Protein AF-0000000083959113 (afdb_homodimer)

Sequence (756 aa):
MGKPVILMVLYSGDHHAKEEPRLLGTTENELGIRKFAEEHGYDLITTDDKDPESTSTFDKYLPEAEIIITTPFFPAYLTKSRVAKAKNLKLCITAGVGSDHYDLDALNERGIAVLEVTGSNVQSVAEHAVMTMLILVRNYNEGHAQALDGGWDIAAVAKDEFDMEDKVFATVGAGRIGYRILERLVAFNPKKLLYYDYQPLPDAAVKKINDASKLFNDVDDVLEKVDTLDELFSRADVVTLNCPLYEKSKGMVNKELISKMKKGSYLVNTARGALTVPEDVAEAVNSGHIAYGGDVWPVQPAPKDMPWRTMHNPYGKVYGNAMTVHVSGTSLDAQARYANGVKQILTEYFDKTYKYRPQDIICIDGHYATKAYGQHNKMGKPVILMVLYSGDHHAKEEPRLLGTTENELGIRKFAEEHGYDLITTDDKDPESTSTFDKYLPEAEIIITTPFFPAYLTKSRVAKAKNLKLCITAGVGSDHYDLDALNERGIAVLEVTGSNVQSVAEHAVMTMLILVRNYNEGHAQALDGGWDIAAVAKDEFDMEDKVFATVGAGRIGYRILERLVAFNPKKLLYYDYQPLPDAAVKKINDASKLFNDVDDVLEKVDTLDELFSRADVVTLNCPLYEKSKGMVNKELISKMKKGSYLVNTARGALTVPEDVAEAVNSGHIAYGGDVWPVQPAPKDMPWRTMHNPYGKVYGNAMTVHVSGTSLDAQARYANGVKQILTEYFDKTYKYRPQDIICIDGHYATKAYGQHNK

Radius of gyration: 27.91 Å; Cα contacts (8 Å, |Δi|>4): 1732; chains: 2; bounding box: 50×104×68 Å

Nearest PDB structures (foldseek):
  8j3o-assembly1_A  TM=9.949E-01  e=5.352E-70  Candida dubliniensis CD36
  8j3o-assembly3_C  TM=9.964E-01  e=1.123E-67  Candida dubliniensis CD36
  8j3p-assembly1_A  TM=9.925E-01  e=1.779E-67  Candida dubliniensis CD36
  8j3o-assembly4_D  TM=9.964E-01  e=2.364E-66  Candida dubliniensis CD36
  6jx1-assembly1_B  TM=8.885E-01  e=1.369E-38  Pseudomonas sp. 101

InterPro domains:
  IPR006139 D-isomer specific 2-hydroxyacid dehydrogenase, catalytic domain [PF00389] (35-329)
  IPR006140 D-isomer specific 2-hydroxyacid dehydrogenase, NAD-binding domain [PF02826] (130-313)
  IPR029753 D-isomer specific 2-hydroxyacid dehydrogenase, NAD-binding domain conserved site [PS00670] (232-254)
  IPR029753 D-isomer specific 2-hydroxyacid dehydrogenase, NAD-binding domain conserved site [PS00671] (261-277)
  IPR033689 NAD-dependent formate dehydrogenase [MF_03210] (4-374)
  IPR033689 NAD-dependent formate dehydrogenase [NF005750] (22-374)
  IPR036291 NAD(P)-binding domain superfamily [SSF51735] (124-313)

Structure (mmCIF, N/CA/C/O backbone):
data_AF-0000000083959113-model_v1
#
loop_
_entity.id
_entity.type
_entity.pdbx_description
1 polymer 'Formate dehydrogenase'
#
loop_
_atom_site.group_PDB
_atom_site.id
_atom_site.type_symbol
_atom_site.label_atom_id
_atom_site.label_alt_id
_atom_site.label_comp_id
_atom_site.label_asym_id
_atom_site.label_entity_id
_atom_site.label_seq_id
_atom_site.pdbx_PDB_ins_code
_atom_site.Cartn_x
_atom_site.Cartn_y
_atom_site.Cartn_z
_atom_site.occupancy
_atom_site.B_iso_or_equiv
_atom_site.auth_seq_id
_atom_site.auth_comp_id
_atom_site.auth_asym_id
_atom_site.auth_atom_id
_atom_site.pdbx_PDB_model_num
ATOM 1 N N . MET A 1 1 ? 8.523 52.375 12.43 1 53.03 1 MET A N 1
ATOM 2 C CA . MET A 1 1 ? 8.141 51.094 13.055 1 53.03 1 MET A CA 1
ATOM 3 C C . MET A 1 1 ? 8.453 49.938 12.141 1 53.03 1 MET A C 1
ATOM 5 O O . MET A 1 1 ? 8.297 50.031 10.922 1 53.03 1 MET A O 1
ATOM 9 N N . GLY A 1 2 ? 9.281 48.969 12.594 1 77.88 2 GLY A N 1
ATOM 10 C CA . GLY A 1 2 ? 9.727 47.906 11.711 1 77.88 2 GLY A CA 1
ATOM 11 C C . GLY A 1 2 ? 8.586 47.125 11.078 1 77.88 2 GLY A C 1
ATOM 12 O O . GLY A 1 2 ? 7.445 47.219 11.547 1 77.88 2 GLY A O 1
ATOM 13 N N . LYS A 1 3 ? 8.648 46.656 9.891 1 91.62 3 LYS A N 1
ATOM 14 C CA . LYS A 1 3 ? 7.633 45.844 9.219 1 91.62 3 LYS A CA 1
ATOM 15 C C . LYS A 1 3 ? 7.152 44.719 10.117 1 91.62 3 LYS A C 1
ATOM 17 O O . LYS A 1 3 ? 7.941 44.125 10.859 1 91.62 3 LYS A O 1
ATOM 22 N N . PRO A 1 4 ? 5.828 44.594 10.102 1 96 4 PRO A N 1
ATOM 23 C CA . PRO A 1 4 ? 5.379 43.406 10.82 1 96 4 PRO A CA 1
ATOM 24 C C . PRO A 1 4 ? 6.008 42.094 10.281 1 96 4 PRO A C 1
ATOM 26 O O . PRO A 1 4 ? 6.434 42.062 9.125 1 96 4 PRO A O 1
ATOM 29 N N . VAL A 1 5 ? 6.047 41.125 11.172 1 98.19 5 VAL A N 1
ATOM 30 C CA . VAL A 1 5 ? 6.84 39.938 10.852 1 98.19 5 VAL A CA 1
ATOM 31 C C . VAL A 1 5 ? 5.926 38.719 10.727 1 98.19 5 VAL A C 1
ATOM 33 O O . VAL A 1 5 ? 5.043 38.5 11.57 1 98.19 5 VAL A O 1
ATOM 36 N N . ILE A 1 6 ? 6.078 37.969 9.625 1 98.81 6 ILE A N 1
ATOM 37 C CA . ILE A 1 6 ? 5.625 36.594 9.531 1 98.81 6 ILE A CA 1
ATOM 38 C C . ILE A 1 6 ? 6.773 35.656 9.883 1 98.81 6 ILE A C 1
ATOM 40 O O . ILE A 1 6 ? 7.797 35.625 9.195 1 98.81 6 ILE A O 1
ATOM 44 N N . LEU A 1 7 ? 6.641 34.969 10.961 1 98.75 7 LEU A N 1
ATOM 45 C CA . LEU A 1 7 ? 7.617 33.969 11.398 1 98.75 7 LEU A CA 1
ATOM 46 C C . LEU A 1 7 ? 7.191 32.562 11 1 98.75 7 LEU A C 1
ATOM 48 O O . LEU A 1 7 ? 6.148 32.094 11.438 1 98.75 7 LEU A O 1
ATOM 52 N N . MET A 1 8 ? 7.98 31.938 10.148 1 98.69 8 MET A N 1
ATOM 53 C CA . MET A 1 8 ? 7.598 30.656 9.555 1 98.69 8 MET A CA 1
ATOM 54 C C . MET A 1 8 ? 8.641 29.594 9.859 1 98.69 8 MET A C 1
ATOM 56 O O . MET A 1 8 ? 9.836 29.812 9.688 1 98.69 8 MET A O 1
ATOM 60 N N . VAL A 1 9 ? 8.164 28.484 10.375 1 98.06 9 VAL A N 1
ATOM 61 C CA . VAL A 1 9 ? 9.023 27.344 10.648 1 98.06 9 VAL A CA 1
ATOM 62 C C . VAL A 1 9 ? 8.719 26.219 9.664 1 98.06 9 VAL A C 1
ATOM 64 O O . VAL A 1 9 ? 7.594 25.703 9.617 1 98.06 9 VAL A O 1
ATOM 67 N N . LEU A 1 10 ? 9.648 25.844 8.867 1 97.75 10 LEU A N 1
ATOM 68 C CA . LEU A 1 10 ? 9.586 24.75 7.898 1 97.75 10 LEU A CA 1
ATOM 69 C C . LEU A 1 10 ? 10.805 23.844 8.031 1 97.75 10 LEU A C 1
ATOM 71 O O . LEU A 1 10 ? 11.812 24.219 8.633 1 97.75 10 LEU A O 1
ATOM 75 N N . TYR A 1 11 ? 10.68 22.594 7.543 1 96.62 11 TYR A N 1
ATOM 76 C CA . TYR A 1 11 ? 11.859 21.734 7.531 1 96.62 11 TYR A CA 1
ATOM 77 C C . TYR A 1 11 ? 12.828 22.156 6.434 1 96.62 11 TYR A C 1
ATOM 79 O O . TYR A 1 11 ? 12.422 22.734 5.43 1 96.62 11 TYR A O 1
ATOM 87 N N . SER A 1 12 ? 14.117 21.875 6.613 1 96.88 12 SER A N 1
ATOM 88 C CA . SER A 1 12 ? 15.133 22.203 5.617 1 96.88 12 SER A CA 1
ATOM 89 C C . SER A 1 12 ? 15.109 21.203 4.461 1 96.88 12 SER A C 1
ATOM 91 O O . SER A 1 12 ? 15.031 20 4.676 1 96.88 12 SER A O 1
ATOM 93 N N . GLY A 1 13 ? 15.109 21.719 3.281 1 97 13 GLY A N 1
ATOM 94 C CA . GLY A 1 13 ? 15.148 20.859 2.105 1 97 13 GLY A CA 1
ATOM 95 C C . GLY A 1 13 ? 16.562 20.594 1.617 1 97 13 GLY A C 1
ATOM 96 O O . GLY A 1 13 ? 16.812 19.562 0.982 1 97 13 GLY A O 1
ATOM 97 N N . ASP A 1 14 ? 17.453 21.594 1.892 1 95.94 14 ASP A N 1
ATOM 98 C CA . ASP A 1 14 ? 18.844 21.5 1.445 1 95.94 14 ASP A CA 1
ATOM 99 C C . ASP A 1 14 ? 18.922 21.172 -0.044 1 95.94 14 ASP A C 1
ATOM 101 O O . ASP A 1 14 ? 18.266 21.828 -0.865 1 95.94 14 ASP A O 1
ATOM 105 N N . HIS A 1 15 ? 19.734 20.203 -0.435 1 96.38 15 HIS A N 1
ATOM 106 C CA . HIS A 1 15 ? 19.906 19.859 -1.845 1 96.38 15 HIS A CA 1
ATOM 107 C C . HIS A 1 15 ? 18.625 19.297 -2.434 1 96.38 15 HIS A C 1
ATOM 109 O O . HIS A 1 15 ? 18.375 19.422 -3.635 1 96.38 15 HIS A O 1
ATOM 115 N N . HIS A 1 16 ? 17.766 18.719 -1.631 1 97.44 16 HIS A N 1
ATOM 116 C CA . HIS A 1 16 ? 16.5 18.172 -2.119 1 97.44 16 HIS A CA 1
ATOM 117 C C . HIS A 1 16 ? 15.625 19.266 -2.721 1 97.44 16 HIS A C 1
ATOM 119 O O . HIS A 1 16 ? 14.992 19.062 -3.76 1 97.44 16 HIS A O 1
ATOM 125 N N . ALA A 1 17 ? 15.57 20.453 -2.039 1 96.44 17 ALA A N 1
ATOM 126 C CA . ALA A 1 17 ? 14.75 21.562 -2.502 1 96.44 17 ALA A CA 1
ATOM 127 C C . ALA A 1 17 ? 15.258 22.109 -3.834 1 96.44 17 ALA A C 1
ATOM 129 O O . ALA A 1 17 ? 14.477 22.609 -4.645 1 96.44 17 ALA A O 1
ATOM 130 N N . LYS A 1 18 ? 16.531 22 -4.051 1 92.94 18 LYS A N 1
ATOM 131 C CA . LYS A 1 18 ? 17.109 22.406 -5.328 1 92.94 18 LYS A CA 1
ATOM 132 C C . LYS A 1 18 ? 16.734 21.438 -6.441 1 92.94 18 LYS A C 1
ATOM 134 O O . LYS A 1 18 ? 16.453 21.844 -7.566 1 92.94 18 LYS A O 1
ATOM 139 N N . GLU A 1 19 ? 16.703 20.172 -6.121 1 93.12 19 GLU A N 1
ATOM 140 C CA . GLU A 1 19 ? 16.406 19.109 -7.086 1 93.12 19 GLU A CA 1
ATOM 141 C C . GLU A 1 19 ? 14.922 19.094 -7.434 1 93.12 19 GLU A C 1
ATOM 143 O O . GLU A 1 19 ? 14.539 18.672 -8.531 1 93.12 19 GLU A O 1
ATOM 148 N N . GLU A 1 20 ? 14.117 19.484 -6.477 1 96 20 GLU A N 1
ATOM 149 C CA . GLU A 1 20 ? 12.664 19.469 -6.641 1 96 20 GLU A CA 1
ATOM 150 C C . GLU A 1 20 ? 12.047 20.797 -6.188 1 96 20 GLU A C 1
ATOM 152 O O . GLU A 1 20 ? 11.68 20.938 -5.02 1 96 20 GLU A O 1
ATOM 157 N N . PRO A 1 21 ? 11.867 21.719 -7.137 1 95.94 21 PRO A N 1
ATOM 158 C CA . PRO A 1 21 ? 11.352 23.031 -6.773 1 95.94 21 PRO A CA 1
ATOM 159 C C . PRO A 1 21 ? 9.922 22.984 -6.23 1 95.94 21 PRO A C 1
ATOM 161 O O . PRO A 1 21 ? 9.461 23.953 -5.609 1 95.94 21 PRO A O 1
ATOM 164 N N . ARG A 1 22 ? 9.227 21.906 -6.367 1 97.5 22 ARG A N 1
ATOM 165 C CA . ARG A 1 22 ? 7.848 21.781 -5.902 1 97.5 22 ARG A CA 1
ATOM 166 C C . ARG A 1 22 ? 7.797 21.484 -4.41 1 97.5 22 ARG A C 1
ATOM 168 O O . ARG A 1 22 ? 6.715 21.406 -3.82 1 97.5 22 ARG A O 1
ATOM 175 N N . LEU A 1 23 ? 8.93 21.297 -3.797 1 98.12 23 LEU A N 1
ATOM 176 C CA . LEU A 1 23 ? 9.008 21.062 -2.357 1 98.12 23 LEU A CA 1
ATOM 177 C C . LEU A 1 23 ? 8.75 22.359 -1.591 1 98.12 23 LEU A C 1
ATOM 179 O O . LEU A 1 23 ? 9.648 22.891 -0.935 1 98.12 23 LEU A O 1
ATOM 183 N N . LEU A 1 24 ? 7.551 22.734 -1.524 1 98.38 24 LEU A N 1
ATOM 184 C CA . LEU A 1 24 ? 7.16 24.062 -1.041 1 98.38 24 LEU A CA 1
ATOM 185 C C . LEU A 1 24 ? 7.293 24.141 0.475 1 98.38 24 LEU A C 1
ATOM 187 O O . LEU A 1 24 ? 7.477 25.234 1.025 1 98.38 24 LEU A O 1
ATOM 191 N N . GLY A 1 25 ? 7.211 23 1.166 1 97.75 25 GLY A N 1
ATOM 192 C CA . GLY A 1 25 ? 7.234 22.984 2.619 1 97.75 25 GLY A CA 1
ATOM 193 C C . GLY A 1 25 ? 8.633 23.094 3.195 1 97.75 25 GLY A C 1
ATOM 194 O O . GLY A 1 25 ? 8.867 22.703 4.344 1 97.75 25 GLY A O 1
ATOM 195 N N . THR A 1 26 ? 9.586 23.641 2.412 1 98.12 26 THR A N 1
ATOM 196 C CA . THR A 1 26 ? 10.977 23.734 2.854 1 98.12 26 THR A CA 1
ATOM 197 C C . THR A 1 26 ? 11.367 25.172 3.119 1 98.12 26 THR A C 1
ATOM 199 O O . THR A 1 26 ? 10.719 26.109 2.629 1 98.12 26 THR A O 1
ATOM 202 N N . THR A 1 27 ? 12.43 25.344 3.941 1 98 27 THR A N 1
ATOM 203 C CA . THR A 1 27 ? 12.922 26.672 4.238 1 98 27 THR A CA 1
ATOM 204 C C . THR A 1 27 ? 13.383 27.375 2.961 1 98 27 THR A C 1
ATOM 206 O O . THR A 1 27 ? 13.289 28.609 2.852 1 98 27 THR A O 1
ATOM 209 N N . GLU A 1 28 ? 13.758 26.609 1.978 1 98.31 28 GLU A N 1
ATOM 210 C CA . GLU A 1 28 ? 14.281 27.156 0.728 1 98.31 28 GLU A CA 1
ATOM 211 C C . GLU A 1 28 ? 13.148 27.719 -0.137 1 98.31 28 GLU A C 1
ATOM 213 O O . GLU A 1 28 ? 13.305 28.766 -0.771 1 98.31 28 GLU A O 1
ATOM 218 N N . ASN A 1 29 ? 11.969 27.031 -0.115 1 98.06 29 ASN A N 1
ATOM 219 C CA . ASN A 1 29 ? 10.906 27.391 -1.041 1 98.06 29 ASN A CA 1
ATOM 220 C C . ASN A 1 29 ? 9.773 28.141 -0.334 1 98.06 29 ASN A C 1
ATOM 222 O O . ASN A 1 29 ? 8.93 28.75 -0.983 1 98.06 29 ASN A O 1
ATOM 226 N N . GLU A 1 30 ? 9.789 28.109 0.941 1 98.44 30 GLU A N 1
ATOM 227 C CA . GLU A 1 30 ? 9.016 28.984 1.827 1 98.44 30 GLU A CA 1
ATOM 228 C C . GLU A 1 30 ? 7.555 29.047 1.407 1 98.44 30 GLU A C 1
ATOM 230 O O . GLU A 1 30 ? 6.973 30.125 1.313 1 98.44 30 GLU A O 1
ATOM 235 N N . LEU A 1 31 ? 6.977 27.859 1.044 1 98.62 31 LEU A N 1
ATOM 236 C CA . LEU A 1 31 ? 5.582 27.703 0.632 1 98.62 31 LEU A CA 1
ATOM 237 C C . LEU A 1 31 ? 5.289 28.562 -0.601 1 98.62 31 LEU A C 1
ATOM 239 O O . LEU A 1 31 ? 4.137 28.672 -1.023 1 98.62 31 LEU A O 1
ATOM 243 N N . GLY A 1 32 ? 6.258 29.203 -1.106 1 98.25 32 GLY A N 1
ATOM 244 C CA . GLY A 1 32 ? 6.098 30.062 -2.271 1 98.25 32 GLY A CA 1
ATOM 245 C C . GLY A 1 32 ? 5.48 31.406 -1.94 1 98.25 32 GLY A C 1
ATOM 246 O O . GLY A 1 32 ? 4.863 32.031 -2.801 1 98.25 32 GLY A O 1
ATOM 247 N N . ILE A 1 33 ? 5.672 31.906 -0.684 1 98.5 33 ILE A N 1
ATOM 248 C CA . ILE A 1 33 ? 4.844 33.062 -0.326 1 98.5 33 ILE A CA 1
ATOM 249 C C . ILE A 1 33 ? 5.734 34.25 -0.002 1 98.5 33 ILE A C 1
ATOM 251 O O . ILE A 1 33 ? 5.246 35.281 0.445 1 98.5 33 ILE A O 1
ATOM 255 N N . ARG A 1 34 ? 7.035 34.188 -0.156 1 98.44 34 ARG A N 1
ATOM 256 C CA . ARG A 1 34 ? 7.93 35.312 0.194 1 98.44 34 ARG A CA 1
ATOM 257 C C . ARG A 1 34 ? 7.512 36.594 -0.506 1 98.44 34 ARG A C 1
ATOM 259 O O . ARG A 1 34 ? 7.258 37.594 0.148 1 98.44 34 ARG A O 1
ATOM 266 N N . LYS A 1 35 ? 7.461 36.531 -1.832 1 98.31 35 LYS A N 1
ATOM 267 C CA . LYS A 1 35 ? 7.09 37.75 -2.588 1 98.31 35 LYS A CA 1
ATOM 268 C C . LYS A 1 35 ? 5.715 38.25 -2.166 1 98.31 35 LYS A C 1
ATOM 270 O O . LYS A 1 35 ? 5.516 39.469 -2.033 1 98.31 35 LYS A O 1
ATOM 275 N N . PHE A 1 36 ? 4.844 37.344 -2.02 1 98.5 36 PHE A N 1
ATOM 276 C CA . PHE A 1 36 ? 3.48 37.688 -1.623 1 98.5 36 PHE A CA 1
ATOM 277 C C . PHE A 1 36 ? 3.469 38.438 -0.291 1 98.5 36 PHE A C 1
ATOM 279 O O . PHE A 1 36 ? 2.824 39.469 -0.158 1 98.5 36 PHE A O 1
ATOM 286 N N . ALA A 1 37 ? 4.191 37.906 0.724 1 98.31 37 ALA A N 1
ATOM 287 C CA . ALA A 1 37 ? 4.285 38.5 2.047 1 98.31 37 ALA A CA 1
ATOM 288 C C . ALA A 1 37 ? 4.914 39.906 1.97 1 98.31 37 ALA A C 1
ATOM 290 O O . ALA A 1 37 ? 4.402 40.844 2.562 1 98.31 37 ALA A O 1
ATOM 291 N N . GLU A 1 38 ? 5.965 39.969 1.184 1 98 38 GLU A N 1
ATOM 292 C CA . GLU A 1 38 ? 6.703 41.219 1.072 1 98 38 GLU A CA 1
ATOM 293 C C . GLU A 1 38 ? 5.875 42.281 0.354 1 98 38 GLU A C 1
ATOM 295 O O . GLU A 1 38 ? 5.902 43.469 0.727 1 98 38 GLU A O 1
ATOM 300 N N . GLU A 1 39 ? 5.176 41.844 -0.568 1 98 39 GLU A N 1
ATOM 301 C CA . GLU A 1 39 ? 4.332 42.781 -1.315 1 98 39 GLU A CA 1
ATOM 302 C C . GLU A 1 39 ? 3.209 43.344 -0.441 1 98 39 GLU A C 1
ATOM 304 O O . GLU A 1 39 ? 2.664 44.406 -0.723 1 98 39 GLU A O 1
ATOM 309 N N . HIS A 1 40 ? 2.934 42.688 0.575 1 97.69 40 HIS A N 1
ATOM 310 C CA . HIS A 1 40 ? 1.887 43.156 1.476 1 97.69 40 HIS A CA 1
ATOM 311 C C . HIS A 1 40 ? 2.48 43.844 2.709 1 97.69 40 HIS A C 1
ATOM 313 O O . HIS A 1 40 ? 1.783 44.031 3.705 1 97.69 40 HIS A O 1
ATOM 319 N N . GLY A 1 41 ? 3.828 44.031 2.676 1 97.12 41 GLY A N 1
ATOM 320 C CA . GLY A 1 41 ? 4.473 44.844 3.676 1 97.12 41 GLY A CA 1
ATOM 321 C C . GLY A 1 41 ? 5.012 44.062 4.855 1 97.12 41 GLY A C 1
ATOM 322 O O . GLY A 1 41 ? 5.316 44.656 5.902 1 97.12 41 GLY A O 1
ATOM 323 N N . TYR A 1 42 ? 5.121 42.781 4.738 1 98.06 42 TYR A N 1
ATOM 324 C CA . TYR A 1 42 ? 5.613 41.969 5.832 1 98.06 42 TYR A CA 1
ATOM 325 C C . TYR A 1 42 ? 7.062 41.531 5.59 1 98.06 42 TYR A C 1
ATOM 327 O O . TYR A 1 42 ? 7.496 41.438 4.441 1 98.06 42 TYR A O 1
ATOM 335 N N . ASP A 1 43 ? 7.773 41.438 6.656 1 97.94 43 ASP A N 1
ATOM 336 C CA . ASP A 1 43 ? 9.023 40.688 6.621 1 97.94 43 ASP A CA 1
ATOM 337 C C . ASP A 1 43 ? 8.789 39.188 6.898 1 97.94 43 ASP A C 1
ATOM 339 O O . ASP A 1 43 ? 8.125 38.844 7.875 1 97.94 43 ASP A O 1
ATOM 343 N N . LEU A 1 44 ? 9.266 38.406 6.004 1 98.5 44 LEU A N 1
ATOM 344 C CA . LEU A 1 44 ? 9.148 36.969 6.199 1 98.5 44 LEU A CA 1
ATOM 345 C C . LEU A 1 44 ? 10.438 36.375 6.758 1 98.5 44 LEU A C 1
ATOM 347 O O . LEU A 1 44 ? 11.492 36.469 6.113 1 98.5 44 LEU A O 1
ATOM 351 N N . ILE A 1 45 ? 10.391 35.875 7.953 1 98.5 45 ILE A N 1
ATOM 352 C CA . ILE A 1 45 ? 11.508 35.156 8.562 1 98.5 45 ILE A CA 1
ATOM 353 C C . ILE A 1 45 ? 11.219 33.688 8.57 1 98.5 45 ILE A C 1
ATOM 355 O O . ILE A 1 45 ? 10.273 33.219 9.219 1 98.5 45 ILE A O 1
ATOM 359 N N . THR A 1 46 ? 11.977 32.938 7.812 1 98.44 46 THR A N 1
ATOM 360 C CA . THR A 1 46 ? 11.82 31.5 7.715 1 98.44 46 THR A CA 1
ATOM 361 C C . THR A 1 46 ? 13 30.781 8.375 1 98.44 46 THR A C 1
ATOM 363 O O . THR A 1 46 ? 14.156 31.125 8.133 1 98.44 46 THR A O 1
ATOM 366 N N . THR A 1 47 ? 12.695 29.781 9.242 1 98.31 47 THR A N 1
ATOM 367 C CA . THR A 1 47 ? 13.773 29.094 9.945 1 98.31 47 THR A CA 1
ATOM 368 C C . THR A 1 47 ? 13.406 27.641 10.227 1 98.31 47 THR A C 1
ATOM 370 O O . THR A 1 47 ? 12.227 27.281 10.188 1 98.31 47 THR A O 1
ATOM 373 N N . ASP A 1 48 ? 14.391 26.766 10.328 1 97.38 48 ASP A N 1
ATOM 374 C CA . ASP A 1 48 ? 14.219 25.406 10.844 1 97.38 48 ASP A CA 1
ATOM 375 C C . ASP A 1 48 ? 14.781 25.281 12.258 1 97.38 48 ASP A C 1
ATOM 377 O O . ASP A 1 48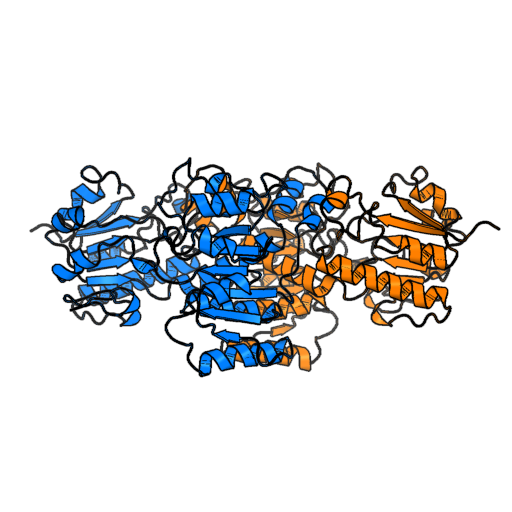 ? 14.773 24.203 12.844 1 97.38 48 ASP A O 1
ATOM 381 N N . ASP A 1 49 ? 15.219 26.406 12.805 1 97.81 49 ASP A N 1
ATOM 382 C CA . ASP A 1 49 ? 15.789 26.453 14.148 1 97.81 49 ASP A CA 1
ATOM 383 C C . ASP A 1 49 ? 14.719 26.781 15.188 1 97.81 49 ASP A C 1
ATOM 385 O O . ASP A 1 49 ? 14.578 27.938 15.594 1 97.81 49 ASP A O 1
ATOM 389 N N . LYS A 1 50 ? 14.062 25.719 15.617 1 95.5 50 LYS A N 1
ATOM 390 C CA . LYS A 1 50 ? 12.906 25.906 16.484 1 95.5 50 LYS A CA 1
ATOM 391 C C . LYS A 1 50 ? 13.188 25.391 17.891 1 95.5 50 LYS A C 1
ATOM 393 O O . LYS A 1 50 ? 12.391 25.625 18.812 1 95.5 50 LYS A O 1
ATOM 398 N N . ASP A 1 51 ? 14.266 24.641 18.078 1 92.44 51 ASP A N 1
ATOM 399 C CA . ASP A 1 51 ? 14.641 24.094 19.391 1 92.44 51 ASP A CA 1
ATOM 400 C C . ASP A 1 51 ? 16.125 24.328 19.672 1 92.44 51 ASP A C 1
ATOM 402 O O . ASP A 1 51 ? 16.938 24.359 18.75 1 92.44 51 ASP A O 1
ATOM 406 N N . PRO A 1 52 ? 16.484 24.484 20.906 1 93 52 PRO A N 1
ATOM 407 C CA . PRO A 1 52 ? 15.656 24.469 22.109 1 93 52 PRO A CA 1
ATOM 408 C C . PRO A 1 52 ? 14.93 25.797 22.344 1 93 52 PRO A C 1
ATOM 410 O O . PRO A 1 52 ? 15.227 26.797 21.672 1 93 52 PRO A O 1
ATOM 413 N N . GLU A 1 53 ? 13.969 25.734 23.156 1 91.12 53 GLU A N 1
ATOM 414 C CA . GLU A 1 53 ? 13.273 26.938 23.562 1 91.12 53 GLU A CA 1
ATOM 415 C C . GLU A 1 53 ? 14.242 27.969 24.141 1 91.12 53 GLU A C 1
ATOM 417 O O . GLU A 1 53 ? 15.211 27.609 24.812 1 91.12 53 GLU A O 1
ATOM 422 N N . SER A 1 54 ? 14.133 29.25 23.906 1 90.12 54 SER A N 1
ATOM 423 C CA . SER A 1 54 ? 14.789 30.438 24.453 1 90.12 54 SER A CA 1
ATOM 424 C C . SER A 1 54 ? 15.977 30.859 23.594 1 90.12 54 SER A C 1
ATOM 426 O O . SER A 1 54 ? 16.328 32.031 23.562 1 90.12 54 SER A O 1
ATOM 428 N N . THR A 1 55 ? 16.609 29.812 22.891 1 95.5 55 THR A N 1
ATOM 429 C CA . THR A 1 55 ? 17.812 30.234 22.188 1 95.5 55 THR A CA 1
ATOM 430 C C . THR A 1 55 ? 17.672 30.031 20.688 1 95.5 55 THR A C 1
ATOM 432 O O . THR A 1 55 ? 18.531 30.438 19.906 1 95.5 55 THR A O 1
ATOM 435 N N . SER A 1 56 ? 16.594 29.469 20.281 1 97.56 56 SER A N 1
ATOM 436 C CA . SER A 1 56 ? 16.391 29.203 18.859 1 97.56 56 SER A CA 1
ATOM 437 C C . SER A 1 56 ? 16.078 30.484 18.094 1 97.56 56 SER A C 1
ATOM 439 O O . SER A 1 56 ? 15.734 31.5 18.703 1 97.56 56 SER A O 1
ATOM 441 N N . THR A 1 57 ? 16.328 30.406 16.75 1 98.19 57 THR A N 1
ATOM 442 C CA . THR A 1 57 ? 15.906 31.516 15.891 1 98.19 57 THR A CA 1
ATOM 443 C C . THR A 1 57 ? 14.414 31.781 16.031 1 98.19 57 THR A C 1
ATOM 445 O O . THR A 1 57 ? 13.977 32.938 16.016 1 98.19 57 THR A O 1
ATOM 448 N N . PHE A 1 58 ? 13.672 30.766 16.172 1 98.06 58 PHE A N 1
ATOM 449 C CA . PHE A 1 58 ? 12.234 30.891 16.406 1 98.06 58 PHE A CA 1
ATOM 450 C C . PHE A 1 58 ? 11.961 31.75 17.641 1 98.06 58 PHE A C 1
ATOM 452 O O . PHE A 1 58 ? 11.188 32.688 17.578 1 98.06 58 PHE A O 1
ATOM 459 N N . ASP A 1 59 ? 12.641 31.484 18.672 1 98 59 ASP A N 1
ATOM 460 C CA . ASP A 1 59 ? 12.445 32.188 19.938 1 98 59 ASP A CA 1
ATOM 461 C C . ASP A 1 59 ? 12.93 33.656 19.812 1 98 59 ASP A C 1
ATOM 463 O O . ASP A 1 59 ? 12.344 34.562 20.422 1 98 59 ASP A O 1
ATOM 467 N N . LYS A 1 60 ? 13.945 33.812 19.078 1 97.38 60 LYS A N 1
ATOM 468 C CA . LYS A 1 60 ? 14.508 35.125 18.891 1 97.38 60 LYS A CA 1
ATOM 469 C C . LYS A 1 60 ? 13.484 36.094 18.266 1 97.38 60 LYS A C 1
ATOM 471 O O . LYS A 1 60 ? 13.422 37.25 18.625 1 97.38 60 LYS A O 1
ATOM 476 N N . TYR A 1 61 ? 12.656 35.562 17.422 1 97.44 61 TYR A N 1
ATOM 477 C CA . TYR A 1 61 ? 11.797 36.438 16.641 1 97.44 61 TYR A CA 1
ATOM 478 C C . TYR A 1 61 ? 10.359 36.375 17.141 1 97.44 61 TYR A C 1
ATOM 480 O O . TYR A 1 61 ? 9.492 37.125 16.656 1 97.44 61 TYR A O 1
ATOM 488 N N . LEU A 1 62 ? 10.07 35.656 18.141 1 97.25 62 LEU A N 1
ATOM 489 C CA . LEU A 1 62 ? 8.727 35.5 18.672 1 97.25 62 LEU A CA 1
ATOM 490 C C . LEU A 1 62 ? 8.141 36.844 19.094 1 97.25 62 LEU A C 1
ATOM 492 O O . LEU A 1 62 ? 6.98 37.125 18.812 1 97.25 62 LEU A O 1
ATOM 496 N N . PRO A 1 63 ? 8.938 37.719 19.719 1 96.69 63 PRO A N 1
ATOM 497 C CA . PRO A 1 63 ? 8.367 38.969 20.172 1 96.69 63 PRO A CA 1
ATOM 498 C C . PRO A 1 63 ? 7.926 39.875 19.016 1 96.69 63 PRO A C 1
ATOM 500 O O . PRO A 1 63 ? 7.059 40.719 19.188 1 96.69 63 PRO A O 1
ATOM 503 N N . GLU A 1 64 ? 8.469 39.625 17.875 1 96.88 64 GLU A N 1
ATOM 504 C CA . GLU A 1 64 ? 8.188 40.5 16.719 1 96.88 64 GLU A CA 1
ATOM 505 C C . GLU A 1 64 ? 7.113 39.875 15.828 1 96.88 64 GLU A C 1
ATOM 507 O O . GLU A 1 64 ? 6.555 40.562 14.969 1 96.88 64 GLU A O 1
ATOM 512 N N . ALA A 1 65 ? 6.789 38.688 16.016 1 98.44 65 ALA A N 1
ATOM 513 C CA . ALA A 1 65 ? 5.926 37.938 15.094 1 98.44 65 ALA A CA 1
ATOM 514 C C . ALA A 1 65 ? 4.477 38.406 15.211 1 98.44 65 ALA A C 1
ATOM 516 O O . ALA A 1 65 ? 3.908 38.406 16.312 1 98.44 65 ALA A O 1
ATOM 517 N N . GLU A 1 66 ? 3.926 38.812 14.141 1 98.62 66 GLU A N 1
ATOM 518 C CA . GLU A 1 66 ? 2.49 39.031 14.047 1 98.62 66 GLU A CA 1
ATOM 519 C C . GLU A 1 66 ? 1.741 37.812 13.594 1 98.62 66 GLU A C 1
ATOM 521 O O . GLU A 1 66 ? 0.599 37.562 13.992 1 98.62 66 GLU A O 1
ATOM 526 N N . ILE A 1 67 ? 2.359 37.062 12.734 1 98.81 67 ILE A N 1
ATOM 527 C CA . ILE A 1 67 ? 1.83 35.812 12.203 1 98.81 67 ILE A CA 1
ATOM 528 C C . ILE A 1 67 ? 2.871 34.719 12.352 1 98.81 67 ILE A C 1
ATOM 530 O O . ILE A 1 67 ? 4.059 34.938 12.094 1 98.81 67 ILE A O 1
ATOM 534 N N . ILE A 1 68 ? 2.414 33.562 12.797 1 98.75 68 ILE A N 1
ATOM 535 C CA . ILE A 1 68 ? 3.266 32.375 12.836 1 98.75 68 ILE A CA 1
ATOM 536 C C . ILE A 1 68 ? 2.707 31.297 11.898 1 98.75 68 ILE A C 1
ATOM 538 O O . ILE A 1 68 ? 1.503 31.047 11.898 1 98.75 68 ILE A O 1
ATOM 542 N N . ILE A 1 69 ? 3.539 30.781 11.047 1 98.62 69 ILE A N 1
ATOM 543 C CA . ILE A 1 69 ? 3.184 29.672 10.164 1 98.62 69 ILE A CA 1
ATOM 544 C C . ILE A 1 69 ? 4.07 28.469 10.477 1 98.62 69 ILE A C 1
ATOM 546 O O . ILE A 1 69 ? 5.297 28.578 10.539 1 98.62 69 ILE A O 1
ATOM 550 N N . THR A 1 70 ? 3.502 27.375 10.766 1 96.75 70 THR A N 1
ATOM 551 C CA . THR A 1 70 ? 4.223 26.125 10.992 1 96.75 70 THR A CA 1
ATOM 552 C C . THR A 1 70 ? 3.547 24.969 10.258 1 96.75 70 THR A C 1
ATOM 554 O O . THR A 1 70 ? 2.541 25.156 9.578 1 96.75 70 THR A O 1
ATOM 557 N N . THR A 1 71 ? 4.145 23.781 10.25 1 95.25 71 THR A N 1
ATOM 558 C CA . THR A 1 71 ? 3.586 22.562 9.68 1 95.25 71 THR A CA 1
ATOM 559 C C . THR A 1 71 ? 3.547 21.453 10.727 1 95.25 71 THR A C 1
ATOM 561 O O . THR A 1 71 ? 4.355 21.438 11.656 1 95.25 71 THR A O 1
ATOM 564 N N . PRO A 1 72 ? 2.619 20.531 10.578 1 92.44 72 PRO A N 1
ATOM 565 C CA . PRO A 1 72 ? 2.59 19.391 11.508 1 92.44 72 PRO A CA 1
ATOM 566 C C . PRO A 1 72 ? 3.723 18.406 11.273 1 92.44 72 PRO A C 1
ATOM 568 O O . PRO A 1 72 ? 3.979 17.531 12.117 1 92.44 72 PRO A O 1
ATOM 571 N N . PHE A 1 73 ? 4.414 18.406 10.242 1 91.75 73 PHE A N 1
ATOM 572 C CA . PHE A 1 73 ? 5.445 17.469 9.82 1 91.75 73 PHE A CA 1
ATOM 573 C C . PHE A 1 73 ? 6.785 17.812 10.461 1 91.75 73 PHE A C 1
ATOM 575 O O . PHE A 1 73 ? 7.668 16.953 10.562 1 91.75 73 PHE A O 1
ATOM 582 N N . PHE A 1 74 ? 6.945 19.094 10.727 1 93 74 PHE A N 1
ATOM 583 C CA . PHE A 1 74 ? 8.062 19.703 11.445 1 93 74 PHE A CA 1
ATOM 584 C C . PHE A 1 74 ? 7.566 20.812 12.359 1 93 74 PHE A C 1
ATOM 586 O O . PHE A 1 74 ? 7.891 21.984 12.141 1 93 74 PHE A O 1
ATOM 593 N N . PRO A 1 75 ? 6.879 20.375 13.367 1 93.88 75 PRO A N 1
ATOM 594 C CA . PRO A 1 75 ? 6.117 21.375 14.125 1 93.88 75 PRO A CA 1
ATOM 595 C C . PRO A 1 75 ? 6.992 22.219 15.047 1 93.88 75 PRO A C 1
ATOM 597 O O . PRO A 1 75 ? 7.883 21.672 15.719 1 93.88 75 PRO A O 1
ATOM 600 N N . ALA A 1 76 ? 6.762 23.562 15.016 1 95.38 76 ALA A N 1
ATOM 601 C CA . ALA A 1 76 ? 7.219 24.422 16.109 1 95.38 76 ALA A CA 1
ATOM 602 C C . ALA A 1 76 ? 6.172 24.484 17.219 1 95.38 76 ALA A C 1
ATOM 604 O O . ALA A 1 76 ? 5.086 25.031 17.016 1 95.38 76 ALA A O 1
ATOM 605 N N . TYR A 1 77 ? 6.547 23.984 18.344 1 94.12 77 TYR A N 1
ATOM 606 C CA . TYR A 1 77 ? 5.602 23.969 19.453 1 94.12 77 TYR A CA 1
ATOM 607 C C . TYR A 1 77 ? 5.465 25.344 20.078 1 94.12 77 TYR A C 1
ATOM 609 O O . TYR A 1 77 ? 6.441 25.906 20.578 1 94.12 77 TYR A O 1
ATOM 617 N N . LEU A 1 78 ? 4.289 25.906 20.016 1 96.44 78 LEU A N 1
ATOM 618 C CA . LEU A 1 78 ? 3.98 27.188 20.672 1 96.44 78 LEU A CA 1
ATOM 619 C C . LEU A 1 78 ? 3.381 26.953 22.047 1 96.44 78 LEU A C 1
ATOM 621 O O . LEU A 1 78 ? 2.164 27.047 22.234 1 96.44 78 LEU A O 1
ATOM 625 N N . THR A 1 79 ? 4.254 26.75 22.984 1 95.56 79 THR A N 1
ATOM 626 C CA . THR A 1 79 ? 3.881 26.5 24.359 1 95.56 79 THR A CA 1
ATOM 627 C C . THR A 1 79 ? 3.348 27.766 25.016 1 95.56 79 THR A C 1
ATOM 629 O O . THR A 1 79 ? 3.459 28.859 24.453 1 95.56 79 THR A O 1
ATOM 632 N N . LYS A 1 80 ? 2.84 27.562 26.203 1 96.38 80 LYS A N 1
ATOM 633 C CA . LYS A 1 80 ? 2.344 28.688 26.969 1 96.38 80 LYS A CA 1
ATOM 634 C C . LYS A 1 80 ? 3.438 29.734 27.172 1 96.38 80 LYS A C 1
ATOM 636 O O . LYS A 1 80 ? 3.188 30.938 27.047 1 96.38 80 LYS A O 1
ATOM 641 N N . SER A 1 81 ? 4.633 29.281 27.484 1 97.25 81 SER A N 1
ATOM 642 C CA . SER A 1 81 ? 5.758 30.188 27.703 1 97.25 81 SER A CA 1
ATOM 643 C C . SER A 1 81 ? 6.117 30.938 26.438 1 97.25 81 SER A C 1
ATOM 645 O O . SER A 1 81 ? 6.422 32.125 26.484 1 97.25 81 SER A O 1
ATOM 647 N N . ARG A 1 82 ? 6.059 30.312 25.281 1 97.81 82 ARG A N 1
ATOM 648 C CA . ARG A 1 82 ? 6.359 30.953 24.016 1 97.81 82 ARG A CA 1
ATOM 649 C C . ARG A 1 82 ? 5.25 31.922 23.625 1 97.81 82 ARG A C 1
ATOM 651 O O . ARG A 1 82 ? 5.516 33 23.078 1 97.81 82 ARG A O 1
ATOM 658 N N . VAL A 1 83 ? 4.031 31.562 23.922 1 97.81 83 VAL A N 1
ATOM 659 C CA . VAL A 1 83 ? 2.902 32.438 23.641 1 97.81 83 VAL A CA 1
ATOM 660 C C . VAL A 1 83 ? 3.059 33.75 24.422 1 97.81 83 VAL A C 1
ATOM 662 O O . VAL A 1 83 ? 2.793 34.844 23.906 1 97.81 83 VAL A O 1
ATOM 665 N N . ALA A 1 84 ? 3.516 33.625 25.625 1 96.88 84 ALA A N 1
ATOM 666 C CA . ALA A 1 84 ? 3.701 34.781 26.5 1 96.88 84 ALA A CA 1
ATOM 667 C C . ALA A 1 84 ? 4.738 35.75 25.922 1 96.88 84 ALA A C 1
ATOM 669 O O . ALA A 1 84 ? 4.672 36.938 26.141 1 96.88 84 ALA A O 1
ATOM 670 N N . LYS A 1 85 ? 5.637 35.219 25.172 1 96.81 85 LYS A N 1
ATOM 671 C CA . LYS A 1 85 ? 6.703 36.031 24.594 1 96.81 85 LYS A CA 1
ATOM 672 C C . LYS A 1 85 ? 6.27 36.625 23.266 1 96.81 85 LYS A C 1
ATOM 674 O O . LYS A 1 85 ? 6.91 37.562 22.766 1 96.81 85 LYS A O 1
ATOM 679 N N . ALA A 1 86 ? 5.195 36.156 22.688 1 97.5 86 ALA A N 1
ATOM 680 C CA . ALA A 1 86 ? 4.73 36.594 21.375 1 97.5 86 ALA A CA 1
ATOM 681 C C . ALA A 1 86 ? 3.764 37.781 21.5 1 97.5 86 ALA A C 1
ATOM 683 O O . ALA A 1 86 ? 2.584 37.656 21.156 1 97.5 86 ALA A O 1
ATOM 684 N N . LYS A 1 87 ? 4.258 38.875 21.828 1 96.12 87 LYS A N 1
ATOM 685 C CA . LYS A 1 87 ? 3.455 40.031 22.25 1 96.12 87 LYS A CA 1
ATOM 686 C C . LYS A 1 87 ? 2.645 40.594 21.094 1 96.12 87 LYS A C 1
ATOM 688 O O . LYS A 1 87 ? 1.551 41.125 21.297 1 96.12 87 LYS A O 1
ATOM 693 N N . ASN A 1 88 ? 3.119 40.469 19.891 1 97.44 88 ASN A N 1
ATOM 694 C CA . ASN A 1 88 ? 2.465 41.062 18.75 1 97.44 88 ASN A CA 1
ATOM 695 C C . ASN A 1 88 ? 1.627 40.062 17.969 1 97.44 88 ASN A C 1
ATOM 697 O O . ASN A 1 88 ? 1.005 40.406 16.969 1 97.44 88 ASN A O 1
ATOM 701 N N . LEU A 1 89 ? 1.619 38.781 18.375 1 98.44 89 LEU A N 1
ATOM 702 C CA . LEU A 1 89 ? 1.033 37.688 17.625 1 98.44 89 LEU A CA 1
ATOM 703 C C . LEU A 1 89 ? -0.473 37.844 17.469 1 98.44 89 LEU A C 1
ATOM 705 O O . LEU A 1 89 ? -1.162 38.188 18.438 1 98.44 89 LEU A O 1
ATOM 709 N N . LYS A 1 90 ? -0.966 37.656 16.25 1 98.06 90 LYS A N 1
ATOM 710 C CA . LYS A 1 90 ? -2.391 37.812 15.969 1 98.06 90 LYS A CA 1
ATOM 711 C C . LYS A 1 90 ? -2.963 36.562 15.297 1 98.06 90 LYS A C 1
ATOM 713 O O . LYS A 1 90 ? -4.156 36.281 15.414 1 98.06 90 LYS A O 1
ATOM 718 N N . LEU A 1 91 ? -2.1 35.844 14.602 1 98.5 91 LEU A N 1
ATOM 719 C CA . LEU A 1 91 ? -2.576 34.719 13.781 1 98.5 91 LEU A CA 1
ATOM 720 C C . LEU A 1 91 ? -1.549 33.594 13.742 1 98.5 91 LEU A C 1
ATOM 722 O O . LEU A 1 91 ? -0.362 33.844 13.508 1 98.5 91 LEU A O 1
ATOM 726 N N . CYS A 1 92 ? -1.992 32.406 14.047 1 98.5 92 CYS A N 1
ATOM 727 C CA . CYS A 1 92 ? -1.222 31.188 13.836 1 98.5 92 CYS A CA 1
ATOM 728 C C . CYS A 1 92 ? -1.835 30.328 12.727 1 98.5 92 CYS A C 1
ATOM 730 O O . CYS A 1 92 ? -3.037 30.062 12.734 1 98.5 92 CYS A O 1
ATOM 732 N N . ILE A 1 93 ? -1.02 29.938 11.773 1 98.56 93 ILE A N 1
ATOM 733 C CA . ILE A 1 93 ? -1.48 29.125 10.664 1 98.56 93 ILE A CA 1
ATOM 734 C C . ILE A 1 93 ? -0.717 27.797 10.641 1 98.56 93 ILE A C 1
ATOM 736 O O . ILE A 1 93 ? 0.515 27.781 10.703 1 98.56 93 ILE A O 1
ATOM 740 N N . THR A 1 94 ? -1.432 26.734 10.648 1 97.81 94 THR A N 1
ATOM 741 C CA . THR A 1 94 ? -0.831 25.438 10.32 1 97.81 94 THR A CA 1
ATOM 742 C C . THR A 1 94 ? -0.914 25.172 8.82 1 97.81 94 THR A C 1
ATOM 744 O O . THR A 1 94 ? -2.008 25.031 8.266 1 97.81 94 THR A O 1
ATOM 747 N N . ALA A 1 95 ? 0.239 25.203 8.141 1 98.25 95 ALA A N 1
ATOM 748 C CA . ALA A 1 95 ? 0.293 24.75 6.754 1 98.25 95 ALA A CA 1
ATOM 749 C C . ALA A 1 95 ? 0.107 23.234 6.676 1 98.25 95 ALA A C 1
ATOM 751 O O . ALA A 1 95 ? 1.083 22.484 6.566 1 98.25 95 ALA A O 1
ATOM 752 N N . GLY A 1 96 ? -1.021 22.734 6.68 1 96.75 96 GLY A N 1
ATOM 753 C CA . GLY A 1 96 ? -1.459 21.359 6.844 1 96.75 96 GLY A CA 1
ATOM 754 C C . GLY A 1 96 ? -2.627 21.203 7.801 1 96.75 96 GLY A C 1
ATOM 755 O O . GLY A 1 96 ? -3.498 22.078 7.863 1 96.75 96 GLY A O 1
ATOM 756 N N . VAL A 1 97 ? -2.686 20.062 8.422 1 94 97 VAL A N 1
ATOM 757 C CA . VAL A 1 97 ? -3.775 19.781 9.352 1 94 97 VAL A CA 1
ATOM 758 C C . VAL A 1 97 ? -3.209 19.281 10.68 1 94 97 VAL A C 1
ATOM 760 O O . VAL A 1 97 ? -2.342 18.406 10.711 1 94 97 VAL A O 1
ATOM 763 N N . GLY A 1 98 ? -3.783 19.797 11.695 1 88.62 98 GLY A N 1
ATOM 764 C CA . GLY A 1 98 ? -3.355 19.5 13.055 1 88.62 98 GLY A CA 1
ATOM 765 C C . GLY A 1 98 ? -2.959 20.734 13.844 1 88.62 98 GLY A C 1
ATOM 766 O O . GLY A 1 98 ? -2.346 21.641 13.297 1 88.62 98 GLY A O 1
ATOM 767 N N . SER A 1 99 ? -3.342 20.828 15.086 1 87.12 99 SER A N 1
ATOM 768 C CA . SER A 1 99 ? -3.088 22.031 15.867 1 87.12 99 SER A CA 1
ATOM 769 C C . SER A 1 99 ? -2.502 21.688 17.234 1 87.12 99 SER A C 1
ATOM 771 O O . SER A 1 99 ? -2.408 22.547 18.109 1 87.12 99 SER A O 1
ATOM 773 N N . ASP A 1 100 ? -2.041 20.422 17.297 1 88.12 100 ASP A N 1
ATOM 774 C CA . ASP A 1 100 ? -1.641 19.953 18.625 1 88.12 100 ASP A CA 1
ATOM 775 C C . ASP A 1 100 ? -0.289 20.547 19.031 1 88.12 100 ASP A C 1
ATOM 777 O O . ASP A 1 100 ? 0.107 20.453 20.188 1 88.12 100 ASP A O 1
ATOM 781 N N . HIS A 1 101 ? 0.374 21.188 18.109 1 91.94 101 HIS A N 1
ATOM 782 C CA . HIS A 1 101 ? 1.636 21.828 18.469 1 91.94 101 HIS A CA 1
ATOM 783 C C . HIS A 1 101 ? 1.408 23.234 19 1 91.94 101 HIS A C 1
ATOM 785 O O . HIS A 1 101 ? 2.355 23.906 19.422 1 91.94 101 HIS A O 1
ATOM 791 N N . TYR A 1 102 ? 0.161 23.656 19.047 1 93.69 102 TYR A N 1
ATOM 792 C CA . TYR A 1 102 ? -0.21 24.953 19.641 1 93.69 102 TYR A CA 1
ATOM 793 C C . TYR A 1 102 ? -0.827 24.766 21.016 1 93.69 102 TYR A C 1
ATOM 795 O O . TYR A 1 102 ? 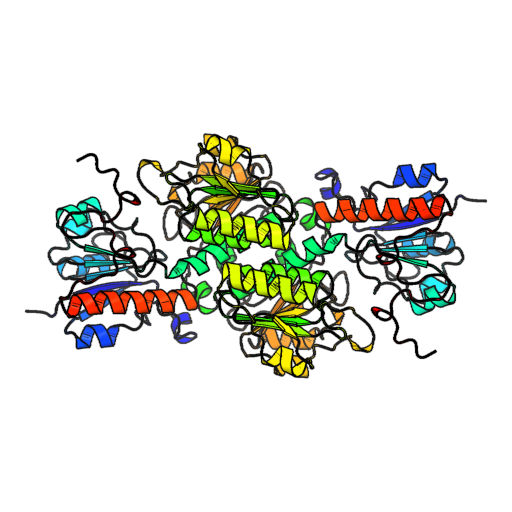-1.639 23.859 21.219 1 93.69 102 TYR A O 1
ATOM 803 N N . ASP A 1 103 ? -0.407 25.578 21.969 1 94.06 103 ASP A N 1
ATOM 804 C CA . ASP A 1 103 ? -1.203 25.734 23.188 1 94.06 103 ASP A CA 1
ATOM 805 C C . ASP A 1 103 ? -2.465 26.547 22.922 1 94.06 103 ASP A C 1
ATOM 807 O O . ASP A 1 103 ? -2.477 27.766 23.109 1 94.06 103 ASP A O 1
ATOM 811 N N . LEU A 1 104 ? -3.516 25.859 22.562 1 93.12 104 LEU A N 1
ATOM 812 C CA . LEU A 1 104 ? -4.73 26.5 22.094 1 93.12 104 LEU A CA 1
ATOM 813 C C . LEU A 1 104 ? -5.367 27.344 23.188 1 93.12 104 LEU A C 1
ATOM 815 O O . LEU A 1 104 ? -5.918 28.406 22.922 1 93.12 104 LEU A O 1
ATOM 819 N N . ASP A 1 105 ? -5.309 26.859 24.391 1 91.62 105 ASP A N 1
ATOM 820 C CA . ASP A 1 105 ? -5.875 27.609 25.5 1 91.62 105 ASP A CA 1
ATOM 821 C C . ASP A 1 105 ? -5.156 28.953 25.688 1 91.62 105 ASP A C 1
ATOM 823 O O . ASP A 1 105 ? -5.797 30 25.828 1 91.62 105 ASP A O 1
ATOM 827 N N . ALA A 1 106 ? -3.865 28.891 25.688 1 95 106 ALA A N 1
ATOM 828 C CA . ALA A 1 106 ? -3.068 30.109 25.859 1 95 106 ALA A CA 1
ATOM 829 C C . ALA A 1 106 ? -3.316 31.094 24.734 1 95 106 ALA A C 1
ATOM 831 O O . ALA A 1 106 ? -3.398 32.312 24.953 1 95 106 ALA A O 1
ATOM 832 N N . LEU A 1 107 ? -3.449 30.578 23.516 1 96.44 107 LEU A N 1
ATOM 833 C CA . LEU A 1 107 ? -3.68 31.422 22.359 1 96.44 107 LEU A CA 1
ATOM 834 C C . LEU A 1 107 ? -5.082 32.031 22.391 1 96.44 107 LEU A C 1
ATOM 836 O O . LEU A 1 107 ? -5.262 33.219 22.125 1 96.44 107 LEU A O 1
ATOM 840 N N . ASN A 1 108 ? -5.945 31.219 22.734 1 93.69 108 ASN A N 1
ATOM 841 C CA . ASN A 1 108 ? -7.34 31.641 22.781 1 93.69 108 ASN A CA 1
ATOM 842 C C . ASN A 1 108 ? -7.57 32.688 23.859 1 93.69 108 ASN A C 1
ATOM 844 O O . ASN A 1 108 ? -8.367 33.625 23.672 1 93.69 108 ASN A O 1
ATOM 848 N N . GLU A 1 109 ? -6.984 32.562 24.953 1 94.25 109 GLU A N 1
ATOM 849 C CA . GLU A 1 109 ? -7.082 33.531 26.047 1 94.25 109 GLU A CA 1
ATOM 850 C C . GLU A 1 109 ? -6.652 34.938 25.594 1 94.25 109 GLU A C 1
ATOM 852 O O . GLU A 1 109 ? -7.164 35.938 26.078 1 94.25 109 GLU A O 1
ATOM 857 N N . ARG A 1 110 ? -5.832 35 24.672 1 95.69 110 ARG A N 1
ATOM 858 C CA . ARG A 1 110 ? -5.316 36.25 24.172 1 95.69 110 ARG A CA 1
ATOM 859 C C . ARG A 1 110 ? -6.066 36.688 22.906 1 95.69 110 ARG A C 1
ATOM 861 O O . ARG A 1 110 ? -5.773 37.75 22.344 1 95.69 110 ARG A O 1
ATOM 868 N N . GLY A 1 111 ? -6.973 35.844 22.5 1 94.56 111 GLY A N 1
ATOM 869 C CA . GLY A 1 111 ? -7.773 36.156 21.328 1 94.56 111 GLY A CA 1
ATOM 870 C C . GLY A 1 111 ? -7.031 35.938 20.016 1 94.56 111 GLY A C 1
ATOM 871 O O . GLY A 1 111 ? -7.414 36.5 18.984 1 94.56 111 GLY A O 1
ATOM 872 N N . ILE A 1 112 ? -5.957 35.25 20.031 1 97 112 ILE A N 1
ATOM 873 C CA . ILE A 1 112 ? -5.156 35 18.844 1 97 112 ILE A CA 1
ATOM 874 C C . ILE A 1 112 ? -5.844 33.906 18 1 97 112 ILE A C 1
ATOM 876 O O . ILE A 1 112 ? -6.262 32.875 18.516 1 97 112 ILE A O 1
ATOM 880 N N . ALA A 1 113 ? -5.953 34.156 16.703 1 97.12 113 ALA A N 1
ATOM 881 C CA . ALA A 1 113 ? -6.602 33.219 15.805 1 97.12 113 ALA A CA 1
ATOM 882 C C . ALA A 1 113 ? -5.664 32.062 15.469 1 97.12 113 ALA A C 1
ATOM 884 O O . ALA A 1 113 ? -4.465 32.25 15.273 1 97.12 113 ALA A O 1
ATOM 885 N N . VAL A 1 114 ? -6.199 30.875 15.469 1 97.44 114 VAL A N 1
ATOM 886 C CA . VAL A 1 114 ? -5.484 29.672 15.031 1 97.44 114 VAL A CA 1
ATOM 887 C C . VAL A 1 114 ? -6.246 29 13.891 1 97.44 114 VAL A C 1
ATOM 889 O O . VAL A 1 114 ? -7.41 28.625 14.055 1 97.44 114 VAL A O 1
ATOM 892 N N . LEU A 1 115 ? -5.605 28.938 12.734 1 97.81 115 LEU A N 1
ATOM 893 C CA . LEU A 1 115 ? -6.211 28.359 11.547 1 97.81 115 LEU A CA 1
ATOM 894 C C . LEU A 1 115 ? -5.34 27.234 10.992 1 97.81 115 LEU A C 1
ATOM 896 O O . LEU A 1 115 ? -4.129 27.203 11.234 1 97.81 115 LEU A O 1
ATOM 900 N N . GLU A 1 116 ? -5.91 26.281 10.398 1 97 116 GLU A N 1
ATOM 901 C CA . GLU A 1 116 ? -5.23 25.266 9.602 1 97 116 GLU A CA 1
ATOM 902 C C . GLU A 1 116 ? -5.777 25.219 8.18 1 97 116 GLU A C 1
ATOM 904 O O . GLU A 1 116 ? -6.824 25.812 7.895 1 97 116 GLU A O 1
ATOM 909 N N . VAL A 1 117 ? -5.031 24.625 7.273 1 97.88 117 VAL A N 1
ATOM 910 C CA . VAL A 1 117 ? -5.527 24.438 5.91 1 97.88 117 VAL A CA 1
ATOM 911 C C . VAL A 1 117 ? -6.285 23.125 5.805 1 97.88 117 VAL A C 1
ATOM 913 O O . VAL A 1 117 ? -5.773 22.141 5.246 1 97.88 117 VAL A O 1
ATOM 916 N N . THR A 1 118 ? -7.543 23.172 6.238 1 95.94 118 THR A N 1
ATOM 917 C CA . THR A 1 118 ? -8.367 21.969 6.336 1 95.94 118 THR A CA 1
ATOM 918 C C . THR A 1 118 ? -8.547 21.328 4.961 1 95.94 118 THR A C 1
ATOM 920 O O . THR A 1 118 ? -8.812 22.016 3.977 1 95.94 118 THR A O 1
ATOM 923 N N . GLY A 1 119 ? -8.367 20 4.938 1 96.25 119 GLY A N 1
ATOM 924 C CA . GLY A 1 119 ? -8.617 19.266 3.713 1 96.25 119 GLY A CA 1
ATOM 925 C C . GLY A 1 119 ? -7.383 19.109 2.844 1 96.25 119 GLY A C 1
ATOM 926 O O . GLY A 1 119 ? -7.375 18.328 1.893 1 96.25 119 GLY A O 1
ATOM 927 N N . SER A 1 120 ? -6.281 19.797 3.186 1 97.56 120 SER A N 1
ATOM 928 C CA . SER A 1 120 ? -5.113 19.875 2.312 1 97.56 120 SER A CA 1
ATOM 929 C C . SER A 1 120 ? -4.43 18.516 2.178 1 97.56 120 SER A C 1
ATOM 931 O O . SER A 1 120 ? -3.744 18.266 1.188 1 97.56 120 SER A O 1
ATOM 933 N N . ASN A 1 121 ? -4.613 17.641 3.158 1 97.88 121 ASN A N 1
ATOM 934 C CA . ASN A 1 121 ? -3.863 16.391 3.111 1 97.88 121 ASN A CA 1
ATOM 935 C C . ASN A 1 121 ? -4.762 15.18 3.377 1 97.88 121 ASN A C 1
ATOM 937 O O . ASN A 1 121 ? -4.273 14.086 3.668 1 97.88 121 ASN A O 1
ATOM 941 N N . VAL A 1 122 ? -6.105 15.367 3.248 1 97.62 122 VAL A N 1
ATOM 942 C CA . VAL A 1 122 ? -7.07 14.328 3.58 1 97.62 122 VAL A CA 1
ATOM 943 C C . VAL A 1 122 ? -6.836 13.102 2.699 1 97.62 122 VAL A C 1
ATOM 945 O O . VAL A 1 122 ? -6.68 11.984 3.203 1 97.62 122 VAL A O 1
ATOM 948 N N . GLN A 1 123 ? -6.734 13.328 1.406 1 97.25 123 GLN A N 1
ATOM 949 C CA . GLN A 1 123 ? -6.5 12.242 0.466 1 97.25 123 GLN A CA 1
ATOM 950 C C . GLN A 1 123 ? -5.129 11.609 0.687 1 97.25 123 GLN A C 1
ATOM 952 O O . GLN A 1 123 ? -5 10.383 0.688 1 97.25 123 GLN A O 1
ATOM 957 N N . SER A 1 124 ? -4.148 12.438 0.873 1 98.56 124 SER A N 1
ATOM 958 C CA . SER A 1 124 ? -2.77 11.992 1.049 1 98.56 124 SER A CA 1
ATOM 959 C C . SER A 1 124 ? -2.645 11.039 2.236 1 98.56 124 SER A C 1
ATOM 961 O O . SER A 1 124 ? -2.066 9.961 2.113 1 98.56 124 SER A O 1
ATOM 963 N N . VAL A 1 125 ? -3.236 11.43 3.305 1 98.62 125 VAL A N 1
ATOM 964 C CA . VAL A 1 125 ? -3.107 10.648 4.535 1 98.62 125 VAL A CA 1
ATOM 965 C C . VAL A 1 125 ? -3.924 9.367 4.426 1 98.62 125 VAL A C 1
ATOM 967 O O . VAL A 1 125 ? -3.494 8.305 4.891 1 98.62 125 VAL A O 1
ATOM 970 N N . ALA A 1 126 ? -5.078 9.414 3.807 1 98.81 126 ALA A N 1
ATOM 971 C CA . ALA A 1 126 ? -5.902 8.227 3.625 1 98.81 126 ALA A CA 1
ATOM 972 C C . ALA A 1 126 ? -5.18 7.18 2.779 1 98.81 126 ALA A C 1
ATOM 974 O O . ALA A 1 126 ? -5.203 5.988 3.098 1 98.81 126 ALA A O 1
ATOM 975 N N . GLU A 1 127 ? -4.551 7.641 1.711 1 98.88 127 GLU A N 1
ATOM 976 C CA . GLU A 1 127 ? -3.791 6.734 0.855 1 98.88 127 GLU A CA 1
ATOM 977 C C . GLU A 1 127 ? -2.639 6.09 1.621 1 98.88 127 GLU A C 1
ATOM 979 O O . GLU A 1 127 ? -2.379 4.895 1.473 1 98.88 127 GLU A O 1
ATOM 984 N N . HIS A 1 128 ? -2.006 6.871 2.42 1 98.88 128 HIS A N 1
ATOM 985 C CA . HIS A 1 128 ? -0.89 6.363 3.211 1 98.88 128 HIS A CA 1
ATOM 986 C C . HIS A 1 128 ? -1.356 5.32 4.219 1 98.88 128 HIS A C 1
ATOM 988 O O . HIS A 1 128 ? -0.664 4.328 4.457 1 98.88 128 HIS A O 1
ATOM 994 N N . ALA A 1 129 ? -2.48 5.555 4.809 1 98.94 129 ALA A N 1
ATOM 995 C CA . ALA A 1 129 ? -3.02 4.594 5.77 1 98.94 129 ALA A CA 1
ATOM 996 C C . ALA A 1 129 ? -3.314 3.256 5.098 1 98.94 129 ALA A C 1
ATOM 998 O O . ALA A 1 129 ? -2.934 2.201 5.609 1 98.94 129 ALA A O 1
ATOM 999 N N . VAL A 1 130 ? -3.941 3.275 3.943 1 98.94 130 VAL A N 1
ATOM 1000 C CA . VAL A 1 130 ? -4.258 2.049 3.221 1 98.94 130 VAL A CA 1
ATOM 1001 C C . VAL A 1 130 ? -2.967 1.36 2.781 1 98.94 130 VAL A C 1
ATOM 1003 O O . VAL A 1 130 ? -2.85 0.135 2.863 1 98.94 130 VAL A O 1
ATOM 1006 N N . MET A 1 131 ? -1.986 2.139 2.318 1 98.94 131 MET A N 1
ATOM 1007 C CA . MET A 1 131 ? -0.674 1.6 1.971 1 98.94 131 MET A CA 1
ATOM 1008 C C . MET A 1 131 ? -0.065 0.847 3.148 1 98.94 131 MET A C 1
ATOM 1010 O O . MET A 1 131 ? 0.422 -0.273 2.99 1 98.94 131 MET A O 1
ATOM 1014 N N . THR A 1 132 ? -0.168 1.47 4.316 1 98.94 132 THR A N 1
ATOM 1015 C CA . THR A 1 132 ? 0.433 0.885 5.508 1 98.94 132 THR A CA 1
ATOM 1016 C C . THR A 1 132 ? -0.264 -0.42 5.883 1 98.94 132 THR A C 1
ATOM 1018 O O . THR A 1 132 ? 0.391 -1.395 6.258 1 98.94 132 THR A O 1
ATOM 1021 N N . MET A 1 133 ? -1.574 -0.463 5.762 1 98.94 133 MET A N 1
ATOM 1022 C CA . MET A 1 133 ? -2.312 -1.702 5.992 1 98.94 133 MET A CA 1
ATOM 1023 C C . MET A 1 133 ? -1.821 -2.809 5.066 1 98.94 133 MET A C 1
ATOM 1025 O O . MET A 1 133 ? -1.535 -3.92 5.516 1 98.94 133 MET A O 1
ATOM 1029 N N . LEU A 1 134 ? -1.708 -2.475 3.816 1 98.94 134 LEU A N 1
ATOM 1030 C CA . LEU A 1 134 ? -1.284 -3.441 2.811 1 98.94 134 LEU A CA 1
ATOM 1031 C C . LEU A 1 134 ? 0.125 -3.947 3.104 1 98.94 134 LEU A C 1
ATOM 1033 O O . LEU A 1 134 ? 0.38 -5.152 3.047 1 98.94 134 LEU A O 1
ATOM 1037 N N . ILE A 1 135 ? 1.026 -3.035 3.441 1 98.94 135 ILE A N 1
ATOM 1038 C CA . ILE A 1 135 ? 2.422 -3.367 3.709 1 98.94 135 ILE A CA 1
ATOM 1039 C C . ILE A 1 135 ? 2.502 -4.375 4.855 1 98.94 135 ILE A C 1
ATOM 1041 O O . ILE A 1 135 ? 3.25 -5.352 4.781 1 98.94 135 ILE A O 1
ATOM 1045 N N . LEU A 1 136 ? 1.703 -4.105 5.875 1 98.94 136 LEU A N 1
ATOM 1046 C CA . LEU A 1 136 ? 1.715 -4.98 7.043 1 98.94 136 LEU A CA 1
ATOM 1047 C C . LEU A 1 136 ? 1.059 -6.32 6.723 1 98.94 136 LEU A C 1
ATOM 1049 O O . LEU A 1 136 ? 1.633 -7.379 6.996 1 98.94 136 LEU A O 1
ATOM 1053 N N . VAL A 1 137 ? -0.091 -6.316 6.125 1 98.88 137 VAL A N 1
ATOM 1054 C CA . VAL A 1 137 ? -0.879 -7.52 5.875 1 98.88 137 VAL A CA 1
ATOM 1055 C C . VAL A 1 137 ? -0.157 -8.414 4.871 1 98.88 137 VAL A C 1
ATOM 1057 O O . VAL A 1 137 ? -0.164 -9.641 5 1 98.88 137 VAL A O 1
ATOM 1060 N N . ARG A 1 138 ? 0.559 -7.762 3.922 1 98.81 138 ARG A N 1
ATOM 1061 C CA . ARG A 1 138 ? 1.175 -8.508 2.83 1 98.81 138 ARG A CA 1
ATOM 1062 C C . ARG A 1 138 ? 2.639 -8.812 3.133 1 98.81 138 ARG A C 1
ATOM 1064 O O . ARG A 1 138 ? 3.332 -9.422 2.316 1 98.81 138 ARG A O 1
ATOM 1071 N N . ASN A 1 139 ? 3.082 -8.375 4.305 1 98.75 139 ASN A N 1
ATOM 1072 C CA . ASN A 1 139 ? 4.449 -8.648 4.742 1 98.75 139 ASN A CA 1
ATOM 1073 C C . ASN A 1 139 ? 5.469 -8.18 3.707 1 98.75 139 ASN A C 1
ATOM 1075 O O . ASN A 1 139 ? 6.418 -8.906 3.396 1 98.75 139 ASN A O 1
ATOM 1079 N N . TYR A 1 140 ? 5.309 -7.031 3.141 1 98.88 140 TYR A N 1
ATOM 1080 C CA . TYR A 1 140 ? 6.098 -6.453 2.061 1 98.88 140 TYR A CA 1
ATOM 1081 C C . TYR A 1 140 ? 7.566 -6.359 2.451 1 98.88 140 TYR A C 1
ATOM 1083 O O . TYR A 1 140 ? 8.453 -6.656 1.643 1 98.88 140 TYR A O 1
ATOM 1091 N N . ASN A 1 141 ? 7.859 -5.859 3.666 1 98.88 141 ASN A N 1
ATOM 1092 C CA . ASN A 1 141 ? 9.227 -5.523 4.047 1 98.88 141 ASN A CA 1
ATOM 1093 C C . ASN A 1 141 ? 10.148 -6.734 3.953 1 98.88 141 ASN A C 1
ATOM 1095 O O . ASN A 1 141 ? 11.289 -6.621 3.5 1 98.88 141 ASN A O 1
ATOM 1099 N N . GLU A 1 142 ? 9.656 -7.914 4.359 1 98.62 142 GLU A N 1
ATOM 1100 C CA . GLU A 1 142 ? 10.469 -9.125 4.254 1 98.62 142 GLU A CA 1
ATOM 1101 C C . GLU A 1 142 ? 10.742 -9.477 2.793 1 98.62 142 GLU A C 1
ATOM 1103 O O . GLU A 1 142 ? 11.875 -9.805 2.428 1 98.62 142 GLU A O 1
ATOM 1108 N N . GLY A 1 143 ? 9.711 -9.43 1.959 1 98.62 143 GLY A N 1
ATOM 1109 C CA . GLY A 1 143 ? 9.883 -9.711 0.542 1 98.62 143 GLY A CA 1
ATOM 1110 C C . GLY A 1 143 ? 10.844 -8.766 -0.143 1 98.62 143 GLY A C 1
ATOM 1111 O O . GLY A 1 143 ? 11.672 -9.188 -0.955 1 98.62 143 GLY A O 1
ATOM 1112 N N . HIS A 1 144 ? 10.719 -7.465 0.177 1 98.81 144 HIS A N 1
ATOM 1113 C CA . HIS A 1 144 ? 11.594 -6.465 -0.434 1 98.81 144 HIS A CA 1
ATOM 1114 C C . HIS A 1 144 ? 13.039 -6.637 0.024 1 98.81 144 HIS A C 1
ATOM 1116 O O . HIS A 1 144 ? 13.969 -6.504 -0.774 1 98.81 144 HIS A O 1
ATOM 1122 N N . ALA A 1 145 ? 13.211 -6.938 1.318 1 98.44 145 ALA A N 1
ATOM 1123 C CA . ALA A 1 145 ? 14.555 -7.188 1.828 1 98.44 145 ALA A CA 1
ATOM 1124 C C . ALA A 1 145 ? 15.227 -8.328 1.066 1 98.44 145 ALA A C 1
ATOM 1126 O O . ALA A 1 145 ? 16.391 -8.227 0.693 1 98.44 145 ALA A O 1
ATOM 1127 N N . GLN A 1 146 ? 14.516 -9.398 0.788 1 98.06 146 GLN A N 1
ATOM 1128 C CA . GLN A 1 146 ? 15.055 -10.531 0.047 1 98.06 146 GLN A CA 1
ATOM 1129 C C . GLN A 1 146 ? 15.398 -10.141 -1.388 1 98.06 146 GLN A C 1
ATOM 1131 O O . GLN A 1 146 ? 16.422 -10.562 -1.925 1 98.06 146 GLN A O 1
ATOM 1136 N N . ALA A 1 147 ? 14.492 -9.359 -1.993 1 98.19 147 ALA A N 1
ATOM 1137 C CA . ALA A 1 147 ? 14.734 -8.906 -3.359 1 98.19 147 ALA A CA 1
ATOM 1138 C C . ALA A 1 147 ? 16.062 -8.164 -3.455 1 98.19 147 ALA A C 1
ATOM 1140 O O . ALA A 1 147 ? 16.812 -8.328 -4.43 1 98.19 147 ALA A O 1
ATOM 1141 N N . LEU A 1 148 ? 16.375 -7.359 -2.484 1 97.75 148 LEU A N 1
ATOM 1142 C CA . LEU A 1 148 ? 17.594 -6.555 -2.494 1 97.75 148 LEU A CA 1
ATOM 1143 C C . LEU A 1 148 ? 18.797 -7.402 -2.133 1 97.75 148 LEU A C 1
ATOM 1145 O O . LEU A 1 148 ? 19.875 -7.238 -2.715 1 97.75 148 LEU A O 1
ATOM 1149 N N . ASP A 1 149 ? 18.625 -8.367 -1.223 1 96.25 149 ASP A N 1
ATOM 1150 C CA . ASP A 1 149 ? 19.781 -9.031 -0.61 1 96.25 149 ASP A CA 1
ATOM 1151 C C . ASP A 1 149 ? 20.109 -10.336 -1.332 1 96.25 149 ASP A C 1
ATOM 1153 O O . ASP A 1 149 ? 21 -11.078 -0.899 1 96.25 149 ASP A O 1
ATOM 1157 N N . GLY A 1 150 ? 19.406 -10.648 -2.354 1 96.38 150 GLY A N 1
ATOM 1158 C CA . GLY A 1 150 ? 19.688 -11.836 -3.143 1 96.38 150 GLY A CA 1
ATOM 1159 C C . GLY A 1 150 ? 18.984 -13.078 -2.623 1 96.38 150 GLY A C 1
ATOM 1160 O O . GLY A 1 150 ? 19.328 -14.195 -3.014 1 96.38 150 GLY A O 1
ATOM 1161 N N . GLY A 1 151 ? 18.062 -12.875 -1.746 1 95 151 GLY A N 1
ATOM 1162 C CA . GLY A 1 151 ? 17.328 -13.992 -1.165 1 95 151 GLY A CA 1
ATOM 1163 C C . GLY A 1 151 ? 16.188 -14.477 -2.029 1 95 151 GLY A C 1
ATOM 1164 O O . GLY A 1 151 ? 15.836 -13.836 -3.025 1 95 151 GLY A O 1
ATOM 1165 N N . TRP A 1 152 ? 15.617 -15.625 -1.643 1 95.56 152 TRP A N 1
ATOM 1166 C CA . TRP A 1 152 ? 14.438 -16.203 -2.275 1 95.56 152 TRP A CA 1
ATOM 1167 C C . TRP A 1 152 ? 13.727 -17.172 -1.326 1 95.56 152 TRP A C 1
ATOM 1169 O O . TRP A 1 152 ? 13.383 -18.297 -1.713 1 95.56 152 TRP A O 1
ATOM 1179 N N . ASP A 1 153 ? 13.609 -16.781 -0.149 1 96.5 153 ASP A N 1
ATOM 1180 C CA . ASP A 1 153 ? 12.898 -17.562 0.857 1 96.5 153 ASP A CA 1
ATOM 1181 C C . ASP A 1 153 ? 11.414 -17.234 0.865 1 96.5 153 ASP A C 1
ATOM 1183 O O . ASP A 1 153 ? 10.945 -16.469 1.713 1 96.5 153 ASP A O 1
ATOM 1187 N N . ILE A 1 154 ? 10.672 -17.875 -0.001 1 97.19 154 ILE A N 1
ATOM 1188 C CA . ILE A 1 154 ? 9.25 -17.609 -0.199 1 97.19 154 ILE A CA 1
ATOM 1189 C C . ILE A 1 154 ? 8.484 -17.891 1.095 1 97.19 154 ILE A C 1
ATOM 1191 O O . ILE A 1 154 ? 7.582 -17.141 1.465 1 97.19 154 ILE A O 1
ATOM 1195 N N . ALA A 1 155 ? 8.883 -18.922 1.783 1 97.94 155 ALA A N 1
ATOM 1196 C CA . ALA A 1 155 ? 8.203 -19.328 3.008 1 97.94 155 ALA A CA 1
ATOM 1197 C C . ALA A 1 155 ? 8.305 -18.25 4.078 1 97.94 155 ALA A 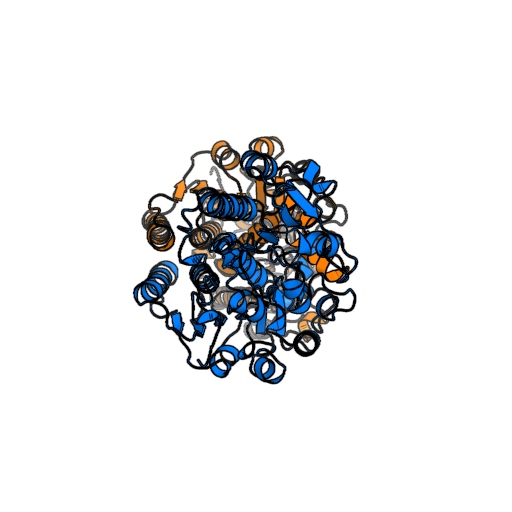C 1
ATOM 1199 O O . ALA A 1 155 ? 7.352 -18.031 4.832 1 97.94 155 ALA A O 1
ATOM 1200 N N . ALA A 1 156 ? 9.43 -17.625 4.156 1 97.94 156 ALA A N 1
ATOM 1201 C CA . ALA A 1 156 ? 9.633 -16.562 5.148 1 97.94 156 ALA A CA 1
ATOM 1202 C C . ALA A 1 156 ? 8.648 -15.422 4.949 1 97.94 156 ALA A C 1
ATOM 1204 O O . ALA A 1 156 ? 8.172 -14.828 5.922 1 97.94 156 ALA A O 1
ATOM 1205 N N . VAL A 1 157 ? 8.367 -15.109 3.748 1 98.38 157 VAL A N 1
ATOM 1206 C CA . VAL A 1 157 ? 7.426 -14.031 3.461 1 98.38 157 VAL A CA 1
ATOM 1207 C C . VAL A 1 157 ? 5.992 -14.516 3.68 1 98.38 157 VAL A C 1
ATOM 1209 O O . VAL A 1 157 ? 5.211 -13.875 4.379 1 98.38 157 VAL A O 1
ATOM 1212 N N . ALA A 1 158 ? 5.691 -15.695 3.125 1 98.38 158 ALA A N 1
ATOM 1213 C CA . ALA A 1 158 ? 4.328 -16.203 3.055 1 98.38 158 ALA A CA 1
ATOM 1214 C C . ALA A 1 158 ? 3.801 -16.562 4.441 1 98.38 158 ALA A C 1
ATOM 1216 O O . ALA A 1 158 ? 2.59 -16.531 4.68 1 98.38 158 ALA A O 1
ATOM 1217 N N . LYS A 1 159 ? 4.633 -16.906 5.418 1 97.69 159 LYS A N 1
ATOM 1218 C CA . LYS A 1 159 ? 4.184 -17.391 6.715 1 97.69 159 LYS A CA 1
ATOM 1219 C C . LYS A 1 159 ? 3.422 -16.312 7.48 1 97.69 159 LYS A C 1
ATOM 1221 O O . LYS A 1 159 ? 2.67 -16.625 8.406 1 97.69 159 LYS A O 1
ATOM 1226 N N . ASP A 1 160 ? 3.625 -15.062 7.117 1 97.62 160 ASP A N 1
ATOM 1227 C CA . ASP A 1 160 ? 2.969 -13.945 7.789 1 97.62 160 ASP A CA 1
ATOM 1228 C C . ASP A 1 160 ? 2.275 -13.031 6.781 1 97.62 160 ASP A C 1
ATOM 1230 O O . ASP A 1 160 ? 2.113 -11.836 7.031 1 97.62 160 ASP A O 1
ATOM 1234 N N . GLU A 1 161 ? 1.938 -13.523 5.641 1 98.44 161 GLU A N 1
ATOM 1235 C CA . GLU A 1 161 ? 1.268 -12.781 4.578 1 98.44 161 GLU A CA 1
ATOM 1236 C C . GLU A 1 161 ? -0.188 -13.219 4.438 1 98.44 161 GLU A C 1
ATOM 1238 O O . GLU A 1 161 ? -0.48 -14.414 4.363 1 98.44 161 GLU A O 1
ATOM 1243 N N . PHE A 1 162 ? -1.129 -12.242 4.34 1 98.81 162 PHE A N 1
ATOM 1244 C CA . PHE A 1 162 ? -2.561 -12.484 4.211 1 98.81 162 PHE A CA 1
ATOM 1245 C C . PHE A 1 162 ? -3.174 -11.578 3.152 1 98.81 162 PHE A C 1
ATOM 1247 O O . PHE A 1 162 ? -2.48 -10.734 2.57 1 98.81 162 PHE A O 1
ATOM 1254 N N . ASP A 1 163 ? -4.398 -11.805 2.809 1 98.75 163 ASP A N 1
ATOM 1255 C CA . ASP A 1 163 ? -5.188 -10.914 1.964 1 98.75 163 ASP A CA 1
ATOM 1256 C C . ASP A 1 163 ? -5.984 -9.922 2.805 1 98.75 163 ASP A C 1
ATOM 1258 O O . ASP A 1 163 ? -6.359 -10.219 3.941 1 98.75 163 ASP A O 1
ATOM 1262 N N . MET A 1 164 ? -6.262 -8.75 2.234 1 98.5 164 MET A N 1
ATOM 1263 C CA . MET A 1 164 ? -7.184 -7.797 2.84 1 98.5 164 MET A CA 1
ATOM 1264 C C . MET A 1 164 ? -8.609 -8.328 2.814 1 98.5 164 MET A C 1
ATOM 1266 O O . MET A 1 164 ? -9.406 -8.023 3.703 1 98.5 164 MET A O 1
ATOM 1270 N N . GLU A 1 165 ? -8.914 -9.062 1.76 1 97.94 165 GLU A N 1
ATOM 1271 C CA . GLU A 1 165 ? -10.273 -9.57 1.574 1 97.94 165 GLU A CA 1
ATOM 1272 C C . GLU A 1 165 ? -10.742 -10.352 2.801 1 97.94 165 GLU A C 1
ATOM 1274 O O . GLU A 1 165 ? -9.961 -11.094 3.406 1 97.94 165 GLU A O 1
ATOM 1279 N N . ASP A 1 166 ? -11.969 -10.141 3.164 1 97.62 166 ASP A N 1
ATOM 1280 C CA . ASP A 1 166 ? -12.688 -10.891 4.195 1 97.62 166 ASP A CA 1
ATOM 1281 C C . ASP A 1 166 ? -12.18 -10.531 5.586 1 97.62 166 ASP A C 1
ATOM 1283 O O . ASP A 1 166 ? -12.375 -11.289 6.543 1 97.62 166 ASP A O 1
ATOM 1287 N N . LYS A 1 167 ? -11.508 -9.398 5.75 1 98.69 167 LYS A N 1
ATOM 1288 C CA . LYS A 1 167 ? -11.078 -8.906 7.055 1 98.69 167 LYS A CA 1
ATOM 1289 C C . LYS A 1 167 ? -12.031 -7.84 7.586 1 98.69 167 LYS A C 1
ATOM 1291 O O . LYS A 1 167 ? -12.789 -7.238 6.82 1 98.69 167 LYS A O 1
ATOM 1296 N N . VAL A 1 168 ? -12 -7.695 8.875 1 98.88 168 VAL A N 1
ATOM 1297 C CA . VAL A 1 168 ? -12.727 -6.621 9.539 1 98.88 168 VAL A CA 1
ATOM 1298 C C . VAL A 1 168 ? -11.805 -5.43 9.766 1 98.88 168 VAL A C 1
ATOM 1300 O O . VAL A 1 168 ? -10.812 -5.531 10.492 1 98.88 168 VAL A O 1
ATOM 1303 N N . PHE A 1 169 ? -12.125 -4.324 9.133 1 98.94 169 PHE A N 1
ATOM 1304 C CA . PHE A 1 169 ? -11.391 -3.08 9.305 1 98.94 169 PHE A CA 1
ATOM 1305 C C . PHE A 1 169 ? -12.156 -2.117 10.203 1 98.94 169 PHE A C 1
ATOM 1307 O O . PHE A 1 169 ? -13.383 -2.059 10.156 1 98.94 169 PHE A O 1
ATOM 1314 N N . ALA A 1 170 ? -11.375 -1.371 11.016 1 98.94 170 ALA A N 1
ATOM 1315 C CA . ALA A 1 170 ? -12.039 -0.453 11.938 1 98.94 170 ALA A CA 1
ATOM 1316 C C . ALA A 1 170 ? -11.297 0.88 12.008 1 98.94 170 ALA A C 1
ATOM 1318 O O . ALA A 1 170 ? -10.062 0.915 12 1 98.94 170 ALA A O 1
ATOM 1319 N N . THR A 1 171 ? -12.031 1.976 12.039 1 98.94 171 THR A N 1
ATOM 1320 C CA . THR A 1 171 ? -11.43 3.293 12.211 1 98.94 171 THR A CA 1
ATOM 1321 C C . THR A 1 171 ? -11.938 3.961 13.484 1 98.94 171 THR A C 1
ATOM 1323 O O . THR A 1 171 ? -13.141 3.992 13.742 1 98.94 171 THR A O 1
ATOM 1326 N N . VAL A 1 172 ? -11.008 4.387 14.312 1 98.75 172 VAL A N 1
ATOM 1327 C CA . VAL A 1 172 ? -11.336 5.305 15.398 1 98.75 172 VAL A CA 1
ATOM 1328 C C . VAL A 1 172 ? -11.352 6.738 14.875 1 98.75 172 VAL A C 1
ATOM 1330 O O . VAL A 1 172 ? -10.312 7.289 14.516 1 98.75 172 VAL A O 1
ATOM 1333 N N . GLY A 1 173 ? -12.445 7.332 14.898 1 97.69 173 GLY A N 1
ATOM 1334 C CA . GLY A 1 173 ? -12.633 8.594 14.195 1 97.69 173 GLY A CA 1
ATOM 1335 C C . GLY A 1 173 ? -12.992 8.414 12.734 1 97.69 173 GLY A C 1
ATOM 1336 O O . GLY A 1 173 ? -12.203 7.879 11.953 1 97.69 173 GLY A O 1
ATOM 1337 N N . ALA A 1 174 ? -14.188 8.812 12.375 1 97.88 174 ALA A N 1
ATOM 1338 C CA . ALA A 1 174 ? -14.641 8.727 10.984 1 97.88 174 ALA A CA 1
ATOM 1339 C C . ALA A 1 174 ? -14.891 10.117 10.414 1 97.88 174 ALA A C 1
ATOM 1341 O O . ALA A 1 174 ? -15.906 10.352 9.75 1 97.88 174 ALA A O 1
ATOM 1342 N N . GLY A 1 175 ? -13.984 11.055 10.781 1 95.62 175 GLY A N 1
ATOM 1343 C CA . GLY A 1 175 ? -14.016 12.352 10.133 1 95.62 175 GLY A CA 1
ATOM 1344 C C . GLY A 1 175 ? -13.562 12.312 8.688 1 95.62 175 GLY A C 1
ATOM 1345 O O . GLY A 1 175 ? -13.781 11.32 7.988 1 95.62 175 GLY A O 1
ATOM 1346 N N . ARG A 1 176 ? -12.953 13.398 8.203 1 95.62 176 ARG A N 1
ATOM 1347 C CA . ARG A 1 176 ? -12.602 13.523 6.793 1 95.62 176 ARG A CA 1
ATOM 1348 C C . ARG A 1 176 ? -11.664 12.398 6.355 1 95.62 176 ARG A C 1
ATOM 1350 O O . ARG A 1 176 ? -11.914 11.742 5.34 1 95.62 176 ARG A O 1
ATOM 1357 N N . ILE A 1 177 ? -10.602 12.141 7.145 1 97.75 177 ILE A N 1
ATOM 1358 C CA . ILE A 1 177 ? -9.602 11.156 6.762 1 97.75 177 ILE A CA 1
ATOM 1359 C C . ILE A 1 177 ? -10.156 9.75 6.984 1 97.75 177 ILE A C 1
ATOM 1361 O O . ILE A 1 177 ? -10.086 8.898 6.098 1 97.75 177 ILE A O 1
ATOM 1365 N N . GLY A 1 178 ? -10.75 9.453 8.172 1 98.44 178 GLY A N 1
ATOM 1366 C CA . GLY A 1 178 ? -11.312 8.148 8.461 1 98.44 178 GLY A CA 1
ATOM 1367 C C . GLY A 1 178 ? -12.344 7.707 7.438 1 98.44 178 GLY A C 1
ATOM 1368 O O . GLY A 1 178 ? -12.352 6.547 7.02 1 98.44 178 GLY A O 1
ATOM 1369 N N . TYR A 1 179 ? -13.18 8.633 7.027 1 98.31 179 TYR A N 1
ATOM 1370 C CA . TYR A 1 179 ? -14.211 8.312 6.043 1 98.31 179 TYR A CA 1
ATOM 1371 C C . TYR A 1 179 ? -13.594 7.977 4.695 1 98.31 179 TYR A C 1
ATOM 1373 O O . TYR A 1 179 ? -14.047 7.055 4.012 1 98.31 179 TYR A O 1
ATOM 1381 N N . ARG A 1 180 ? -12.578 8.734 4.289 1 98.25 180 ARG A N 1
ATOM 1382 C CA . ARG A 1 180 ? -11.914 8.461 3.016 1 98.25 180 ARG A CA 1
ATOM 1383 C C . ARG A 1 180 ? -11.227 7.098 3.039 1 98.25 180 ARG A C 1
ATOM 1385 O O . ARG A 1 180 ? -11.133 6.426 2.01 1 98.25 180 ARG A O 1
ATOM 1392 N N . ILE A 1 181 ? -10.719 6.676 4.227 1 98.81 181 ILE A N 1
ATOM 1393 C CA . ILE A 1 181 ? -10.133 5.348 4.371 1 98.81 181 ILE A CA 1
ATOM 1394 C C . ILE A 1 181 ? -11.211 4.285 4.172 1 98.81 181 ILE A C 1
ATOM 1396 O O . ILE A 1 181 ? -11.016 3.318 3.434 1 98.81 181 ILE A O 1
ATOM 1400 N N . LEU A 1 182 ? -12.367 4.488 4.777 1 98.75 182 LEU A N 1
ATOM 1401 C CA . LEU A 1 182 ? -13.477 3.553 4.633 1 98.75 182 LEU A CA 1
ATOM 1402 C C . LEU A 1 182 ? -13.883 3.412 3.168 1 98.75 182 LEU A C 1
ATOM 1404 O O . LEU A 1 182 ? -14.109 2.299 2.688 1 98.75 182 LEU A O 1
ATOM 1408 N N . GLU A 1 183 ? -13.938 4.508 2.453 1 98 183 GLU A N 1
ATOM 1409 C CA . GLU A 1 183 ? -14.273 4.48 1.034 1 98 183 GLU A CA 1
ATOM 1410 C C . GLU A 1 183 ? -13.305 3.594 0.253 1 98 183 GLU A C 1
ATOM 1412 O O . GLU A 1 183 ? -13.734 2.777 -0.568 1 98 183 GLU A O 1
ATOM 1417 N N . ARG A 1 184 ? -12.078 3.738 0.534 1 98.5 184 ARG A N 1
ATOM 1418 C CA . ARG A 1 184 ? -11.047 3.025 -0.216 1 98.5 184 ARG A CA 1
ATOM 1419 C C . ARG A 1 184 ? -11.055 1.537 0.112 1 98.5 184 ARG A C 1
ATOM 1421 O O . ARG A 1 184 ? -10.758 0.705 -0.745 1 98.5 184 ARG A O 1
ATOM 1428 N N . LEU A 1 185 ? -11.469 1.187 1.321 1 98.75 185 LEU A N 1
ATOM 1429 C CA . LEU A 1 185 ? -11.406 -0.199 1.772 1 98.75 185 LEU A CA 1
ATOM 1430 C C . LEU A 1 185 ? -12.547 -1.017 1.169 1 98.75 185 LEU A C 1
ATOM 1432 O O . LEU A 1 185 ? -12.469 -2.246 1.116 1 98.75 185 LEU A O 1
ATOM 1436 N N . VAL A 1 186 ? -13.602 -0.39 0.639 1 98.06 186 VAL A N 1
ATOM 1437 C CA . VAL A 1 186 ? -14.773 -1.089 0.118 1 98.06 186 VAL A CA 1
ATOM 1438 C C . VAL A 1 186 ? -14.359 -2.008 -1.028 1 98.06 186 VAL A C 1
ATOM 1440 O O . VAL A 1 186 ? -14.805 -3.156 -1.105 1 98.06 186 VAL A O 1
ATOM 1443 N N . ALA A 1 187 ? -13.484 -1.564 -1.833 1 96.88 187 ALA A N 1
ATOM 1444 C CA . ALA A 1 187 ? -13.125 -2.301 -3.041 1 96.88 187 ALA A CA 1
ATOM 1445 C C . ALA A 1 187 ? -12.211 -3.479 -2.715 1 96.88 187 ALA A C 1
ATOM 1447 O O . ALA A 1 187 ? -11.953 -4.324 -3.574 1 96.88 187 ALA A O 1
ATOM 1448 N N . PHE A 1 188 ? -11.742 -3.598 -1.505 1 98.31 188 PHE A N 1
ATOM 1449 C CA . PHE A 1 188 ? -10.898 -4.715 -1.098 1 98.31 188 PHE A CA 1
ATOM 1450 C C . PHE A 1 188 ? -11.742 -5.848 -0.522 1 98.31 188 PHE A C 1
ATOM 1452 O O . PHE A 1 188 ? -11.203 -6.809 0.028 1 98.31 188 PHE A O 1
ATOM 1459 N N . ASN A 1 189 ? -13.055 -5.703 -0.597 1 97.5 189 ASN A N 1
ATOM 1460 C CA . ASN A 1 189 ? -14.016 -6.742 -0.228 1 97.5 189 ASN A CA 1
ATOM 1461 C C . ASN A 1 189 ? -13.859 -7.156 1.232 1 97.5 189 ASN A C 1
ATOM 1463 O O . ASN A 1 189 ? -13.672 -8.336 1.532 1 97.5 189 ASN A O 1
ATOM 1467 N N . PRO A 1 190 ? -13.977 -6.168 2.145 1 98.31 190 PRO A N 1
ATOM 1468 C CA . PRO A 1 190 ? -13.898 -6.484 3.572 1 98.31 190 PRO A CA 1
ATOM 1469 C C . PRO A 1 190 ? -15.109 -7.273 4.066 1 98.31 190 PRO A C 1
ATOM 1471 O O . PRO A 1 190 ? -16.188 -7.211 3.463 1 98.31 190 PRO A O 1
ATOM 1474 N N . LYS A 1 191 ? -14.883 -8.031 5.102 1 98.12 191 LYS A N 1
ATOM 1475 C CA . LYS A 1 191 ? -15.984 -8.68 5.797 1 98.12 191 LYS A CA 1
ATOM 1476 C C . LYS A 1 191 ? -16.891 -7.648 6.461 1 98.12 191 LYS A C 1
ATOM 1478 O O . LYS A 1 191 ? -18.125 -7.766 6.402 1 98.12 191 LYS A O 1
ATOM 1483 N N . LYS A 1 192 ? -16.312 -6.684 7.109 1 98.69 192 LYS A N 1
ATOM 1484 C CA . LYS A 1 192 ? -17.016 -5.59 7.781 1 98.69 192 LYS A CA 1
ATOM 1485 C C . LYS A 1 192 ? -16.125 -4.352 7.871 1 98.69 192 LYS A C 1
ATOM 1487 O O . LYS A 1 192 ? -14.898 -4.457 7.914 1 98.69 192 LYS A O 1
ATOM 1492 N N . LEU A 1 193 ? -16.75 -3.248 7.824 1 98.88 193 LEU A N 1
ATOM 1493 C CA . LEU A 1 193 ? -16.141 -1.963 8.156 1 98.88 193 LEU A CA 1
ATOM 1494 C C . LEU A 1 193 ? -16.766 -1.383 9.422 1 98.88 193 LEU A C 1
ATOM 1496 O O . LEU A 1 193 ? -17.969 -1.094 9.461 1 98.88 193 LEU A O 1
ATOM 1500 N N . LEU A 1 194 ? -15.93 -1.216 10.445 1 98.94 194 LEU A N 1
ATOM 1501 C CA . LEU A 1 194 ? -16.406 -0.664 11.703 1 98.94 194 LEU A CA 1
ATOM 1502 C C . LEU A 1 194 ? -15.875 0.75 11.914 1 98.94 194 LEU A C 1
ATOM 1504 O O . LEU A 1 194 ? -14.781 1.083 11.453 1 98.94 194 LEU A O 1
ATOM 1508 N N . TYR A 1 195 ? -16.688 1.566 12.57 1 98.81 195 TYR A N 1
ATOM 1509 C CA . TYR A 1 195 ? -16.156 2.857 12.992 1 98.81 195 TYR A CA 1
ATOM 1510 C C . TYR A 1 195 ? -16.719 3.268 14.344 1 98.81 195 TYR A C 1
ATOM 1512 O O . TYR A 1 195 ? -17.812 2.865 14.719 1 98.81 195 TYR A O 1
ATOM 1520 N N . TYR A 1 196 ? -15.906 3.914 15.07 1 98.31 196 TYR A N 1
ATOM 1521 C CA . TYR A 1 196 ? -16.281 4.598 16.312 1 98.31 196 TYR A CA 1
ATOM 1522 C C . TYR A 1 196 ? -16.047 6.102 16.188 1 98.31 196 TYR A C 1
ATOM 1524 O O . TYR A 1 196 ? -14.984 6.547 15.758 1 98.31 196 TYR A O 1
ATOM 1532 N N . ASP A 1 197 ? -17 6.84 16.469 1 95.88 197 ASP A N 1
ATOM 1533 C CA . ASP A 1 197 ? -16.953 8.297 16.531 1 95.88 197 ASP A CA 1
ATOM 1534 C C . ASP A 1 197 ? -18.016 8.836 17.484 1 95.88 197 ASP A C 1
ATOM 1536 O O . ASP A 1 197 ? -19.047 8.188 17.719 1 95.88 197 ASP A O 1
ATOM 1540 N N . TYR A 1 198 ? -17.766 9.93 18.062 1 91.25 198 TYR A N 1
ATOM 1541 C CA . TYR A 1 198 ? -18.766 10.539 18.922 1 91.25 198 TYR A CA 1
ATOM 1542 C C . TYR A 1 198 ? -20.016 10.875 18.156 1 91.25 198 TYR A C 1
ATOM 1544 O O . TYR A 1 198 ? -21.125 10.797 18.688 1 91.25 198 TYR A O 1
ATOM 1552 N N . GLN A 1 199 ? -19.844 11.266 16.938 1 91.94 199 GLN A N 1
ATOM 1553 C CA . GLN A 1 199 ? -20.969 11.547 16.062 1 91.94 199 GLN A CA 1
ATOM 1554 C C . GLN A 1 199 ? -21.078 10.492 14.961 1 91.94 199 GLN A C 1
ATOM 1556 O O . GLN A 1 199 ? -20.078 10.133 14.336 1 91.94 199 GLN A O 1
ATOM 1561 N N . PRO A 1 200 ? -22.312 10.102 14.75 1 96.06 200 PRO A N 1
ATOM 1562 C CA . PRO A 1 200 ? -22.469 9.164 13.633 1 96.06 200 PRO A CA 1
ATOM 1563 C C . PRO A 1 200 ? -22.25 9.82 12.273 1 96.06 200 PRO A C 1
ATOM 1565 O O . PRO A 1 200 ? -22.5 11.016 12.117 1 96.06 200 PRO A O 1
ATOM 1568 N N . LEU A 1 201 ? -21.766 9.039 11.375 1 97.69 201 LEU A N 1
ATOM 1569 C CA . LEU A 1 201 ? -21.719 9.508 9.992 1 97.69 201 LEU A CA 1
ATOM 1570 C C . LEU A 1 201 ? -23.109 9.898 9.5 1 97.69 201 LEU A C 1
ATOM 1572 O O . LEU A 1 201 ? -24.094 9.266 9.859 1 97.69 201 LEU A O 1
ATOM 1576 N N . PRO A 1 202 ? -23.156 10.969 8.656 1 97.19 202 PRO A N 1
ATOM 1577 C CA . PRO A 1 202 ? -24.453 11.266 8.031 1 97.19 202 PRO A CA 1
ATOM 1578 C C . PRO A 1 202 ? -25.016 10.078 7.25 1 97.19 202 PRO A C 1
ATOM 1580 O O . PRO A 1 202 ? -24.25 9.297 6.68 1 97.19 202 PRO A O 1
ATOM 1583 N N . ASP A 1 203 ? -26.312 10.016 7.129 1 97.62 203 ASP A N 1
ATOM 1584 C CA . ASP A 1 203 ? -27 8.914 6.445 1 97.62 203 ASP A CA 1
ATOM 1585 C C . ASP A 1 203 ? -26.484 8.766 5.012 1 97.62 203 ASP A C 1
ATOM 1587 O O . ASP A 1 203 ? -26.328 7.648 4.52 1 97.62 203 ASP A O 1
ATOM 1591 N N . ALA A 1 204 ? -26.328 9.852 4.418 1 97.56 204 ALA A N 1
ATOM 1592 C CA . ALA A 1 204 ? -25.891 9.836 3.027 1 97.56 204 ALA A CA 1
ATOM 1593 C C . ALA A 1 204 ? -24.516 9.18 2.895 1 97.56 204 ALA A C 1
ATOM 1595 O O . ALA A 1 204 ? -24.25 8.492 1.91 1 97.56 204 ALA A O 1
ATOM 1596 N N . ALA A 1 205 ? -23.625 9.43 3.828 1 97.62 205 ALA A N 1
ATOM 1597 C CA . ALA A 1 205 ? -22.281 8.852 3.82 1 97.62 205 ALA A CA 1
ATOM 1598 C C . ALA A 1 205 ? -22.344 7.348 4.051 1 97.62 205 ALA A C 1
ATOM 1600 O O . ALA A 1 205 ? -21.625 6.586 3.396 1 97.62 205 ALA A O 1
ATOM 1601 N N . VAL A 1 206 ? -23.172 6.922 4.965 1 98.12 206 VAL A N 1
ATOM 1602 C CA . VAL A 1 206 ? -23.359 5.504 5.254 1 98.12 206 VAL A CA 1
ATOM 1603 C C . VAL A 1 206 ? -23.891 4.793 4.016 1 98.12 206 VAL A C 1
ATOM 1605 O O . VAL A 1 206 ? -23.406 3.725 3.641 1 98.12 206 VAL A O 1
ATOM 1608 N N . LYS A 1 207 ? -24.922 5.363 3.438 1 98 207 LYS A N 1
ATOM 1609 C CA . LYS A 1 207 ? -25.531 4.793 2.242 1 98 207 LYS A CA 1
ATOM 1610 C C . LYS A 1 207 ? -24.531 4.656 1.11 1 98 207 LYS A C 1
ATOM 1612 O O . LYS A 1 207 ? -24.531 3.666 0.378 1 98 207 LYS A O 1
ATOM 1617 N N . LYS A 1 208 ? -23.719 5.672 0.939 1 97.5 208 LYS A N 1
ATOM 1618 C CA . LYS A 1 208 ? -22.734 5.668 -0.128 1 97.5 208 LYS A CA 1
ATOM 1619 C C . LYS A 1 208 ? -21.766 4.484 0.016 1 97.5 208 LYS A C 1
ATOM 1621 O O . LYS A 1 208 ? -21.5 3.777 -0.958 1 97.5 208 LYS A O 1
ATOM 1626 N N . ILE A 1 209 ? -21.266 4.242 1.182 1 98.12 209 ILE A N 1
ATOM 1627 C CA . ILE A 1 209 ? -20.344 3.145 1.444 1 98.12 209 ILE A CA 1
ATOM 1628 C C . ILE A 1 209 ? -21.031 1.811 1.196 1 98.12 209 ILE A C 1
ATOM 1630 O O . ILE A 1 209 ? -20.484 0.93 0.529 1 98.12 209 ILE A O 1
ATOM 1634 N N . ASN A 1 210 ? -22.219 1.662 1.699 1 98.38 210 ASN A N 1
ATOM 1635 C CA . ASN A 1 210 ? -22.953 0.409 1.549 1 98.38 210 ASN A CA 1
ATOM 1636 C C . ASN A 1 210 ? -23.359 0.164 0.097 1 98.38 210 ASN A C 1
ATOM 1638 O O . ASN A 1 210 ? -23.344 -0.975 -0.373 1 98.38 210 ASN A O 1
ATOM 1642 N N . ASP A 1 211 ? -23.75 1.21 -0.63 1 97.75 211 ASP A N 1
ATOM 1643 C CA . ASP A 1 211 ? -24.078 1.079 -2.049 1 97.75 211 ASP A CA 1
ATOM 1644 C C . ASP A 1 211 ? -22.859 0.62 -2.846 1 97.75 211 ASP A C 1
ATOM 1646 O O . ASP A 1 211 ? -22.969 -0.222 -3.738 1 97.75 211 ASP A O 1
ATOM 1650 N N . ALA A 1 212 ? -21.781 1.19 -2.535 1 96.94 212 ALA A N 1
ATOM 1651 C CA . ALA A 1 212 ? -20.547 0.789 -3.209 1 96.94 212 ALA A CA 1
ATOM 1652 C C . ALA A 1 212 ? -20.203 -0.67 -2.912 1 96.94 212 ALA A C 1
ATOM 1654 O O . ALA A 1 212 ? -19.766 -1.404 -3.799 1 96.94 212 ALA A O 1
ATOM 1655 N N . SER A 1 213 ? -20.359 -1.047 -1.656 1 97.44 213 SER A N 1
ATOM 1656 C CA . SER A 1 213 ? -20.109 -2.43 -1.261 1 97.44 213 SER A CA 1
ATOM 1657 C C . SER A 1 213 ? -21.031 -3.389 -2.01 1 97.44 213 SER A C 1
ATOM 1659 O O . SER A 1 213 ? -20.609 -4.457 -2.447 1 97.44 213 SER A O 1
ATOM 1661 N N . LYS A 1 214 ? -22.281 -3.018 -2.133 1 97.31 214 LYS A N 1
ATOM 1662 C CA . LYS A 1 214 ? -23.219 -3.832 -2.895 1 97.31 214 LYS A CA 1
ATOM 1663 C C . LYS A 1 214 ? -22.797 -3.947 -4.355 1 97.31 214 LYS A C 1
ATOM 1665 O O . LYS A 1 214 ? -22.844 -5.031 -4.938 1 97.31 214 LYS A O 1
ATOM 1670 N N . LEU A 1 215 ? -22.406 -2.855 -4.867 1 96.56 215 LEU A N 1
ATOM 1671 C CA . LEU A 1 215 ? -22 -2.791 -6.27 1 96.56 215 LEU A CA 1
ATOM 1672 C C . LEU A 1 215 ? -20.766 -3.658 -6.523 1 96.56 215 LEU A C 1
ATOM 1674 O O . LEU A 1 215 ? -20.75 -4.438 -7.477 1 96.56 215 LEU A O 1
ATOM 1678 N N . PHE A 1 216 ? -19.719 -3.643 -5.676 1 94.25 216 PHE A N 1
ATOM 1679 C CA . PHE A 1 216 ? -18.453 -4.328 -5.895 1 94.25 216 PHE A CA 1
ATOM 1680 C C . PHE A 1 216 ? -18.516 -5.762 -5.387 1 94.25 216 PHE A C 1
ATOM 1682 O O . PHE A 1 216 ? -17.984 -6.676 -6.027 1 94.25 216 PHE A O 1
ATOM 1689 N N . ASN A 1 217 ? -19.188 -5.949 -4.297 1 94.25 217 ASN A N 1
ATOM 1690 C CA . ASN A 1 217 ? -18.969 -7.176 -3.537 1 94.25 217 ASN A CA 1
ATOM 1691 C C . ASN A 1 217 ? -20.266 -7.914 -3.262 1 94.25 217 ASN A C 1
ATOM 1693 O O . ASN A 1 217 ? -20.266 -8.992 -2.668 1 94.25 217 ASN A O 1
ATOM 1697 N N . ASP A 1 218 ? -21.391 -7.348 -3.594 1 94.88 218 ASP A N 1
ATOM 1698 C CA . ASP A 1 218 ? -22.719 -7.922 -3.389 1 94.88 218 ASP A CA 1
ATOM 1699 C C . ASP A 1 218 ? -23.031 -8.07 -1.9 1 94.88 218 ASP A C 1
ATOM 1701 O O . ASP A 1 218 ? -23.562 -9.094 -1.471 1 94.88 218 ASP A O 1
ATOM 1705 N N . VAL A 1 219 ? -22.516 -7.078 -1.125 1 93.56 219 VAL A N 1
ATOM 1706 C CA . VAL A 1 219 ? -22.766 -6.988 0.309 1 93.56 219 VAL A CA 1
ATOM 1707 C C . VAL A 1 219 ? -23.422 -5.648 0.636 1 93.56 219 VAL A C 1
ATOM 1709 O O . VAL A 1 219 ? -22.844 -4.59 0.392 1 93.56 219 VAL A O 1
ATOM 1712 N N . ASP A 1 220 ? -24.562 -5.543 1.301 1 91 220 ASP A N 1
ATOM 1713 C CA . ASP A 1 220 ? -25.344 -4.316 1.47 1 91 220 ASP A CA 1
ATOM 1714 C C . ASP A 1 220 ? -25.094 -3.689 2.838 1 91 220 ASP A C 1
ATOM 1716 O O . ASP A 1 220 ? -25.359 -2.502 3.041 1 91 220 ASP A O 1
ATOM 1720 N N . ASP A 1 221 ? -24.688 -4.438 3.816 1 95.81 221 ASP A N 1
ATOM 1721 C CA . ASP A 1 221 ? -24.516 -3.916 5.172 1 95.81 221 ASP A CA 1
ATOM 1722 C C . ASP A 1 221 ? -23.094 -4.129 5.676 1 95.81 221 ASP A C 1
ATOM 1724 O O . ASP A 1 221 ? -22.875 -4.777 6.703 1 95.81 221 ASP A O 1
ATOM 1728 N N . VAL A 1 222 ? -22.203 -3.365 4.969 1 98.38 222 VAL A N 1
ATOM 1729 C CA . VAL A 1 222 ? -20.797 -3.596 5.266 1 98.38 222 VAL A CA 1
ATOM 1730 C C . VAL A 1 222 ? -20.344 -2.654 6.375 1 98.38 222 VAL A C 1
ATOM 1732 O O . VAL A 1 222 ? -19.438 -2.988 7.152 1 98.38 222 VAL A O 1
ATOM 1735 N N . LEU A 1 223 ? -20.922 -1.424 6.512 1 98.75 223 LEU A N 1
ATOM 1736 C CA . LEU A 1 223 ? -20.484 -0.397 7.453 1 98.75 223 LEU A CA 1
ATOM 1737 C C . LEU A 1 223 ? -21.312 -0.455 8.742 1 98.75 223 LEU A C 1
ATOM 1739 O O . LEU A 1 223 ? -22.531 -0.556 8.695 1 98.75 223 LEU A O 1
ATOM 1743 N N . GLU A 1 224 ? -20.625 -0.423 9.859 1 98.5 224 GLU A N 1
ATOM 1744 C CA . GLU A 1 224 ? -21.297 -0.498 11.156 1 98.5 224 GLU A CA 1
ATOM 1745 C C . GLU A 1 224 ? -20.641 0.439 12.164 1 98.5 224 GLU A C 1
ATOM 1747 O O . GLU A 1 224 ? -19.422 0.415 12.344 1 98.5 224 GLU A O 1
ATOM 1752 N N . LYS A 1 225 ? -21.391 1.325 12.789 1 98.56 225 LYS A N 1
ATOM 1753 C CA . LYS A 1 225 ? -20.922 2.107 13.922 1 98.56 225 LYS A CA 1
ATOM 1754 C C . LYS A 1 225 ? -20.938 1.282 15.211 1 98.56 225 LYS A C 1
ATOM 1756 O O . LYS A 1 225 ? -21.938 0.606 15.5 1 98.56 225 LYS A O 1
ATOM 1761 N N . VAL A 1 226 ? -19.906 1.265 15.906 1 98.19 226 VAL A N 1
ATOM 1762 C CA . VAL A 1 226 ? -19.891 0.588 17.203 1 98.19 226 VAL A CA 1
ATOM 1763 C C . VAL A 1 226 ? -19.891 1.621 18.328 1 98.19 226 VAL A C 1
ATOM 1765 O O . VAL A 1 226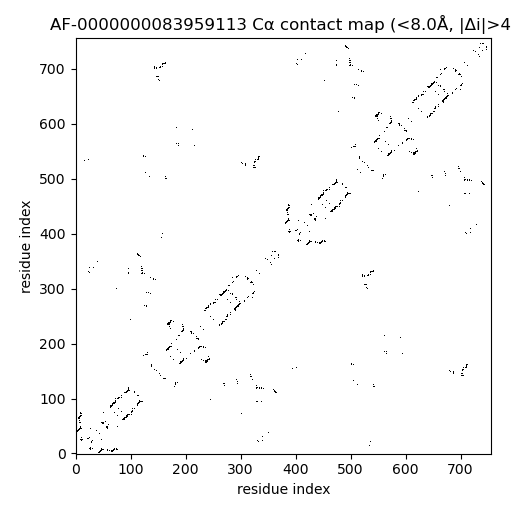 ? -19.531 2.781 18.109 1 98.19 226 VAL A O 1
ATOM 1768 N N . ASP A 1 227 ? -20.172 1.229 19.562 1 96.19 227 ASP A N 1
ATOM 1769 C CA . ASP A 1 227 ? -20.469 2.174 20.625 1 96.19 227 ASP A CA 1
ATOM 1770 C C . ASP A 1 227 ? -19.266 2.373 21.547 1 96.19 227 ASP A C 1
ATOM 1772 O O . ASP A 1 227 ? -19.188 3.361 22.266 1 96.19 227 ASP A O 1
ATOM 1776 N N . THR A 1 228 ? -18.375 1.435 21.516 1 97.69 228 THR A N 1
ATOM 1777 C CA . THR A 1 228 ? -17.234 1.552 22.422 1 97.69 228 THR A CA 1
ATOM 1778 C C . THR A 1 228 ? -15.938 1.188 21.719 1 97.69 228 THR A C 1
ATOM 1780 O O . THR A 1 228 ? -15.945 0.413 20.75 1 97.69 228 THR A O 1
ATOM 1783 N N . LEU A 1 229 ? -14.867 1.675 22.219 1 97.94 229 LEU A N 1
ATOM 1784 C CA . LEU A 1 229 ? -13.547 1.321 21.703 1 97.94 229 LEU A CA 1
ATOM 1785 C C . LEU A 1 229 ? -13.242 -0.15 21.969 1 97.94 229 LEU A C 1
ATOM 1787 O O . LEU A 1 229 ? -12.633 -0.817 21.125 1 97.94 229 LEU A O 1
ATOM 1791 N N . ASP A 1 230 ? -13.656 -0.645 23.094 1 98.06 230 ASP A N 1
ATOM 1792 C CA . ASP A 1 230 ? -13.445 -2.053 23.406 1 98.06 230 ASP A CA 1
ATOM 1793 C C . ASP A 1 230 ? -14.039 -2.957 22.328 1 98.06 230 ASP A C 1
ATOM 1795 O O . ASP A 1 230 ? -13.398 -3.912 21.891 1 98.06 230 ASP A O 1
ATOM 1799 N N . GLU A 1 231 ? -15.242 -2.635 21.984 1 98.19 231 GLU A N 1
ATOM 1800 C CA . GLU A 1 231 ? -15.898 -3.41 20.938 1 98.19 231 GLU A CA 1
ATOM 1801 C C . GLU A 1 231 ? -15.164 -3.285 19.609 1 98.19 231 GLU A C 1
ATOM 1803 O O . GLU A 1 231 ? -14.961 -4.281 18.922 1 98.19 231 GLU A O 1
ATOM 1808 N N . LEU A 1 232 ? -14.789 -2.102 19.281 1 98.75 232 LEU A N 1
ATOM 1809 C CA . LEU A 1 232 ? -14.094 -1.85 18.031 1 98.75 232 LEU A CA 1
ATOM 1810 C C . LEU A 1 232 ? -12.789 -2.637 17.969 1 98.75 232 LEU A C 1
ATOM 1812 O O . LEU A 1 232 ? -12.547 -3.363 17 1 98.75 232 LEU A O 1
ATOM 1816 N N . PHE A 1 233 ? -11.984 -2.578 18.953 1 98.81 233 PHE A N 1
ATOM 1817 C CA . PHE A 1 233 ? -10.656 -3.178 18.984 1 98.81 233 PHE A CA 1
ATOM 1818 C C . PHE A 1 233 ? -10.75 -4.699 19.047 1 98.81 233 PHE A C 1
ATOM 1820 O O . PHE A 1 233 ? -9.938 -5.398 18.453 1 98.81 233 PHE A O 1
ATOM 1827 N N . SER A 1 234 ? -11.734 -5.258 19.703 1 98.75 234 SER A N 1
ATOM 1828 C CA . SER A 1 234 ? -11.852 -6.703 19.875 1 98.75 234 SER A CA 1
ATOM 1829 C C . SER A 1 234 ? -12.352 -7.375 18.609 1 98.75 234 SER A C 1
ATOM 1831 O O . SER A 1 234 ? -12.031 -8.531 18.344 1 98.75 234 SER A O 1
ATOM 1833 N N . ARG A 1 235 ? -13.086 -6.652 17.797 1 98.75 235 ARG A N 1
ATOM 1834 C CA . ARG A 1 235 ? -13.719 -7.25 16.625 1 98.75 235 ARG A CA 1
ATOM 1835 C C . ARG A 1 235 ? -12.844 -7.078 15.391 1 98.75 235 ARG A C 1
ATOM 1837 O O . ARG A 1 235 ? -13.031 -7.77 14.391 1 98.75 235 ARG A O 1
ATOM 1844 N N . ALA A 1 236 ? -11.891 -6.211 15.438 1 98.88 236 ALA A N 1
ATOM 1845 C CA . ALA A 1 236 ? -11.18 -5.785 14.227 1 98.88 236 ALA A CA 1
ATOM 1846 C C . ALA A 1 236 ? -9.969 -6.676 13.961 1 98.88 236 ALA A C 1
ATOM 1848 O O . ALA A 1 236 ? -9.336 -7.164 14.898 1 98.88 236 ALA A O 1
ATOM 1849 N N . ASP A 1 237 ? -9.688 -6.922 12.664 1 98.94 237 ASP A N 1
ATOM 1850 C CA . ASP A 1 237 ? -8.406 -7.457 12.227 1 98.94 237 ASP A CA 1
ATOM 1851 C C . ASP A 1 237 ? -7.383 -6.336 12.031 1 98.94 237 ASP A C 1
ATOM 1853 O O . ASP A 1 237 ? -6.184 -6.539 12.227 1 98.94 237 ASP A O 1
ATOM 1857 N N . VAL A 1 238 ? -7.824 -5.18 11.594 1 98.94 238 VAL A N 1
ATOM 1858 C CA . VAL A 1 238 ? -7 -3.994 11.375 1 98.94 238 VAL A CA 1
ATOM 1859 C C . VAL A 1 238 ? -7.688 -2.771 11.984 1 98.94 238 VAL A C 1
ATOM 1861 O O . VAL A 1 238 ? -8.844 -2.484 11.672 1 98.94 238 VAL A O 1
ATOM 1864 N N . VAL A 1 239 ? -7.004 -2.062 12.812 1 98.94 239 VAL A N 1
ATOM 1865 C CA . VAL A 1 239 ? -7.492 -0.816 13.391 1 98.94 239 VAL A CA 1
ATOM 1866 C C . VAL A 1 239 ? -6.652 0.355 12.883 1 98.94 239 VAL A C 1
ATOM 1868 O O . VAL A 1 239 ? -5.426 0.274 12.836 1 98.94 239 VAL A O 1
ATOM 1871 N N . THR A 1 240 ? -7.297 1.385 12.461 1 98.94 240 THR A N 1
ATOM 1872 C CA . THR A 1 240 ? -6.613 2.623 12.094 1 98.94 240 THR A CA 1
ATOM 1873 C C . THR A 1 240 ? -7.117 3.787 12.945 1 98.94 240 THR A C 1
ATOM 1875 O O . THR A 1 240 ? -8.312 3.869 13.25 1 98.94 240 THR A O 1
ATOM 1878 N N . LEU A 1 241 ? -6.223 4.617 13.414 1 98.88 241 LEU A N 1
ATOM 1879 C CA . LEU A 1 241 ? -6.547 5.766 14.25 1 98.88 241 LEU A CA 1
ATOM 1880 C C . LEU A 1 241 ? -6.637 7.039 13.422 1 98.88 241 LEU A C 1
ATOM 1882 O O . LEU A 1 241 ? -5.707 7.371 12.68 1 98.88 241 LEU A O 1
ATOM 1886 N N . ASN A 1 242 ? -7.73 7.75 13.57 1 98 242 ASN A N 1
ATOM 1887 C CA . ASN A 1 242 ? -7.984 8.961 12.805 1 98 242 ASN A CA 1
ATOM 1888 C C . ASN A 1 242 ? -8.727 10.008 13.633 1 98 242 ASN A C 1
ATOM 1890 O O . ASN A 1 242 ? -9.445 10.844 13.078 1 98 242 ASN A O 1
ATOM 1894 N N . CYS A 1 243 ? -8.594 9.961 14.898 1 95 243 CYS A N 1
ATOM 1895 C CA . CYS A 1 243 ? -9.242 10.914 15.789 1 95 243 CYS A CA 1
ATOM 1896 C C . CYS A 1 243 ? -8.258 11.969 16.266 1 95 243 CYS A C 1
ATOM 1898 O O . CYS A 1 243 ? -7.043 11.773 16.188 1 95 243 CYS A O 1
ATOM 1900 N N . PRO A 1 244 ? -8.758 13.102 16.766 1 90.12 244 PRO A N 1
ATOM 1901 C CA . PRO A 1 244 ? -7.871 14.164 17.25 1 90.12 244 PRO A CA 1
ATOM 1902 C C . PRO A 1 244 ? -7.203 13.805 18.578 1 90.12 244 PRO A C 1
ATOM 1904 O O . PRO A 1 244 ? -7.656 12.906 19.281 1 90.12 244 PRO A O 1
ATOM 1907 N N . LEU A 1 245 ? -6.121 14.492 18.781 1 90.62 245 LEU A N 1
ATOM 1908 C CA . LEU A 1 245 ? -5.43 14.391 20.062 1 90.62 245 LEU A CA 1
ATOM 1909 C C . LEU A 1 245 ? -5.895 15.484 21.016 1 90.62 245 LEU A C 1
ATOM 1911 O O . LEU A 1 245 ? -5.848 16.672 20.672 1 90.62 245 LEU A O 1
ATOM 1915 N N . TYR A 1 246 ? -6.418 15.195 22.047 1 85 246 TYR A N 1
ATOM 1916 C CA . TYR A 1 246 ? -6.762 16.047 23.172 1 85 246 TYR A CA 1
ATOM 1917 C C . TYR A 1 246 ? -6.582 15.32 24.5 1 85 246 TYR A C 1
ATOM 1919 O O . TYR A 1 246 ? -6.102 14.188 24.531 1 85 246 TYR A O 1
ATOM 1927 N N . GLU A 1 247 ? -6.828 15.938 25.547 1 86.56 247 GLU A N 1
ATOM 1928 C CA . GLU A 1 247 ? -6.48 15.43 26.875 1 86.56 247 GLU A CA 1
ATOM 1929 C C . GLU A 1 247 ? -7.012 14.016 27.078 1 86.56 247 GLU A C 1
ATOM 1931 O O . GLU A 1 247 ? -6.273 13.125 27.5 1 86.56 247 GLU A O 1
ATOM 1936 N N . LYS A 1 248 ? -8.172 13.727 26.719 1 89.25 248 LYS A N 1
ATOM 1937 C CA . LYS A 1 248 ? -8.82 12.445 27 1 89.25 248 LYS A CA 1
ATOM 1938 C C . LYS A 1 248 ? -8.359 11.367 26.016 1 89.25 248 LYS A C 1
ATOM 1940 O O . LYS A 1 248 ? -8.516 10.18 26.281 1 89.25 248 LYS A O 1
ATOM 1945 N N . SER A 1 249 ? -7.828 11.75 24.859 1 93.44 249 SER A N 1
ATOM 1946 C CA . SER A 1 249 ? -7.434 10.766 23.859 1 93.44 249 SER A CA 1
ATOM 1947 C C . SER A 1 249 ? -5.941 10.453 23.953 1 93.44 249 SER A C 1
ATOM 1949 O O . SER A 1 249 ? -5.465 9.508 23.328 1 93.44 249 SER A O 1
ATOM 1951 N N . LYS A 1 250 ? -5.234 11.266 24.734 1 95.31 250 LYS A N 1
ATOM 1952 C CA . LYS A 1 250 ? -3.811 11.008 24.922 1 95.31 250 LYS A CA 1
ATOM 1953 C C . LYS A 1 250 ? -3.572 9.664 25.594 1 95.31 250 LYS A C 1
ATOM 1955 O O . LYS A 1 250 ? -4.113 9.406 26.672 1 95.31 250 LYS A O 1
ATOM 1960 N N . GLY A 1 251 ? -2.838 8.805 25 1 98 251 GLY A N 1
ATOM 1961 C CA . GLY A 1 251 ? -2.498 7.504 25.547 1 98 251 GLY A CA 1
ATOM 1962 C C . GLY A 1 251 ? -3.678 6.551 25.625 1 98 251 GLY A C 1
ATOM 1963 O O . GLY A 1 251 ? -3.637 5.551 26.328 1 98 251 GLY A O 1
ATOM 1964 N N . MET A 1 252 ? -4.707 6.871 24.875 1 97.62 252 MET A N 1
ATOM 1965 C CA . MET A 1 252 ? -5.906 6.043 24.953 1 97.62 252 MET A CA 1
ATOM 1966 C C . MET A 1 252 ? -5.621 4.629 24.453 1 97.62 252 MET A C 1
ATOM 1968 O O . MET A 1 252 ? -6.227 3.666 24.938 1 97.62 252 MET A O 1
ATOM 1972 N N . VAL A 1 253 ? -4.75 4.48 23.547 1 98.75 253 VAL A N 1
ATOM 1973 C CA . VAL A 1 253 ? -4.348 3.156 23.062 1 98.75 253 VAL A CA 1
ATOM 1974 C C . VAL A 1 253 ? -3.156 2.656 23.875 1 98.75 253 VAL A C 1
ATOM 1976 O O . VAL A 1 253 ? -2.006 2.816 23.469 1 98.75 253 VAL A O 1
ATOM 1979 N N . ASN A 1 254 ? -3.43 2.131 25.016 1 98.69 254 ASN A N 1
ATOM 1980 C CA . ASN A 1 254 ? -2.453 1.608 25.953 1 98.69 254 ASN A CA 1
ATOM 1981 C C . ASN A 1 254 ? -2.494 0.084 26.031 1 98.69 254 ASN A C 1
ATOM 1983 O O . ASN A 1 254 ? -3.172 -0.558 25.219 1 98.69 254 ASN A O 1
ATOM 1987 N N . LYS A 1 255 ? -1.768 -0.442 26.953 1 98.69 255 LYS A N 1
ATOM 1988 C CA . LYS A 1 255 ? -1.637 -1.89 27.094 1 98.69 255 LYS A CA 1
ATOM 1989 C C . LYS A 1 255 ? -3.002 -2.553 27.234 1 98.69 255 LYS A C 1
ATOM 1991 O O . LYS A 1 255 ? -3.256 -3.6 26.625 1 98.69 255 LYS A O 1
ATOM 1996 N N . GLU A 1 256 ? -3.877 -1.976 27.984 1 98.62 256 GLU A N 1
ATOM 1997 C CA . GLU A 1 256 ? -5.203 -2.535 28.234 1 98.62 256 GLU A CA 1
ATOM 1998 C C . GLU A 1 256 ? -6.02 -2.604 26.953 1 98.62 256 GLU A C 1
ATOM 2000 O O . GLU A 1 256 ? -6.582 -3.652 26.625 1 98.62 256 GLU A O 1
ATOM 2005 N N . LEU A 1 257 ? -6.105 -1.53 26.234 1 98.75 257 LEU A N 1
ATOM 2006 C CA . LEU A 1 257 ? -6.895 -1.514 25 1 98.75 257 LEU A CA 1
ATOM 2007 C C . LEU A 1 257 ? -6.277 -2.428 23.953 1 98.75 257 LEU A C 1
ATOM 2009 O O . LEU A 1 257 ? -6.996 -3.133 23.234 1 98.75 257 LEU A O 1
ATOM 2013 N N . ILE A 1 258 ? -4.953 -2.482 23.812 1 98.81 258 ILE A N 1
ATOM 2014 C CA . ILE A 1 258 ? -4.25 -3.328 22.859 1 98.81 258 ILE A CA 1
ATOM 2015 C C . ILE A 1 258 ? -4.52 -4.797 23.172 1 98.81 258 ILE A C 1
ATOM 2017 O O . ILE A 1 258 ? -4.648 -5.621 22.266 1 98.81 258 ILE A O 1
ATOM 2021 N N . SER A 1 259 ? -4.625 -5.074 24.453 1 98.62 259 SER A N 1
ATOM 2022 C CA . SER A 1 259 ? -4.844 -6.461 24.859 1 98.62 259 SER A CA 1
ATOM 2023 C C . SER A 1 259 ? -6.18 -6.984 24.328 1 98.62 259 SER A C 1
ATOM 2025 O O . SER A 1 259 ? -6.391 -8.195 24.266 1 98.62 259 SER A O 1
ATOM 2027 N N . LYS A 1 260 ? -7.086 -6.082 23.969 1 98.56 260 LYS A N 1
ATOM 2028 C CA . LYS A 1 260 ? -8.391 -6.477 23.438 1 98.56 260 LYS A CA 1
ATOM 2029 C C . LYS A 1 260 ? -8.297 -6.859 21.969 1 98.56 260 LYS A C 1
ATOM 2031 O O . LYS A 1 260 ? -9.211 -7.488 21.422 1 98.56 260 LYS A O 1
ATOM 2036 N N . MET A 1 261 ? -7.273 -6.496 21.297 1 98.81 261 MET A N 1
ATOM 2037 C CA . MET A 1 261 ? -7.109 -6.816 19.891 1 98.81 261 MET A CA 1
ATOM 2038 C C . MET A 1 261 ? -6.848 -8.305 19.688 1 98.81 261 MET A C 1
ATOM 2040 O O . MET A 1 261 ? -6.32 -8.969 20.578 1 98.81 261 MET A O 1
ATOM 2044 N N . LYS A 1 262 ? -7.184 -8.812 18.547 1 98.5 262 LYS A N 1
ATOM 2045 C CA . LYS A 1 262 ? -6.875 -10.188 18.188 1 98.5 262 LYS A CA 1
ATOM 2046 C C . LYS A 1 262 ? -5.363 -10.406 18.109 1 98.5 262 LYS A C 1
ATOM 2048 O O . LYS A 1 262 ? -4.625 -9.531 17.656 1 98.5 262 LYS A O 1
ATOM 2053 N N . LYS A 1 263 ? -4.93 -11.562 18.578 1 97.75 263 LYS A N 1
ATOM 2054 C CA . LYS A 1 263 ? -3.537 -11.906 18.312 1 97.75 263 LYS A CA 1
ATOM 2055 C C . LYS A 1 263 ? -3.252 -11.938 16.812 1 97.75 263 LYS A C 1
ATOM 2057 O O . LYS A 1 263 ? -4.008 -12.531 16.047 1 97.75 263 LYS A O 1
ATOM 2062 N N . GLY A 1 264 ? -2.223 -11.258 16.406 1 97.88 264 GLY A N 1
ATOM 2063 C CA . GLY A 1 264 ? -1.84 -11.242 15 1 97.88 264 GLY A CA 1
ATOM 2064 C C . GLY A 1 264 ? -2.512 -10.125 14.219 1 97.88 264 GLY A C 1
ATOM 2065 O O . GLY A 1 264 ? -2.381 -10.062 12.992 1 97.88 264 GLY A O 1
ATOM 2066 N N . SER A 1 265 ? -3.209 -9.195 14.93 1 98.81 265 SER A N 1
ATOM 2067 C CA . SER A 1 265 ? -3.914 -8.109 14.25 1 98.81 265 SER A CA 1
ATOM 2068 C C . SER A 1 265 ? -2.99 -6.93 13.984 1 98.81 265 SER A C 1
ATOM 2070 O O . SER A 1 265 ? -1.787 -7.004 14.242 1 98.81 265 SER A O 1
ATOM 2072 N N . TYR A 1 266 ? -3.562 -5.848 13.398 1 98.94 266 TYR A N 1
ATOM 2073 C CA . TYR A 1 266 ? -2.764 -4.734 12.906 1 98.94 266 TYR A CA 1
ATOM 2074 C C . TYR A 1 266 ? -3.283 -3.406 13.445 1 98.94 266 TYR A C 1
ATOM 2076 O O . TYR A 1 266 ? -4.496 -3.197 13.539 1 98.94 266 TYR A O 1
ATOM 2084 N N . LEU A 1 267 ? -2.383 -2.582 13.82 1 98.94 267 LEU A N 1
ATOM 2085 C CA . LEU A 1 267 ? -2.689 -1.229 14.273 1 98.94 267 LEU A CA 1
ATOM 2086 C C . LEU A 1 267 ? -1.946 -0.195 13.438 1 98.94 267 LEU A C 1
ATOM 2088 O O . LEU A 1 267 ? -0.719 -0.244 13.328 1 98.94 267 LEU A O 1
ATOM 2092 N N . VAL A 1 268 ? -2.688 0.716 12.797 1 98.94 268 VAL A N 1
ATOM 2093 C CA . VAL A 1 268 ? -2.141 1.754 11.93 1 98.94 268 VAL A CA 1
ATOM 2094 C C . VAL A 1 268 ? -2.475 3.131 12.5 1 98.94 268 VAL A C 1
ATOM 2096 O O . VAL A 1 268 ? -3.631 3.41 12.828 1 98.94 268 VAL A O 1
ATOM 2099 N N . ASN A 1 269 ? -1.473 4.012 12.633 1 98.81 269 ASN A N 1
ATOM 2100 C CA . ASN A 1 269 ? -1.686 5.34 13.203 1 98.81 269 ASN A CA 1
ATOM 2101 C C . ASN A 1 269 ? -1.09 6.426 12.312 1 98.81 269 ASN A C 1
ATOM 2103 O O . ASN A 1 269 ? 0.132 6.57 12.234 1 98.81 269 ASN A O 1
ATOM 2107 N N . THR A 1 270 ? -1.929 7.164 11.68 1 98.12 270 THR A N 1
ATOM 2108 C CA . THR A 1 270 ? -1.521 8.32 10.891 1 98.12 270 THR A CA 1
ATOM 2109 C C . THR A 1 270 ? -2.119 9.602 11.453 1 98.12 270 THR A C 1
ATOM 2111 O O . THR A 1 270 ? -2.186 10.617 10.758 1 98.12 270 THR A O 1
ATOM 2114 N N . ALA A 1 271 ? -2.619 9.531 12.633 1 97.31 271 ALA A N 1
ATOM 2115 C CA . ALA A 1 271 ? -3.229 10.68 13.289 1 97.31 271 ALA A CA 1
ATOM 2116 C C . ALA A 1 271 ? -2.209 11.43 14.148 1 97.31 271 ALA A C 1
ATOM 2118 O O . ALA A 1 271 ? -1.514 12.32 13.664 1 97.31 271 ALA A O 1
ATOM 2119 N N . ARG A 1 272 ? -2.076 10.945 15.398 1 96.19 272 ARG A N 1
ATOM 2120 C CA . ARG A 1 272 ? -1.088 11.508 16.312 1 96.19 272 ARG A CA 1
ATOM 2121 C C . ARG A 1 272 ? -0.411 10.406 17.125 1 96.19 272 ARG A C 1
ATOM 2123 O O . ARG A 1 272 ? -1.083 9.531 17.688 1 96.19 272 ARG A O 1
ATOM 2130 N N . GLY A 1 273 ? 0.909 10.492 17.172 1 96.69 273 GLY A N 1
ATOM 2131 C CA . GLY A 1 273 ? 1.643 9.453 17.891 1 96.69 273 GLY A CA 1
ATOM 2132 C C . GLY A 1 273 ? 1.237 9.328 19.344 1 96.69 273 GLY A C 1
ATOM 2133 O O . GLY A 1 273 ? 1.195 8.219 19.891 1 96.69 273 GLY A O 1
ATOM 2134 N N . ALA A 1 274 ? 0.813 10.445 19.906 1 96 274 ALA A N 1
ATOM 2135 C CA . ALA A 1 274 ? 0.546 10.516 21.344 1 96 274 ALA A CA 1
ATOM 2136 C C . ALA A 1 274 ? -0.803 9.883 21.688 1 96 274 ALA A C 1
ATOM 2138 O O . ALA A 1 274 ? -1.138 9.711 22.859 1 96 274 ALA A O 1
ATOM 2139 N N . LEU A 1 275 ? -1.52 9.43 20.734 1 98.12 275 LEU A N 1
ATOM 2140 C CA . LEU A 1 275 ? -2.73 8.656 20.984 1 98.12 275 LEU A CA 1
ATOM 2141 C C . LEU A 1 275 ? -2.391 7.297 21.594 1 98.12 275 LEU A C 1
ATOM 2143 O O . LEU A 1 275 ? -3.25 6.652 22.188 1 98.12 275 LEU A O 1
ATOM 2147 N N . THR A 1 276 ? -1.2 6.887 21.375 1 98.69 276 THR A N 1
ATOM 2148 C CA . THR A 1 276 ? -0.739 5.582 21.828 1 98.69 276 THR A CA 1
ATOM 2149 C C . THR A 1 276 ? 0.354 5.738 22.891 1 98.69 276 THR A C 1
ATOM 2151 O O . THR A 1 276 ? 0.958 6.805 23.016 1 98.69 276 THR A O 1
ATOM 2154 N N . VAL A 1 277 ? 0.535 4.723 23.656 1 98.56 277 VAL A N 1
ATOM 2155 C CA . VAL A 1 277 ? 1.671 4.641 24.578 1 98.56 277 VAL A CA 1
ATOM 2156 C C . VAL A 1 277 ? 2.82 3.889 23.906 1 98.56 277 VAL A C 1
ATOM 2158 O O . VAL A 1 277 ? 2.719 2.688 23.641 1 98.56 277 VAL A O 1
ATOM 2161 N N . PRO A 1 278 ? 3.934 4.551 23.656 1 98.06 278 PRO A N 1
ATOM 2162 C CA . PRO A 1 278 ? 5 3.984 22.828 1 98.06 278 PRO A CA 1
ATOM 2163 C C . PRO A 1 278 ? 5.496 2.637 23.359 1 98.06 278 PRO A C 1
ATOM 2165 O O . PRO A 1 278 ? 5.664 1.695 22.578 1 98.06 278 PRO A O 1
ATOM 2168 N N . GLU A 1 279 ? 5.715 2.553 24.656 1 98.5 279 GLU A N 1
ATOM 2169 C CA . GLU A 1 279 ? 6.238 1.324 25.234 1 98.5 279 GLU A CA 1
ATOM 2170 C C . GLU A 1 279 ? 5.246 0.174 25.094 1 98.5 279 GLU A C 1
ATOM 2172 O O . GLU A 1 279 ? 5.645 -0.975 24.891 1 98.5 279 GLU A O 1
ATOM 2177 N N . ASP A 1 280 ? 3.984 0.454 25.219 1 98.88 280 ASP A N 1
ATOM 2178 C CA . ASP A 1 280 ? 2.953 -0.571 25.094 1 98.88 280 ASP A CA 1
ATOM 2179 C C . ASP A 1 280 ? 2.85 -1.079 23.656 1 98.88 280 ASP A C 1
ATOM 2181 O O . ASP A 1 280 ? 2.684 -2.279 23.438 1 98.88 280 ASP A O 1
ATOM 2185 N N . VAL A 1 281 ? 2.951 -0.186 22.703 1 98.88 281 VAL A N 1
ATOM 2186 C CA . VAL A 1 281 ? 2.941 -0.564 21.297 1 98.88 281 VAL A CA 1
ATOM 2187 C C . VAL A 1 281 ? 4.141 -1.462 21 1 98.88 281 VAL A C 1
ATOM 2189 O O . VAL A 1 281 ? 3.99 -2.527 20.391 1 98.88 281 VAL A O 1
ATOM 2192 N N . ALA A 1 282 ? 5.297 -0.993 21.422 1 98.88 282 ALA A N 1
ATOM 2193 C CA . ALA A 1 282 ? 6.512 -1.761 21.172 1 98.88 282 ALA A CA 1
ATOM 2194 C C . ALA A 1 282 ? 6.422 -3.156 21.781 1 98.88 282 ALA A C 1
ATOM 2196 O O . ALA A 1 282 ? 6.805 -4.145 21.141 1 98.88 282 ALA A O 1
ATOM 2197 N N . GLU A 1 283 ? 5.941 -3.209 22.984 1 98.81 283 GLU A N 1
ATOM 2198 C CA . GLU A 1 283 ? 5.785 -4.504 23.641 1 98.81 283 GLU A CA 1
ATOM 2199 C C . GLU A 1 283 ? 4.848 -5.414 22.859 1 98.81 283 GLU A C 1
ATOM 2201 O O . GLU A 1 283 ? 5.133 -6.602 22.672 1 98.81 283 GLU A O 1
ATOM 2206 N N . ALA A 1 284 ? 3.742 -4.902 22.422 1 98.94 284 ALA A N 1
ATOM 2207 C CA . ALA A 1 284 ? 2.748 -5.676 21.672 1 98.94 284 ALA A CA 1
ATOM 2208 C C . ALA A 1 284 ? 3.312 -6.16 20.344 1 98.94 284 ALA A C 1
ATOM 2210 O O . ALA A 1 284 ? 3.035 -7.285 19.922 1 98.94 284 ALA A O 1
ATOM 2211 N N . VAL A 1 285 ? 4.109 -5.359 19.656 1 98.88 285 VAL A N 1
ATOM 2212 C CA . VAL A 1 285 ? 4.727 -5.75 18.391 1 98.88 285 VAL A CA 1
ATOM 2213 C C . VAL A 1 285 ? 5.789 -6.82 18.641 1 98.88 285 VAL A C 1
ATOM 2215 O O . VAL A 1 285 ? 5.828 -7.84 17.953 1 98.88 285 VAL A O 1
ATOM 2218 N N . ASN A 1 286 ? 6.602 -6.59 19.656 1 98.81 286 ASN A N 1
ATOM 2219 C CA . ASN A 1 286 ? 7.703 -7.496 19.953 1 98.81 286 ASN A CA 1
ATOM 2220 C C . ASN A 1 286 ? 7.199 -8.875 20.375 1 98.81 286 ASN A C 1
ATOM 2222 O O . ASN A 1 286 ? 7.855 -9.883 20.109 1 98.81 286 ASN A O 1
ATOM 2226 N N . SER A 1 287 ? 6.023 -8.906 20.984 1 98.5 287 SER A N 1
ATOM 2227 C CA . SER A 1 287 ? 5.449 -10.18 21.406 1 98.5 287 SER A CA 1
ATOM 2228 C C . SER A 1 287 ? 4.734 -10.875 20.25 1 98.5 287 SER A C 1
ATOM 2230 O O . SER A 1 287 ? 4.379 -12.055 20.344 1 98.5 287 SER A O 1
ATOM 2232 N N . GLY A 1 288 ? 4.484 -10.156 19.219 1 98.06 288 GLY A N 1
ATOM 2233 C CA . GLY A 1 288 ? 3.746 -10.703 18.094 1 98.06 288 GLY A CA 1
ATOM 2234 C C . GLY A 1 288 ? 2.244 -10.562 18.234 1 98.06 288 GLY A C 1
ATOM 2235 O O . GLY A 1 288 ? 1.483 -11.102 17.422 1 98.06 288 GLY A O 1
ATOM 2236 N N . HIS A 1 289 ? 1.861 -9.883 19.219 1 98.69 289 HIS A N 1
ATOM 2237 C CA . HIS A 1 289 ? 0.429 -9.688 19.422 1 98.69 289 HIS A CA 1
ATOM 2238 C C . HIS A 1 289 ? -0.173 -8.852 18.297 1 98.69 289 HIS A C 1
ATOM 2240 O O . HIS A 1 289 ? -1.255 -9.164 17.797 1 98.69 289 HIS A O 1
ATOM 2246 N N . ILE A 1 290 ? 0.5 -7.73 17.984 1 98.94 290 ILE A N 1
ATOM 2247 C CA . ILE A 1 290 ? 0.046 -6.922 16.859 1 98.94 290 ILE A CA 1
ATOM 2248 C C . ILE A 1 290 ? 1.235 -6.559 15.969 1 98.94 290 ILE A C 1
ATOM 2250 O O . ILE A 1 290 ? 2.389 -6.746 16.359 1 98.94 290 ILE A O 1
ATOM 2254 N N . ALA A 1 291 ? 0.979 -6.176 14.781 1 98.94 291 ALA A N 1
ATOM 2255 C CA . ALA A 1 291 ? 1.885 -5.387 13.953 1 98.94 291 ALA A CA 1
ATOM 2256 C C . ALA A 1 291 ? 1.474 -3.918 13.938 1 98.94 291 ALA A C 1
ATOM 2258 O O . ALA A 1 291 ? 0.318 -3.586 14.219 1 98.94 291 ALA A O 1
ATOM 2259 N N . TYR A 1 292 ? 2.381 -3.037 13.703 1 98.94 292 TYR A N 1
ATOM 2260 C CA . TYR A 1 292 ? 2.129 -1.611 13.867 1 98.94 292 TYR A CA 1
ATOM 2261 C C . TYR A 1 292 ? 2.795 -0.805 12.766 1 98.94 292 TYR A C 1
ATOM 2263 O O . TYR A 1 292 ? 3.898 -1.136 12.32 1 98.94 292 TYR A O 1
ATOM 2271 N N . GLY A 1 293 ? 2.107 0.191 12.305 1 98.81 293 GLY A N 1
ATOM 2272 C CA . GLY A 1 293 ? 2.686 1.107 11.328 1 98.81 293 GLY A CA 1
ATOM 2273 C C . GLY A 1 293 ? 1.999 2.461 11.305 1 98.81 293 GLY A C 1
ATOM 2274 O O . GLY A 1 293 ? 0.977 2.656 11.969 1 98.81 293 GLY A O 1
ATOM 2275 N N . GLY A 1 294 ? 2.547 3.383 10.57 1 98.38 294 GLY A N 1
ATOM 2276 C CA . GLY A 1 294 ? 2.105 4.762 10.43 1 98.38 294 GLY A CA 1
ATOM 2277 C C . GLY A 1 294 ? 3.25 5.738 10.234 1 98.38 294 GLY A C 1
ATOM 2278 O O . GLY A 1 294 ? 4.336 5.348 9.805 1 98.38 294 GLY A O 1
ATOM 2279 N N . ASP A 1 295 ? 2.924 7.074 10.445 1 98.44 295 ASP A N 1
ATOM 2280 C CA . ASP A 1 295 ? 3.996 8.023 10.172 1 98.44 295 ASP A CA 1
ATOM 2281 C C . ASP A 1 295 ? 4.082 9.086 11.273 1 98.44 295 ASP A C 1
ATOM 2283 O O . ASP A 1 295 ? 4.832 10.055 11.148 1 98.44 295 ASP A O 1
ATOM 2287 N N . VAL A 1 296 ? 3.271 8.898 12.391 1 97.81 296 VAL A N 1
ATOM 2288 C CA . VAL A 1 296 ? 3.281 9.922 13.438 1 97.81 296 VAL A CA 1
ATOM 2289 C C . VAL A 1 296 ? 3.955 9.367 14.688 1 97.81 296 VAL A C 1
ATOM 2291 O O . VAL A 1 296 ? 3.842 8.18 14.992 1 97.81 296 VAL A O 1
ATOM 2294 N N . TRP A 1 297 ? 4.625 10.25 15.359 1 96.81 297 TRP A N 1
ATOM 2295 C CA . TRP A 1 297 ? 5.387 9.938 16.562 1 96.81 297 TRP A CA 1
ATOM 2296 C C . TRP A 1 297 ? 5.023 10.883 17.703 1 96.81 297 TRP A C 1
ATOM 2298 O O . TRP A 1 297 ? 4.652 12.031 17.469 1 96.81 297 TRP A O 1
ATOM 2308 N N . PRO A 1 298 ? 5.082 10.453 18.906 1 94 298 PRO A N 1
ATOM 2309 C CA . PRO A 1 298 ? 4.672 11.312 20.016 1 94 298 PRO A CA 1
ATOM 2310 C C . PRO A 1 298 ? 5.516 12.586 20.125 1 94 298 PRO A C 1
ATOM 2312 O O . PRO A 1 298 ? 5.012 13.625 20.531 1 94 298 PRO A O 1
ATOM 2315 N N . VAL A 1 299 ? 6.758 12.469 19.812 1 89.75 299 VAL A N 1
ATOM 2316 C CA . VAL A 1 299 ? 7.688 13.594 19.75 1 89.75 299 VAL A CA 1
ATOM 2317 C C . VAL A 1 299 ? 8.336 13.656 18.359 1 89.75 299 VAL A C 1
ATOM 2319 O O . VAL A 1 299 ? 8.812 12.633 17.844 1 89.75 299 VAL A O 1
ATOM 2322 N N . GLN A 1 300 ? 8.266 14.898 17.844 1 91.56 300 GLN A N 1
ATOM 2323 C CA . GLN A 1 300 ? 8.82 15.016 16.5 1 91.56 300 GLN A CA 1
ATOM 2324 C C . GLN A 1 300 ? 9.773 16.219 16.391 1 91.56 300 GLN A C 1
ATOM 2326 O O . GLN A 1 300 ? 9.43 17.312 16.828 1 91.56 300 GLN A O 1
ATOM 2331 N N . PRO A 1 301 ? 11.086 15.906 15.914 1 91.94 301 PRO A N 1
ATOM 2332 C CA . PRO A 1 301 ? 11.57 14.633 15.367 1 91.94 301 PRO A CA 1
ATOM 2333 C C . PRO A 1 301 ? 11.695 13.547 16.422 1 91.94 301 PRO A C 1
ATOM 2335 O O . PRO A 1 301 ? 12.047 13.828 17.578 1 91.94 301 PRO A O 1
ATOM 2338 N N . ALA A 1 302 ? 11.492 12.297 15.93 1 94.62 302 ALA A N 1
ATOM 2339 C CA . ALA A 1 302 ? 11.523 11.188 16.875 1 94.62 302 ALA A CA 1
ATOM 2340 C C . ALA A 1 302 ? 12.938 10.938 17.375 1 94.62 302 ALA A C 1
ATOM 2342 O O . ALA A 1 302 ? 13.891 10.914 16.594 1 94.62 302 ALA A O 1
ATOM 2343 N N . PRO A 1 303 ? 13.07 10.75 18.688 1 94.81 303 PRO A N 1
ATOM 2344 C CA . PRO A 1 303 ? 14.391 10.43 19.234 1 94.81 303 PRO A CA 1
ATOM 2345 C C . PRO A 1 303 ? 14.953 9.125 18.688 1 94.81 303 PRO A C 1
ATOM 2347 O O . PRO A 1 303 ? 14.195 8.234 18.297 1 94.81 303 PRO A O 1
ATOM 2350 N N . LYS A 1 304 ? 16.234 9.039 18.703 1 95.5 304 LYS A N 1
ATOM 2351 C CA . LYS A 1 304 ? 16.922 7.875 18.156 1 95.5 304 LYS A CA 1
ATOM 2352 C C . LYS A 1 304 ? 16.625 6.617 18.969 1 95.5 304 LYS A C 1
ATOM 2354 O O . LYS A 1 304 ? 16.672 5.504 18.438 1 95.5 304 LYS A O 1
ATOM 2359 N N . ASP A 1 305 ? 16.25 6.84 20.219 1 95.81 305 ASP A N 1
ATOM 2360 C CA . ASP A 1 305 ? 16.047 5.68 21.078 1 95.81 305 ASP A CA 1
ATOM 2361 C C . ASP A 1 305 ? 14.562 5.34 21.203 1 95.81 305 ASP A C 1
ATOM 2363 O O . ASP A 1 305 ? 14.18 4.531 22.062 1 95.81 305 ASP A O 1
ATOM 2367 N N . MET A 1 306 ? 13.773 6.016 20.453 1 96.81 306 MET A N 1
ATOM 2368 C CA . MET A 1 306 ? 12.359 5.652 20.438 1 96.81 306 MET A CA 1
ATOM 2369 C C . MET A 1 306 ? 12.18 4.172 20.125 1 96.81 306 MET A C 1
ATOM 2371 O O . MET A 1 306 ? 12.703 3.684 19.125 1 96.81 306 MET A O 1
ATOM 2375 N N . PRO A 1 307 ? 11.461 3.424 20.891 1 97.94 307 PRO A N 1
ATOM 2376 C CA . PRO A 1 307 ? 11.391 1.97 20.719 1 97.94 307 PRO A CA 1
ATOM 2377 C C . PRO A 1 307 ? 10.758 1.559 19.391 1 97.94 307 PRO A C 1
ATOM 2379 O O . PRO A 1 307 ? 10.984 0.442 18.922 1 97.94 307 PRO A O 1
ATOM 2382 N N . TRP A 1 308 ? 9.984 2.4 18.812 1 98.62 308 TRP A N 1
ATOM 2383 C CA . TRP A 1 308 ? 9.312 2.074 17.562 1 98.62 308 TRP A CA 1
ATOM 2384 C C . TRP A 1 308 ? 10.32 1.888 16.422 1 98.62 308 TRP A C 1
ATOM 2386 O O . TRP A 1 308 ? 10.008 1.293 15.398 1 98.62 308 TRP A O 1
ATOM 2396 N N . ARG A 1 309 ? 11.531 2.449 16.578 1 98.31 309 A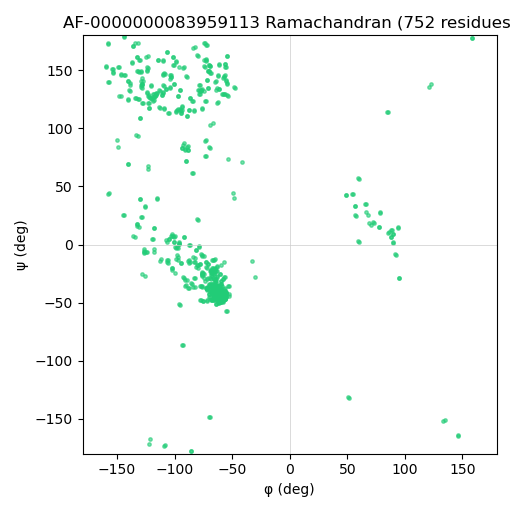RG A N 1
ATOM 2397 C CA . ARG A 1 309 ? 12.562 2.348 15.555 1 98.31 309 ARG A CA 1
ATOM 2398 C C . ARG A 1 309 ? 13.078 0.917 15.438 1 98.31 309 ARG A C 1
ATOM 2400 O O . ARG A 1 309 ? 13.547 0.507 14.375 1 98.31 309 ARG A O 1
ATOM 2407 N N . THR A 1 310 ? 12.891 0.107 16.562 1 97.94 310 THR A N 1
ATOM 2408 C CA . THR A 1 310 ? 13.562 -1.187 16.562 1 97.94 310 THR A CA 1
ATOM 2409 C C . THR A 1 310 ? 12.57 -2.312 16.844 1 97.94 310 THR A C 1
ATOM 2411 O O . THR A 1 310 ? 12.938 -3.488 16.828 1 97.94 310 THR A O 1
ATOM 2414 N N . MET A 1 311 ? 11.352 -1.954 17.109 1 98.69 311 MET A N 1
ATOM 2415 C CA . MET A 1 311 ? 10.375 -3.002 17.391 1 98.69 311 MET A CA 1
ATOM 2416 C C . MET A 1 311 ? 10.188 -3.91 16.188 1 98.69 311 MET A C 1
ATOM 2418 O O . MET A 1 311 ? 10.305 -3.461 15.039 1 98.69 311 MET A O 1
ATOM 2422 N N . HIS A 1 312 ? 9.961 -5.133 16.406 1 98.25 312 HIS A N 1
ATOM 2423 C CA . HIS A 1 312 ? 9.703 -6.137 15.375 1 98.25 312 HIS A CA 1
ATOM 2424 C C . HIS A 1 312 ? 9 -7.355 15.969 1 98.25 312 HIS A C 1
ATOM 2426 O O . HIS A 1 312 ? 9.109 -7.621 17.172 1 98.25 312 HIS A O 1
ATOM 2432 N N . ASN A 1 313 ? 8.234 -8.07 15.125 1 96.75 313 ASN A N 1
ATOM 2433 C CA . ASN A 1 313 ? 7.609 -9.266 15.688 1 96.75 313 ASN A CA 1
ATOM 2434 C C . ASN A 1 313 ? 8.625 -10.391 15.867 1 96.75 313 ASN A C 1
ATOM 2436 O O . ASN A 1 313 ? 9.781 -10.266 15.477 1 96.75 313 ASN A O 1
ATOM 2440 N N . PRO A 1 314 ? 8.297 -11.477 16.469 1 96.5 314 PRO A N 1
ATOM 2441 C CA . PRO A 1 314 ? 9.227 -12.547 16.844 1 96.5 314 PRO A CA 1
ATOM 2442 C C . PRO A 1 314 ? 9.82 -13.266 15.625 1 96.5 314 PRO A C 1
ATOM 2444 O O . PRO A 1 314 ? 10.812 -13.984 15.758 1 96.5 314 PRO A O 1
ATOM 2447 N N . TYR A 1 315 ? 9.266 -13.062 14.453 1 96.25 315 TYR A N 1
ATOM 2448 C CA . TYR A 1 315 ? 9.758 -13.758 13.273 1 96.25 315 TYR A CA 1
ATOM 2449 C C . TYR A 1 315 ? 11.062 -13.148 12.781 1 96.25 315 TYR A C 1
ATOM 2451 O O . TYR A 1 315 ? 11.82 -13.797 12.055 1 96.25 315 TYR A O 1
ATOM 2459 N N . GLY A 1 316 ? 11.297 -11.805 13.102 1 96.62 316 GLY A N 1
ATOM 2460 C CA . GLY A 1 316 ? 12.555 -11.195 12.695 1 96.62 316 GLY A CA 1
ATOM 2461 C C . GLY A 1 316 ? 12.492 -9.688 12.625 1 96.62 316 GLY A C 1
ATOM 2462 O O . GLY A 1 316 ? 11.414 -9.094 12.766 1 96.62 316 GLY A O 1
ATOM 2463 N N . LYS A 1 317 ? 13.586 -9.062 12.305 1 96.31 317 LYS A N 1
ATOM 2464 C CA . LYS A 1 317 ? 13.766 -7.621 12.422 1 96.31 317 LYS A CA 1
ATOM 2465 C C . LYS A 1 317 ? 12.969 -6.883 11.352 1 96.31 317 LYS A C 1
ATOM 2467 O O . LYS A 1 317 ? 12.656 -5.699 11.508 1 96.31 317 LYS A O 1
ATOM 2472 N N . VAL A 1 318 ? 12.617 -7.605 10.312 1 96.88 318 VAL A N 1
ATOM 2473 C CA . VAL A 1 318 ? 12 -6.922 9.188 1 96.88 318 VAL A CA 1
ATOM 2474 C C . VAL A 1 318 ? 10.484 -7.113 9.234 1 96.88 318 VAL A C 1
ATOM 2476 O O . VAL A 1 318 ? 9.766 -6.633 8.359 1 96.88 318 VAL A O 1
ATOM 2479 N N . TYR A 1 319 ? 9.969 -7.844 10.32 1 97.94 319 TYR A N 1
ATOM 2480 C CA . TYR A 1 319 ? 8.555 -8.195 10.414 1 97.94 319 TYR A CA 1
ATOM 2481 C C . TYR A 1 319 ? 7.824 -7.246 11.359 1 97.94 319 TYR A C 1
ATOM 2483 O O . TYR A 1 319 ? 8.359 -6.859 12.398 1 97.94 319 TYR A O 1
ATOM 2491 N N . GLY A 1 320 ? 6.648 -6.836 10.984 1 98.56 320 GLY A N 1
ATOM 2492 C CA . GLY A 1 320 ? 5.664 -6.34 11.938 1 98.56 320 GLY A CA 1
ATOM 2493 C C . GLY A 1 320 ? 5.762 -4.848 12.172 1 98.56 320 GLY A C 1
ATOM 2494 O O . GLY A 1 320 ? 5.066 -4.301 13.031 1 98.56 320 GLY A O 1
ATOM 2495 N N . ASN A 1 321 ? 6.703 -4.188 11.461 1 98.81 321 ASN A N 1
ATOM 2496 C CA . ASN A 1 321 ? 6.914 -2.754 11.625 1 98.81 321 ASN A CA 1
ATOM 2497 C C . ASN A 1 321 ? 6.867 -2.023 10.289 1 98.81 321 ASN A C 1
ATOM 2499 O O . ASN A 1 321 ? 7.652 -2.32 9.391 1 98.81 321 ASN A O 1
ATOM 2503 N N . ALA A 1 322 ? 5.961 -1.074 10.18 1 98.88 322 ALA A N 1
ATOM 2504 C CA . ALA A 1 322 ? 5.836 -0.309 8.938 1 98.88 322 ALA A CA 1
ATOM 2505 C C . ALA A 1 322 ? 5.816 1.191 9.219 1 98.88 322 ALA A C 1
ATOM 2507 O O . ALA A 1 322 ? 5.07 1.939 8.586 1 98.88 322 ALA A O 1
ATOM 2508 N N . MET A 1 323 ? 6.598 1.648 10.141 1 98.88 323 MET A N 1
ATOM 2509 C CA . MET A 1 323 ? 6.703 3.066 10.469 1 98.88 323 MET A CA 1
ATOM 2510 C C . MET A 1 323 ? 7.445 3.828 9.375 1 98.88 323 MET A C 1
ATOM 2512 O O . MET A 1 323 ? 8.383 3.299 8.766 1 98.88 323 MET A O 1
ATOM 2516 N N . THR A 1 324 ? 7.027 4.957 9.102 1 98.69 324 THR A N 1
ATOM 2517 C CA . THR A 1 324 ? 7.777 5.961 8.359 1 98.69 324 THR A CA 1
ATOM 2518 C C . THR A 1 324 ? 7.949 7.23 9.195 1 98.69 324 THR A C 1
ATOM 2520 O O . THR A 1 324 ? 7.746 7.211 10.406 1 98.69 324 THR A O 1
ATOM 2523 N N . VAL A 1 325 ? 8.375 8.258 8.508 1 97.88 325 VAL A N 1
ATOM 2524 C CA . VAL A 1 325 ? 8.516 9.555 9.172 1 97.88 325 VAL A CA 1
ATOM 2525 C C . VAL A 1 325 ? 7.359 10.461 8.766 1 97.88 325 VAL A C 1
ATOM 2527 O O . VAL A 1 325 ? 6.539 10.102 7.918 1 97.88 325 VAL A O 1
ATOM 2530 N N . HIS A 1 326 ? 6.824 11.234 9.523 1 97.62 326 HIS A N 1
ATOM 2531 C CA . HIS A 1 326 ? 5.633 12.07 9.414 1 97.62 326 HIS A CA 1
ATOM 2532 C C . HIS A 1 326 ? 5.547 12.727 8.047 1 97.62 326 HIS A C 1
ATOM 2534 O O . HIS A 1 326 ? 5.57 13.961 7.941 1 97.62 326 HIS A O 1
ATOM 2540 N N . VAL A 1 327 ? 5.254 11.875 7.008 1 98.25 327 VAL A N 1
ATOM 2541 C CA . VAL A 1 327 ? 5.352 12.344 5.629 1 98.25 327 VAL A CA 1
ATOM 2542 C C . VAL A 1 327 ? 4.016 12.133 4.918 1 98.25 327 VAL A C 1
ATOM 2544 O O . VAL A 1 327 ? 3.869 12.484 3.746 1 98.25 327 VAL A O 1
ATOM 2547 N N . SER A 1 328 ? 3.047 11.492 5.523 1 98.25 328 SER A N 1
ATOM 2548 C CA . SER A 1 328 ? 1.816 11.109 4.836 1 98.25 328 SER A CA 1
ATOM 2549 C C . SER A 1 328 ? 1.087 12.336 4.293 1 98.25 328 SER A C 1
ATOM 2551 O O . SER A 1 328 ? 0.407 12.258 3.266 1 98.25 328 SER A O 1
ATOM 2553 N N . GLY A 1 329 ? 1.229 13.461 4.988 1 97.88 329 GLY A N 1
ATOM 2554 C CA . GLY A 1 329 ? 0.446 14.633 4.621 1 97.88 329 GLY A CA 1
ATOM 2555 C C . GLY A 1 329 ? 1.248 15.672 3.857 1 97.88 329 GLY A C 1
ATOM 2556 O O . GLY A 1 329 ? 0.77 16.781 3.625 1 97.88 329 GLY A O 1
ATOM 2557 N N . THR A 1 330 ? 2.5 15.375 3.477 1 98.25 330 THR A N 1
ATOM 2558 C CA . THR A 1 330 ? 3.318 16.391 2.836 1 98.25 330 THR A CA 1
ATOM 2559 C C . THR A 1 330 ? 3.854 15.898 1.496 1 98.25 330 THR A C 1
ATOM 2561 O O . THR A 1 330 ? 4.977 16.234 1.108 1 98.25 330 THR A O 1
ATOM 2564 N N . SER A 1 331 ? 3.029 15.031 0.794 1 98.44 331 SER A N 1
ATOM 2565 C CA . SER A 1 331 ? 3.332 14.766 -0.607 1 98.44 331 SER A CA 1
ATOM 2566 C C . SER A 1 331 ? 3.432 16.062 -1.41 1 98.44 331 SER A C 1
ATOM 2568 O O . SER A 1 331 ? 2.965 17.109 -0.967 1 98.44 331 SER A O 1
ATOM 2570 N N . LEU A 1 332 ? 4.039 15.984 -2.568 1 98.69 332 LEU A N 1
ATOM 2571 C CA . LEU A 1 332 ? 4.16 17.188 -3.396 1 98.69 332 LEU A CA 1
ATOM 2572 C C . LEU A 1 332 ? 2.785 17.75 -3.738 1 98.69 332 LEU A C 1
ATOM 2574 O O . LEU A 1 332 ? 2.6 18.969 -3.773 1 98.69 332 LEU A O 1
ATOM 2578 N N . ASP A 1 333 ? 1.799 16.859 -3.938 1 98.69 333 ASP A N 1
ATOM 2579 C CA . ASP A 1 333 ? 0.427 17.297 -4.188 1 98.69 333 ASP A CA 1
ATOM 2580 C C . ASP A 1 333 ? -0.156 18.016 -2.969 1 98.69 333 ASP A C 1
ATOM 2582 O O . ASP A 1 333 ? -0.789 19.062 -3.1 1 98.69 333 ASP A O 1
ATOM 2586 N N . ALA A 1 334 ? 0.041 17.469 -1.811 1 98.62 334 ALA A N 1
ATOM 2587 C CA . ALA A 1 334 ? -0.471 18.047 -0.574 1 98.62 334 ALA A CA 1
ATOM 2588 C C . ALA A 1 334 ? 0.194 19.391 -0.288 1 98.62 334 ALA A C 1
ATOM 2590 O O . ALA A 1 334 ? -0.452 20.312 0.207 1 98.62 334 ALA A O 1
ATOM 2591 N N . GLN A 1 335 ? 1.471 19.5 -0.526 1 98.62 335 GLN A N 1
ATOM 2592 C CA . GLN A 1 335 ? 2.186 20.75 -0.301 1 98.62 335 GLN A CA 1
ATOM 2593 C C . GLN A 1 335 ? 1.612 21.875 -1.159 1 98.62 335 GLN A C 1
ATOM 2595 O O . GLN A 1 335 ? 1.459 23.016 -0.69 1 98.62 335 GLN A O 1
ATOM 2600 N N . ALA A 1 336 ? 1.333 21.516 -2.424 1 98.75 336 ALA A N 1
ATOM 2601 C CA . ALA A 1 336 ? 0.701 22.531 -3.279 1 98.75 336 ALA A CA 1
ATOM 2602 C C . ALA A 1 336 ? -0.626 22.984 -2.688 1 98.75 336 ALA A C 1
ATOM 2604 O O . ALA A 1 336 ? -0.927 24.188 -2.688 1 98.75 336 ALA A O 1
ATOM 2605 N N . ARG A 1 337 ? -1.387 22.078 -2.143 1 98.69 337 ARG A N 1
ATOM 2606 C CA . ARG A 1 337 ? -2.688 22.406 -1.572 1 98.69 337 ARG A CA 1
ATOM 2607 C C . ARG A 1 337 ? -2.533 23.266 -0.322 1 98.69 337 ARG A C 1
ATOM 2609 O O . ARG A 1 337 ? -3.199 24.297 -0.183 1 98.69 337 ARG A O 1
ATOM 2616 N N . TYR A 1 338 ? -1.617 22.844 0.615 1 98.5 338 TYR A N 1
ATOM 2617 C CA . TYR A 1 338 ? -1.582 23.609 1.855 1 98.5 338 TYR A CA 1
ATOM 2618 C C . TYR A 1 338 ? -0.856 24.938 1.657 1 98.5 338 TYR A C 1
ATOM 2620 O O . TYR A 1 338 ? -1.146 25.922 2.342 1 98.5 338 TYR A O 1
ATOM 2628 N N . ALA A 1 339 ? 0.063 25.047 0.638 1 98.69 339 ALA A N 1
ATOM 2629 C CA . ALA A 1 339 ? 0.657 26.344 0.305 1 98.69 339 ALA A CA 1
ATOM 2630 C C . ALA A 1 339 ? -0.398 27.312 -0.224 1 98.69 339 ALA A C 1
ATOM 2632 O O . ALA A 1 339 ? -0.448 28.469 0.19 1 98.69 339 ALA A O 1
ATOM 2633 N N . ASN A 1 340 ? -1.225 26.812 -1.117 1 98.69 340 ASN A N 1
ATOM 2634 C CA . ASN A 1 340 ? -2.311 27.641 -1.646 1 98.69 340 ASN A CA 1
ATOM 2635 C C . ASN A 1 340 ? -3.291 28.047 -0.55 1 98.69 340 ASN A C 1
ATOM 2637 O O . ASN A 1 340 ? -3.807 29.172 -0.557 1 98.69 340 ASN A O 1
ATOM 2641 N N . GLY A 1 341 ? -3.549 27.109 0.326 1 98.69 341 GLY A N 1
ATOM 2642 C CA . GLY A 1 341 ? -4.422 27.406 1.449 1 98.69 341 GLY A CA 1
ATOM 2643 C C . GLY A 1 341 ? -3.869 28.484 2.357 1 98.69 341 GLY A C 1
ATOM 2644 O O . GLY A 1 341 ? -4.609 29.359 2.814 1 98.69 341 GLY A O 1
ATOM 2645 N N . VAL A 1 342 ? -2.594 28.438 2.619 1 98.75 342 VAL A N 1
ATOM 2646 C CA . VAL A 1 342 ? -1.943 29.469 3.432 1 98.75 342 VAL A CA 1
ATOM 2647 C C . VAL A 1 342 ? -2.068 30.828 2.748 1 98.75 342 VAL A C 1
ATOM 2649 O O . VAL A 1 342 ? -2.396 31.812 3.395 1 98.75 342 VAL A O 1
ATOM 2652 N N . LYS A 1 343 ? -1.839 30.859 1.491 1 98.62 343 LYS A N 1
ATOM 2653 C CA . LYS A 1 343 ? -1.963 32.094 0.735 1 98.62 343 LYS A CA 1
ATOM 2654 C C . LYS A 1 343 ? -3.381 32.656 0.824 1 98.62 343 LYS A C 1
ATOM 2656 O O . LYS A 1 343 ? -3.568 33.875 0.947 1 98.62 343 LYS A O 1
ATOM 2661 N N . GLN A 1 344 ? -4.301 31.797 0.752 1 98.56 344 GLN A N 1
ATOM 2662 C CA . GLN A 1 344 ? -5.695 32.219 0.851 1 98.56 344 GLN A CA 1
ATOM 2663 C C . GLN A 1 344 ? -5.992 32.812 2.227 1 98.56 344 GLN A C 1
ATOM 2665 O O . GLN A 1 344 ? -6.668 33.844 2.334 1 98.56 344 GLN A O 1
ATOM 2670 N N . ILE A 1 345 ? -5.547 32.156 3.277 1 98.75 345 ILE A N 1
ATOM 2671 C CA . ILE A 1 345 ? -5.746 32.656 4.637 1 98.75 345 ILE A CA 1
ATOM 2672 C C . ILE A 1 345 ? -5.078 34.031 4.793 1 98.75 345 ILE A C 1
ATOM 2674 O O . ILE A 1 345 ? -5.68 34.969 5.324 1 98.75 345 ILE A O 1
ATOM 2678 N N . LEU A 1 346 ? -3.857 34.188 4.273 1 98.81 346 LEU A N 1
ATOM 2679 C CA . LEU A 1 346 ? -3.113 35.438 4.363 1 98.81 346 LEU A CA 1
ATOM 2680 C C . LEU A 1 346 ? -3.818 36.531 3.582 1 98.81 346 LEU A C 1
ATOM 2682 O O . LEU A 1 346 ? -3.824 37.688 4.008 1 98.81 346 LEU A O 1
ATOM 2686 N N . THR A 1 347 ? -4.387 36.125 2.453 1 98.69 347 THR A N 1
ATOM 2687 C CA . THR A 1 347 ? -5.121 37.125 1.661 1 98.69 347 THR A CA 1
ATOM 2688 C C . THR A 1 347 ? -6.266 37.719 2.471 1 98.69 347 THR A C 1
ATOM 2690 O O . THR A 1 347 ? -6.43 38.938 2.51 1 98.69 347 THR A O 1
ATOM 2693 N N . GLU A 1 348 ? -7.031 36.875 3.113 1 98.38 348 GLU A N 1
ATOM 2694 C CA . GLU A 1 348 ? -8.117 37.344 3.961 1 98.38 348 GLU A CA 1
ATOM 2695 C C . GLU A 1 348 ? -7.598 38.219 5.09 1 98.38 348 GLU A C 1
ATOM 2697 O O . GLU A 1 348 ? -8.227 39.219 5.449 1 98.38 348 GLU A O 1
ATOM 2702 N N . TYR A 1 349 ? -6.469 37.844 5.648 1 98.38 349 TYR A N 1
ATOM 2703 C CA . TYR A 1 349 ? -5.871 38.594 6.746 1 98.38 349 TYR A CA 1
ATOM 2704 C C . TYR A 1 349 ? -5.359 39.969 6.262 1 98.38 349 TYR A C 1
ATOM 2706 O O . TYR A 1 349 ? -5.621 41 6.887 1 98.38 349 TYR A O 1
ATOM 2714 N N . PHE A 1 350 ? -4.637 39.969 5.148 1 98 350 PHE A N 1
ATOM 2715 C CA . PHE A 1 350 ? -4.039 41.188 4.617 1 98 350 PHE A CA 1
ATOM 2716 C C . PHE A 1 350 ? -5.113 42.188 4.191 1 98 350 PHE A C 1
ATOM 2718 O O . PHE A 1 350 ? -4.965 43.406 4.379 1 98 350 PHE A O 1
ATOM 2725 N N . ASP A 1 351 ? -6.16 41.625 3.701 1 97.38 351 ASP A N 1
ATOM 2726 C CA . ASP A 1 351 ? -7.25 42.469 3.223 1 97.38 351 ASP A CA 1
ATOM 2727 C C . ASP A 1 351 ? -8.164 42.875 4.371 1 97.38 351 ASP A C 1
ATOM 2729 O O . ASP A 1 351 ? -9.078 43.688 4.184 1 97.38 351 ASP A O 1
ATOM 2733 N N . LYS A 1 352 ? -7.992 42.281 5.473 1 97.25 352 LYS A N 1
ATOM 2734 C CA . LYS A 1 352 ? -8.75 42.594 6.688 1 97.25 352 LYS A CA 1
ATOM 2735 C C . LYS A 1 352 ? -10.211 42.188 6.535 1 97.25 352 LYS A C 1
ATOM 2737 O O . LYS A 1 352 ? -11.094 42.812 7.133 1 97.25 352 LYS A O 1
ATOM 2742 N N . THR A 1 353 ? -10.414 41.25 5.688 1 96.69 353 THR A N 1
ATOM 2743 C CA . THR A 1 353 ? -11.773 40.719 5.559 1 96.69 353 THR A CA 1
ATOM 2744 C C . THR A 1 353 ? -12.062 39.688 6.645 1 96.69 353 THR A C 1
ATOM 2746 O O . THR A 1 353 ? -13.195 39.562 7.113 1 96.69 353 THR A O 1
ATOM 2749 N N . TYR A 1 354 ? -11.078 38.938 6.961 1 95.62 354 TYR A N 1
ATOM 2750 C CA . TYR A 1 354 ? -11.109 37.875 7.961 1 95.62 354 TYR A CA 1
ATOM 2751 C C . TYR A 1 354 ? -12.195 36.844 7.633 1 95.62 354 TYR A C 1
ATOM 2753 O O . TYR A 1 354 ? -12.766 36.219 8.531 1 95.62 354 TYR A O 1
ATOM 2761 N N . LYS A 1 355 ? -12.547 36.75 6.363 1 96.12 355 LYS A N 1
ATOM 2762 C CA . LYS A 1 355 ? -13.523 35.781 5.887 1 96.12 355 LYS A CA 1
ATOM 2763 C C . LYS A 1 355 ? -12.859 34.438 5.617 1 96.12 355 LYS A C 1
ATOM 2765 O O . LYS A 1 355 ? -12.898 33.938 4.492 1 96.12 355 LYS A O 1
ATOM 2770 N N . TYR A 1 356 ? -12.312 33.906 6.727 1 97.25 356 TYR A N 1
ATOM 2771 C CA . TYR A 1 356 ? -11.688 32.594 6.625 1 97.25 356 TYR A CA 1
ATOM 2772 C C . TYR A 1 356 ? -12.742 31.5 6.383 1 97.25 356 TYR A C 1
ATOM 2774 O O . TYR A 1 356 ? -13.898 31.656 6.773 1 97.25 356 TYR A O 1
ATOM 2782 N N . ARG A 1 357 ? -12.398 30.453 5.656 1 95.06 357 ARG A N 1
ATOM 2783 C CA . ARG A 1 357 ? -13.297 29.297 5.578 1 95.06 357 ARG A CA 1
ATOM 2784 C C . ARG A 1 357 ? -13.602 28.75 6.969 1 95.06 357 ARG A C 1
ATOM 2786 O O . ARG A 1 357 ? -12.68 28.484 7.75 1 95.06 357 ARG A O 1
ATOM 2793 N N . PRO A 1 358 ? -14.844 28.547 7.316 1 94.94 358 PRO A N 1
ATOM 2794 C CA . PRO A 1 358 ? -15.203 28.078 8.656 1 94.94 358 PRO A CA 1
ATOM 2795 C C . PRO A 1 358 ? -14.461 26.797 9.055 1 94.94 358 PRO A C 1
ATOM 2797 O O . PRO A 1 358 ? -14.055 26.656 10.211 1 94.94 358 PRO A O 1
ATOM 2800 N N . GLN A 1 359 ? -14.234 25.922 8.117 1 93.62 359 GLN A N 1
ATOM 2801 C CA . GLN A 1 359 ? -13.594 24.641 8.422 1 93.62 359 GLN A CA 1
ATOM 2802 C C . GLN A 1 359 ? -12.117 24.828 8.766 1 93.62 359 GLN A C 1
ATOM 2804 O O . GLN A 1 359 ? -11.484 23.938 9.32 1 93.62 359 GLN A O 1
ATOM 2809 N N . ASP A 1 360 ? -11.586 25.969 8.414 1 96.5 360 ASP A N 1
ATOM 2810 C CA . ASP A 1 360 ? -10.164 26.203 8.656 1 96.5 360 ASP A CA 1
ATOM 2811 C C . ASP A 1 360 ? -9.93 26.766 10.055 1 96.5 360 ASP A C 1
ATOM 2813 O O . ASP A 1 360 ? -8.797 26.812 10.531 1 96.5 360 ASP A O 1
ATOM 2817 N N . ILE A 1 361 ? -10.969 27.266 10.719 1 96.06 361 ILE A N 1
ATOM 2818 C CA . ILE A 1 361 ? -10.844 27.969 11.984 1 96.06 361 ILE A CA 1
ATOM 2819 C C . ILE A 1 361 ? -10.797 26.969 13.141 1 96.06 361 ILE A C 1
ATOM 2821 O O . ILE A 1 361 ? -11.695 26.141 13.281 1 96.06 361 ILE A O 1
ATOM 2825 N N . ILE A 1 362 ? -9.766 27.047 13.898 1 93.94 362 ILE A N 1
ATOM 2826 C CA . ILE A 1 362 ? -9.656 26.266 15.125 1 93.94 362 ILE A CA 1
ATOM 2827 C C . ILE A 1 362 ? -10.117 27.094 16.312 1 93.94 362 ILE A C 1
ATOM 2829 O O . ILE A 1 362 ? -10.992 26.672 17.078 1 93.94 362 ILE A O 1
ATOM 2833 N N . CYS A 1 363 ? -9.594 28.25 16.469 1 93 363 CYS A N 1
ATOM 2834 C CA . CYS A 1 363 ? -10.055 29.234 17.438 1 93 363 CYS A CA 1
ATOM 2835 C C . CYS A 1 363 ? -9.883 30.641 16.906 1 93 363 CYS A C 1
ATOM 2837 O O . CYS A 1 363 ? -9.016 30.891 16.062 1 93 363 CYS A O 1
ATOM 2839 N N . ILE A 1 364 ? -10.789 31.406 17.312 1 92.62 364 ILE A N 1
ATOM 2840 C CA . ILE A 1 364 ? -10.75 32.812 16.922 1 92.62 364 ILE A CA 1
ATOM 2841 C C . ILE A 1 364 ? -11.555 33.656 17.906 1 92.62 364 ILE A C 1
ATOM 2843 O O . ILE A 1 364 ? -12.594 33.219 18.406 1 92.62 364 ILE A O 1
ATOM 2847 N N . ASP A 1 365 ? -11.023 34.844 18.234 1 90.62 365 ASP A N 1
ATOM 2848 C CA . ASP A 1 365 ? -11.711 35.812 19.078 1 90.62 365 ASP A CA 1
ATOM 2849 C C . ASP A 1 365 ? -12.078 35.188 20.438 1 90.62 365 ASP A C 1
ATOM 2851 O O . ASP A 1 365 ? -13.164 35.438 20.953 1 90.62 365 ASP A O 1
ATOM 2855 N N . GLY A 1 366 ? -11.25 34.312 20.891 1 88.38 366 GLY A N 1
ATOM 2856 C CA . GLY A 1 366 ? -11.438 33.781 22.219 1 88.38 366 GLY A CA 1
ATOM 2857 C C . GLY A 1 366 ? -12.391 32.594 22.25 1 88.38 366 GLY A C 1
ATOM 2858 O O . GLY A 1 366 ? -12.812 32.125 23.312 1 88.38 366 GLY A O 1
ATOM 2859 N N . HIS A 1 367 ? -12.719 32.094 21.031 1 88.44 367 HIS A N 1
ATOM 2860 C CA . HIS A 1 367 ? -13.656 30.984 20.953 1 88.44 367 HIS A CA 1
ATOM 2861 C C . HIS A 1 367 ? -13.109 29.859 20.094 1 88.44 367 HIS A C 1
ATOM 2863 O O . HIS A 1 367 ? -12.445 30.109 19.078 1 88.44 367 HIS A O 1
ATOM 2869 N N . TYR A 1 368 ? -13.383 28.703 20.562 1 85.56 368 TYR A N 1
ATOM 2870 C CA . TYR A 1 368 ? -13.086 27.547 19.734 1 85.56 368 TYR A CA 1
ATOM 2871 C C . TYR A 1 368 ? -14.156 27.359 18.656 1 85.56 368 TYR A C 1
ATOM 2873 O O . TYR A 1 368 ? -15.352 27.516 18.922 1 85.56 368 TYR A O 1
ATOM 2881 N N . ALA A 1 369 ? -13.688 27.141 17.469 1 80.5 369 ALA A N 1
ATOM 2882 C CA . ALA A 1 369 ? -14.641 27.016 16.359 1 80.5 369 ALA A CA 1
ATOM 2883 C C . ALA A 1 369 ? -15.406 25.688 16.438 1 80.5 369 ALA A C 1
ATOM 2885 O O . ALA A 1 369 ? -16.531 25.594 15.945 1 80.5 369 ALA A O 1
ATOM 2886 N N . THR A 1 370 ? -14.773 24.594 16.844 1 67.31 370 THR A N 1
ATOM 2887 C CA . THR A 1 370 ? -15.484 23.312 16.969 1 67.31 370 THR A CA 1
ATOM 2888 C C . THR A 1 370 ? -15.203 22.672 18.328 1 67.31 370 THR A C 1
ATOM 2890 O O . THR A 1 370 ? -14.227 23.016 18.984 1 67.31 370 THR A O 1
ATOM 2893 N N . LYS A 1 371 ? -16.266 21.922 18.812 1 56.72 371 LYS A N 1
ATOM 2894 C CA . LYS A 1 371 ? -16.172 21.172 20.078 1 56.72 371 LYS A CA 1
ATOM 2895 C C . LYS A 1 371 ? -15.062 20.141 20.031 1 56.72 371 LYS A C 1
ATOM 2897 O O . LYS A 1 371 ? -14.648 19.609 21.062 1 56.72 371 LYS A O 1
ATOM 2902 N N . ALA A 1 372 ? -14.617 19.828 18.781 1 56.97 372 ALA A N 1
ATOM 2903 C CA . ALA A 1 372 ? -13.648 18.75 18.609 1 56.97 372 ALA A CA 1
ATOM 2904 C C . ALA A 1 372 ? -12.328 19.078 19.312 1 56.97 372 ALA A C 1
ATOM 2906 O O . ALA A 1 372 ? -11.602 18.172 19.734 1 56.97 372 ALA A O 1
ATOM 2907 N N . TYR A 1 373 ? -12.086 20.266 19.516 1 56.03 373 TYR A N 1
ATOM 2908 C CA . TYR A 1 373 ? -10.781 20.656 20.031 1 56.03 373 TYR A CA 1
ATOM 2909 C C . TYR A 1 373 ? -10.859 21.047 21.5 1 56.03 373 TYR A C 1
ATOM 2911 O O . TYR A 1 373 ? -9.836 21.141 22.188 1 56.03 373 TYR A O 1
ATOM 2919 N N . GLY A 1 374 ? -12.109 21.375 22.297 1 49.53 374 GLY A N 1
ATOM 2920 C CA . GLY A 1 374 ? -12.188 21.906 23.656 1 49.53 374 GLY A CA 1
ATOM 2921 C C . GLY A 1 374 ? -13.438 21.469 24.391 1 49.53 374 GLY A C 1
ATOM 2922 O O . GLY A 1 374 ? -14.523 21.422 23.812 1 49.53 374 GLY A O 1
ATOM 2923 N N . GLN A 1 375 ? -13.547 20.375 25.141 1 45.16 375 GLN A N 1
ATOM 2924 C CA . GLN A 1 375 ? -14.656 20.297 26.094 1 45.16 375 GLN A CA 1
ATOM 2925 C C . GLN A 1 375 ? -14.75 21.547 26.938 1 45.16 375 GLN A C 1
ATOM 2927 O O . GLN A 1 375 ? -14.117 21.656 27.984 1 45.16 375 GLN A O 1
ATOM 2932 N N . HIS A 1 376 ? -14.656 22.766 26.484 1 40.47 376 HIS A N 1
ATOM 2933 C CA . HIS A 1 376 ? -14.508 23.766 27.547 1 40.47 376 HIS A CA 1
ATOM 2934 C C . HIS A 1 376 ? -15.789 23.891 28.359 1 40.47 376 HIS A C 1
ATOM 2936 O O . HIS A 1 376 ? -16.891 23.891 27.812 1 40.47 376 HIS A O 1
ATOM 2942 N N . ASN A 1 377 ? -15.734 23.25 29.578 1 36.81 377 ASN A N 1
ATOM 2943 C CA . ASN A 1 377 ? -16.672 23.453 30.672 1 36.81 377 ASN A CA 1
ATOM 2944 C C . ASN A 1 377 ? -17.188 24.891 30.719 1 36.81 377 ASN A C 1
ATOM 2946 O O . ASN A 1 377 ? -17.906 25.266 31.641 1 36.81 377 ASN A O 1
ATOM 2950 N N . LYS A 1 378 ? -16.812 26.031 30.156 1 34 378 LYS A N 1
ATOM 2951 C CA . LYS A 1 378 ? -17.547 27.188 30.625 1 34 378 LYS A CA 1
ATOM 2952 C C . LYS A 1 378 ? -18.938 27.266 29.984 1 34 378 LYS A C 1
ATOM 2954 O O . LYS A 1 378 ? -19.078 27.031 28.781 1 34 378 LYS A O 1
ATOM 2959 N N . MET B 1 1 ? 2.725 -54.188 -9.641 1 53.69 1 MET B N 1
ATOM 2960 C CA . MET B 1 1 ? 3.008 -52.906 -10.297 1 53.69 1 MET B CA 1
ATOM 2961 C C . MET B 1 1 ? 3.023 -51.781 -9.289 1 53.69 1 MET B C 1
ATOM 2963 O O . MET B 1 1 ? 2.223 -51.75 -8.352 1 53.69 1 MET B O 1
ATOM 2967 N N . GLY B 1 2 ? 4.145 -51.031 -9.164 1 78.38 2 GLY B N 1
ATOM 2968 C CA . GLY B 1 2 ? 4.262 -50.031 -8.117 1 78.38 2 GLY B CA 1
ATOM 2969 C C . GLY B 1 2 ? 3.152 -49 -8.148 1 78.38 2 GLY B C 1
ATOM 2970 O O . GLY B 1 2 ? 2.436 -48.875 -9.141 1 78.38 2 GLY B O 1
ATOM 2971 N N . LYS B 1 3 ? 2.666 -48.469 -7.09 1 91.69 3 LYS B N 1
ATOM 2972 C CA . LYS B 1 3 ? 1.647 -47.438 -7.012 1 91.69 3 LYS B CA 1
ATOM 2973 C C . LYS B 1 3 ? 1.971 -46.281 -7.957 1 91.69 3 LYS B C 1
ATOM 2975 O O . LYS B 1 3 ? 3.137 -45.906 -8.133 1 91.69 3 LYS B O 1
ATOM 2980 N N . PRO B 1 4 ? 0.904 -45.875 -8.648 1 96 4 PRO B N 1
ATOM 2981 C CA . PRO B 1 4 ? 1.17 -44.656 -9.422 1 96 4 PRO B CA 1
ATOM 2982 C C . PRO B 1 4 ? 1.675 -43.5 -8.562 1 96 4 PRO B C 1
ATOM 2984 O O . PRO B 1 4 ? 1.42 -43.469 -7.359 1 96 4 PRO B O 1
ATOM 2987 N N . VAL B 1 5 ? 2.402 -42.594 -9.242 1 98.19 5 VAL B N 1
ATOM 2988 C CA . VAL B 1 5 ? 3.133 -41.594 -8.477 1 98.19 5 VAL B CA 1
ATOM 2989 C C . VAL B 1 5 ? 2.584 -40.219 -8.789 1 98.19 5 VAL B C 1
ATOM 2991 O O . VAL B 1 5 ? 2.35 -39.875 -9.953 1 98.19 5 VAL B O 1
ATOM 2994 N N . ILE B 1 6 ? 2.273 -39.438 -7.734 1 98.81 6 ILE B N 1
ATOM 2995 C CA . ILE B 1 6 ? 2.141 -38 -7.82 1 98.81 6 ILE B CA 1
ATOM 2996 C C . ILE B 1 6 ? 3.465 -37.344 -7.445 1 98.81 6 ILE B C 1
ATOM 2998 O O . ILE B 1 6 ? 3.947 -37.5 -6.32 1 98.81 6 ILE B O 1
ATOM 3002 N N . LEU B 1 7 ? 4.078 -36.719 -8.391 1 98.75 7 LEU B N 1
ATOM 3003 C CA . LEU B 1 7 ? 5.324 -35.969 -8.18 1 98.75 7 LEU B CA 1
ATOM 3004 C C . LEU B 1 7 ? 5.055 -34.5 -7.988 1 98.75 7 LEU B C 1
ATOM 3006 O O . LEU B 1 7 ? 4.543 -33.812 -8.891 1 98.75 7 LEU B O 1
ATOM 3010 N N . MET B 1 8 ? 5.379 -33.969 -6.812 1 98.62 8 MET B N 1
ATOM 3011 C CA . MET B 1 8 ? 5.023 -32.625 -6.441 1 98.62 8 MET B CA 1
ATOM 3012 C C . MET B 1 8 ? 6.266 -31.812 -6.078 1 98.62 8 MET B C 1
ATOM 3014 O O . MET B 1 8 ? 7.109 -32.281 -5.309 1 98.62 8 MET B O 1
ATOM 3018 N N . VAL B 1 9 ? 6.391 -30.672 -6.691 1 98 9 VAL B N 1
ATOM 3019 C CA . VAL B 1 9 ? 7.484 -29.75 -6.395 1 98 9 VAL B CA 1
ATOM 3020 C C . VAL B 1 9 ? 6.945 -28.531 -5.66 1 98 9 VAL B C 1
ATOM 3022 O O . VAL B 1 9 ? 6.109 -27.797 -6.191 1 98 9 VAL B O 1
ATOM 3025 N N . LEU B 1 10 ? 7.355 -28.312 -4.461 1 97.62 10 LEU B N 1
ATOM 3026 C CA . LEU B 1 10 ? 7.023 -27.172 -3.615 1 97.62 10 LEU B CA 1
ATOM 3027 C C . LEU B 1 10 ? 8.281 -26.547 -3.023 1 97.62 10 LEU B C 1
ATOM 3029 O O . LEU B 1 10 ? 9.352 -27.156 -3.033 1 97.62 10 LEU B O 1
ATOM 3033 N N . TYR B 1 11 ? 8.18 -25.266 -2.611 1 96.44 11 TYR B N 1
ATOM 3034 C CA . TYR B 1 11 ? 9.32 -24.672 -1.922 1 96.44 11 TYR B CA 1
ATOM 3035 C C . TYR B 1 11 ? 9.445 -25.219 -0.505 1 96.44 11 TYR B C 1
ATOM 3037 O O . TYR B 1 11 ? 8.453 -25.641 0.096 1 96.44 11 TYR B O 1
ATOM 3045 N N . SER B 1 12 ? 10.648 -25.234 0.046 1 96.69 12 SER B N 1
ATOM 3046 C CA . SER B 1 12 ? 10.883 -25.688 1.409 1 96.69 12 SER B CA 1
ATOM 3047 C C . SER B 1 12 ? 10.461 -24.641 2.432 1 96.69 12 SER B C 1
ATOM 3049 O O . SER B 1 12 ? 10.773 -23.453 2.277 1 96.69 12 SER B O 1
ATOM 3051 N N . GLY B 1 13 ? 9.734 -25.078 3.395 1 96.94 13 GLY B N 1
ATOM 3052 C CA . GLY B 1 13 ? 9.328 -24.172 4.461 1 96.94 13 GLY B CA 1
ATOM 3053 C C . GLY B 1 13 ? 10.281 -24.172 5.641 1 96.94 13 GLY B C 1
ATOM 3054 O O . GLY B 1 13 ? 10.375 -23.188 6.371 1 96.94 13 GLY B O 1
ATOM 3055 N N . ASP B 1 14 ? 10.953 -25.344 5.824 1 95.94 14 ASP B N 1
ATOM 3056 C CA . ASP B 1 14 ? 11.867 -25.516 6.945 1 95.94 14 ASP B CA 1
ATOM 3057 C C . ASP B 1 14 ? 11.211 -25.125 8.266 1 95.94 14 ASP B C 1
ATOM 3059 O O . ASP B 1 14 ? 10.109 -25.578 8.57 1 95.94 14 ASP B O 1
ATOM 3063 N N . HIS B 1 15 ? 11.875 -24.297 9.094 1 96.38 15 HIS B N 1
ATOM 3064 C CA . HIS B 1 15 ? 11.328 -23.922 10.391 1 96.38 15 HIS B CA 1
ATOM 3065 C C . HIS B 1 15 ? 10.078 -23.062 10.234 1 96.38 15 HIS B C 1
ATOM 3067 O O . HIS B 1 15 ? 9.211 -23.062 11.109 1 96.38 15 HIS B O 1
ATOM 3073 N N . HIS B 1 16 ? 9.922 -22.375 9.125 1 97.44 16 HIS B N 1
ATOM 3074 C CA . HIS B 1 16 ? 8.734 -21.562 8.891 1 97.44 16 HIS B CA 1
ATOM 3075 C C . HIS B 1 16 ? 7.473 -22.406 8.875 1 97.44 16 HIS B C 1
ATOM 3077 O O . HIS B 1 16 ? 6.445 -22.016 9.43 1 97.44 16 HIS B O 1
ATOM 3083 N N . ALA B 1 17 ? 7.547 -23.594 8.211 1 96.44 17 ALA B N 1
ATOM 3084 C CA . ALA B 1 17 ? 6.391 -24.469 8.102 1 96.44 17 ALA B CA 1
ATOM 3085 C C . ALA B 1 17 ? 5.988 -25.031 9.469 1 96.44 17 ALA B C 1
ATOM 3087 O O . ALA B 1 17 ? 4.812 -25.312 9.703 1 96.44 17 ALA B O 1
ATOM 3088 N N . LYS B 1 18 ? 6.938 -25.172 10.328 1 92.94 18 LYS B N 1
ATOM 3089 C CA . LYS B 1 18 ? 6.648 -25.609 11.688 1 92.94 18 LYS B CA 1
ATOM 3090 C C . LYS B 1 18 ? 5.953 -24.516 12.492 1 92.94 18 LYS B C 1
ATOM 3092 O O . LYS B 1 18 ? 5.039 -24.781 13.266 1 92.94 18 LYS B O 1
ATOM 3097 N N . GLU B 1 19 ? 6.363 -23.281 12.281 1 93.25 19 GLU B N 1
ATOM 3098 C CA . GLU B 1 19 ? 5.824 -22.141 13 1 93.25 19 GLU B CA 1
ATOM 3099 C C . GLU B 1 19 ? 4.426 -21.781 12.5 1 93.25 19 GLU B C 1
ATOM 3101 O O . GLU B 1 19 ? 3.617 -21.219 13.25 1 93.25 19 GLU B O 1
ATOM 3106 N N . GLU B 1 20 ? 4.18 -22.078 11.242 1 96.06 20 GLU B N 1
ATOM 3107 C CA . GLU B 1 20 ? 2.904 -21.75 10.609 1 96.06 20 GLU B CA 1
ATOM 3108 C C . GLU B 1 20 ? 2.361 -22.938 9.812 1 96.06 20 GLU B C 1
ATOM 3110 O O . GLU B 1 20 ? 2.652 -23.078 8.625 1 96.06 20 GLU B O 1
ATOM 3115 N N . PRO B 1 21 ? 1.512 -23.719 10.469 1 95.94 21 PRO B N 1
ATOM 3116 C CA . PRO B 1 21 ? 1.008 -24.938 9.812 1 95.94 21 PRO B CA 1
ATOM 3117 C C . PRO B 1 21 ? 0.137 -24.625 8.594 1 95.94 21 PRO B C 1
ATOM 3119 O O . PRO B 1 21 ? -0.113 -25.5 7.766 1 95.94 21 PRO B O 1
ATOM 3122 N N . ARG B 1 22 ? -0.29 -23.422 8.398 1 97.44 22 ARG B N 1
ATOM 3123 C CA . ARG B 1 22 ? -1.148 -23.047 7.281 1 97.44 22 ARG B CA 1
ATOM 3124 C C . ARG B 1 22 ? -0.333 -22.828 6.012 1 97.44 22 ARG B C 1
ATOM 3126 O O . ARG B 1 22 ? -0.893 -22.578 4.941 1 97.44 22 ARG B O 1
ATOM 3133 N N . LEU B 1 23 ? 0.964 -22.906 6.102 1 98.12 23 LEU B N 1
ATOM 3134 C CA . LEU B 1 23 ? 1.847 -22.797 4.945 1 98.12 23 LEU B CA 1
ATOM 3135 C C . LEU B 1 23 ? 1.774 -24.047 4.086 1 98.12 23 LEU B C 1
ATOM 3137 O O . LEU B 1 23 ? 2.752 -24.797 3.984 1 98.12 23 LEU B O 1
ATOM 3141 N N . LEU B 1 24 ? 0.748 -24.172 3.357 1 98.38 24 LEU B N 1
ATOM 3142 C CA . LEU B 1 24 ? 0.412 -25.422 2.666 1 98.38 24 LEU B CA 1
ATOM 3143 C C . LEU B 1 24 ? 1.312 -25.625 1.453 1 98.38 24 LEU B C 1
ATOM 3145 O O . LEU B 1 24 ? 1.527 -26.766 1.022 1 98.38 24 LEU B O 1
ATOM 3149 N N . GLY B 1 25 ? 1.848 -24.531 0.9 1 97.69 25 GLY B N 1
ATOM 3150 C CA . GLY B 1 25 ? 2.643 -24.609 -0.315 1 97.69 25 GLY B CA 1
ATOM 3151 C C . GLY B 1 25 ? 4.074 -25.062 -0.064 1 97.69 25 GLY B C 1
ATOM 3152 O O . GLY B 1 25 ? 4.957 -24.812 -0.886 1 97.69 25 GLY B O 1
ATOM 3153 N N . THR B 1 26 ? 4.328 -25.734 1.078 1 98.06 26 THR B N 1
ATOM 3154 C CA . THR B 1 26 ? 5.684 -26.141 1.436 1 98.06 26 THR B CA 1
ATOM 3155 C C . THR B 1 26 ? 5.84 -27.656 1.335 1 98.06 26 THR B C 1
ATOM 3157 O O . THR B 1 26 ? 4.852 -28.391 1.353 1 98.06 26 THR B O 1
ATOM 3160 N N . THR B 1 27 ? 7.117 -28.078 1.191 1 97.94 27 THR B N 1
ATOM 3161 C CA . THR B 1 27 ? 7.402 -29.516 1.127 1 97.94 27 THR B CA 1
ATOM 3162 C C . THR B 1 27 ? 6.953 -30.219 2.406 1 97.94 27 THR B C 1
ATOM 3164 O O . THR B 1 27 ? 6.566 -31.375 2.377 1 97.94 27 THR B O 1
ATOM 3167 N N . GLU B 1 28 ? 6.902 -29.469 3.49 1 98.25 28 GLU B N 1
ATOM 3168 C CA . GLU B 1 28 ? 6.547 -30.047 4.785 1 98.25 28 GLU B CA 1
ATOM 3169 C C . GLU B 1 28 ? 5.047 -30.297 4.883 1 98.25 28 GLU B C 1
ATOM 3171 O O . GLU B 1 28 ? 4.617 -31.312 5.441 1 98.25 28 GLU B O 1
ATOM 3176 N N . ASN B 1 29 ? 4.234 -29.391 4.277 1 98.06 29 ASN B N 1
ATOM 3177 C CA . ASN B 1 29 ? 2.789 -29.453 4.473 1 98.06 29 ASN B CA 1
ATOM 3178 C C . ASN B 1 29 ? 2.082 -29.984 3.23 1 98.06 29 ASN B C 1
ATOM 3180 O O . ASN B 1 29 ? 0.915 -30.375 3.295 1 98.06 29 ASN B O 1
ATOM 3184 N N . GLU B 1 30 ? 2.768 -30.047 2.162 1 98.44 30 GLU B N 1
ATOM 3185 C CA . GLU B 1 30 ? 2.424 -30.797 0.953 1 98.44 30 GLU B CA 1
ATOM 3186 C C . GLU B 1 30 ? 0.985 -30.516 0.526 1 98.44 30 GLU B C 1
ATOM 3188 O O . GLU B 1 30 ? 0.232 -31.453 0.233 1 98.44 30 GLU B O 1
ATOM 3193 N N . LEU B 1 31 ? 0.565 -29.219 0.592 1 98.56 31 LEU B N 1
ATOM 3194 C CA . LEU B 1 31 ? -0.764 -28.766 0.208 1 98.56 31 LEU B CA 1
ATOM 3195 C C . LEU B 1 31 ? -1.84 -29.453 1.043 1 98.56 31 LEU B C 1
ATOM 3197 O O . LEU B 1 31 ? -3.033 -29.281 0.779 1 98.56 31 LEU B O 1
ATOM 3201 N N . GLY B 1 32 ? -1.452 -30.25 1.952 1 98.25 32 GLY B N 1
ATOM 3202 C CA . GLY B 1 32 ? -2.387 -30.984 2.797 1 98.25 32 GLY B CA 1
ATOM 3203 C C . GLY B 1 32 ? -2.998 -32.188 2.109 1 98.25 32 GLY B C 1
ATOM 3204 O O . GLY B 1 32 ? -4.09 -32.625 2.469 1 98.25 32 GLY B O 1
ATOM 3205 N N . ILE B 1 33 ? -2.273 -32.781 1.118 1 98.5 33 ILE B N 1
ATOM 3206 C CA . ILE B 1 33 ? -3.002 -33.75 0.307 1 98.5 33 ILE B CA 1
ATOM 3207 C C . ILE B 1 33 ? -2.352 -35.125 0.438 1 98.5 33 ILE B C 1
ATOM 3209 O O . ILE B 1 33 ? -2.73 -36.062 -0.262 1 98.5 33 ILE B O 1
ATOM 3213 N N . ARG B 1 34 ? -1.358 -35.344 1.263 1 98.44 34 ARG B N 1
ATOM 3214 C CA . ARG B 1 34 ? -0.671 -36.625 1.378 1 98.44 34 ARG B CA 1
ATOM 3215 C C . ARG B 1 34 ? -1.658 -37.75 1.672 1 98.44 34 ARG B C 1
ATOM 3217 O O . ARG B 1 34 ? -1.729 -38.75 0.927 1 98.44 34 ARG B O 1
ATOM 3224 N N . LYS B 1 35 ? -2.393 -37.594 2.773 1 98.25 35 LYS B N 1
ATOM 3225 C CA . LYS B 1 35 ? -3.35 -38.656 3.146 1 98.25 35 LYS B CA 1
ATOM 3226 C C . LYS B 1 35 ? -4.359 -38.875 2.027 1 98.25 35 LYS B C 1
ATOM 3228 O O . LYS B 1 35 ? -4.711 -40.031 1.741 1 98.25 35 LYS B O 1
ATOM 3233 N N . PHE B 1 36 ? -4.809 -37.844 1.486 1 98.5 36 PHE B N 1
ATOM 3234 C CA . PHE B 1 36 ? -5.785 -37.906 0.407 1 98.5 36 PHE B CA 1
ATOM 3235 C C . PHE B 1 36 ? -5.242 -38.719 -0.766 1 98.5 36 PHE B C 1
ATOM 3237 O O . PHE B 1 36 ? -5.922 -39.625 -1.282 1 98.5 36 PHE B O 1
ATOM 3244 N N . ALA B 1 37 ? -3.996 -38.406 -1.214 1 98.31 37 ALA B N 1
ATOM 3245 C CA . ALA B 1 37 ? -3.346 -39.125 -2.318 1 98.31 37 ALA B CA 1
ATOM 3246 C C . ALA B 1 37 ? -3.164 -40.594 -1.999 1 98.31 37 ALA B C 1
ATOM 3248 O O . ALA B 1 37 ? -3.473 -41.469 -2.824 1 98.31 37 ALA B O 1
ATOM 3249 N N . GLU B 1 38 ? -2.74 -40.844 -0.774 1 98 38 GLU B N 1
ATOM 3250 C CA . GLU B 1 38 ? -2.459 -42.219 -0.362 1 98 38 GLU B CA 1
ATOM 3251 C C . GLU B 1 38 ? -3.742 -43.031 -0.257 1 98 38 GLU B C 1
ATOM 3253 O O . GLU B 1 38 ? -3.768 -44.188 -0.626 1 98 38 GLU B O 1
ATOM 3258 N N . GLU B 1 39 ? -4.711 -42.406 0.178 1 98 39 GLU B N 1
ATOM 3259 C CA . GLU B 1 39 ? -5.996 -43.062 0.306 1 98 39 GLU B CA 1
ATOM 3260 C C . GLU B 1 39 ? -6.57 -43.438 -1.062 1 98 39 GLU B C 1
ATOM 3262 O O . GLU B 1 39 ? -7.387 -44.344 -1.176 1 98 39 GLU B O 1
ATOM 3267 N N . HIS B 1 40 ? -6.117 -42.812 -2.031 1 97.69 40 HIS B N 1
ATOM 3268 C CA . HIS B 1 40 ? -6.598 -43.125 -3.377 1 97.69 40 HIS B CA 1
ATOM 3269 C C . HIS B 1 40 ? -5.598 -43.969 -4.145 1 97.69 40 HIS B C 1
ATOM 3271 O O . HIS B 1 40 ? -5.691 -44.094 -5.367 1 97.69 40 HIS B O 1
ATOM 3277 N N . GLY B 1 41 ? -4.547 -44.438 -3.406 1 97.12 41 GLY B N 1
ATOM 3278 C CA . GLY B 1 41 ? -3.666 -45.438 -3.959 1 97.12 41 GLY B CA 1
ATOM 3279 C C . GLY B 1 41 ? -2.432 -44.875 -4.625 1 97.12 41 GLY B C 1
ATOM 3280 O O . GLY B 1 41 ? -1.749 -45.562 -5.387 1 97.12 41 GLY B O 1
ATOM 3281 N N . TYR B 1 42 ? -2.137 -43.625 -4.395 1 98 42 TYR B N 1
ATOM 3282 C CA . TYR B 1 42 ? -0.976 -43 -5.008 1 98 42 TYR B CA 1
ATOM 3283 C C . TYR B 1 42 ? 0.172 -42.875 -4.012 1 98 42 TYR B C 1
ATOM 3285 O O . TYR B 1 42 ? -0.054 -42.781 -2.803 1 98 42 TYR B O 1
ATOM 3293 N N . ASP B 1 43 ? 1.352 -43 -4.52 1 97.94 43 ASP B N 1
ATOM 3294 C CA . ASP B 1 43 ? 2.52 -42.531 -3.781 1 97.94 43 ASP B CA 1
ATOM 3295 C C . ASP B 1 43 ? 2.783 -41.031 -4.059 1 97.94 43 ASP B C 1
ATOM 3297 O O . ASP B 1 43 ? 2.828 -40.625 -5.215 1 97.94 43 ASP B O 1
ATOM 3301 N N . LEU B 1 44 ? 2.863 -40.312 -3.006 1 98.5 44 LEU B N 1
ATOM 3302 C CA . LEU B 1 44 ? 3.172 -38.906 -3.15 1 98.5 44 LEU B CA 1
ATOM 3303 C C . LEU B 1 44 ? 4.652 -38.625 -2.896 1 98.5 44 LEU B C 1
ATOM 3305 O O . LEU B 1 44 ? 5.152 -38.875 -1.798 1 98.5 44 LEU B O 1
ATOM 3309 N N . ILE B 1 45 ? 5.367 -38.188 -3.898 1 98.44 45 ILE B N 1
ATOM 3310 C CA . ILE B 1 45 ? 6.758 -37.781 -3.775 1 98.44 45 ILE B CA 1
ATOM 3311 C C . ILE B 1 45 ? 6.84 -36.25 -3.846 1 98.44 45 ILE B C 1
ATOM 3313 O O . ILE B 1 45 ? 6.5 -35.656 -4.867 1 98.44 45 ILE B O 1
ATOM 3317 N N . THR B 1 46 ? 7.215 -35.656 -2.771 1 98.44 46 THR B N 1
ATOM 3318 C CA . THR B 1 46 ? 7.344 -34.219 -2.682 1 98.44 46 THR B CA 1
ATOM 3319 C C . THR B 1 46 ? 8.805 -33.781 -2.57 1 98.44 46 THR B C 1
ATOM 3321 O O . THR B 1 46 ? 9.562 -34.375 -1.775 1 98.44 46 THR B O 1
ATOM 3324 N N . THR B 1 47 ? 9.234 -32.812 -3.4 1 98.25 47 THR B N 1
ATOM 3325 C CA . THR B 1 47 ? 10.633 -32.406 -3.375 1 98.25 47 THR B CA 1
ATOM 3326 C C . THR B 1 47 ? 10.781 -30.922 -3.725 1 98.25 47 THR B C 1
ATOM 3328 O O . THR B 1 47 ? 9.883 -30.328 -4.312 1 98.25 47 THR B O 1
ATOM 3331 N N . ASP B 1 48 ? 11.828 -30.281 -3.234 1 97.25 48 ASP B N 1
ATOM 3332 C CA . ASP B 1 48 ? 12.242 -28.953 -3.684 1 97.25 48 ASP B CA 1
ATOM 3333 C C . ASP B 1 48 ? 13.484 -29.047 -4.574 1 97.25 48 ASP B C 1
ATOM 3335 O O . ASP B 1 48 ? 14.008 -28.016 -5.012 1 97.25 48 ASP B O 1
ATOM 3339 N N . ASP B 1 49 ? 13.906 -30.266 -4.859 1 97.75 49 ASP B N 1
ATOM 3340 C CA . ASP B 1 49 ? 15.078 -30.516 -5.699 1 97.75 49 ASP B CA 1
ATOM 3341 C C . ASP B 1 49 ? 14.672 -30.672 -7.164 1 97.75 49 ASP B C 1
ATOM 3343 O O . ASP B 1 49 ? 14.516 -31.797 -7.652 1 97.75 49 ASP B O 1
ATOM 3347 N N . LYS B 1 50 ? 14.609 -29.531 -7.82 1 95.38 50 LYS B N 1
ATOM 3348 C CA . LYS B 1 50 ? 14.07 -29.531 -9.18 1 95.38 50 LYS B CA 1
ATOM 3349 C C . LYS B 1 50 ? 15.156 -29.188 -10.195 1 95.38 50 LYS B C 1
ATOM 3351 O O . LYS B 1 50 ? 14.938 -29.297 -11.398 1 95.38 50 LYS B O 1
ATOM 3356 N N . ASP B 1 51 ? 16.297 -28.672 -9.734 1 92.25 51 ASP B N 1
ATOM 3357 C CA . ASP B 1 51 ? 17.422 -28.312 -10.609 1 92.25 51 ASP B CA 1
ATOM 3358 C C . ASP B 1 51 ? 18.734 -28.859 -10.07 1 92.25 51 ASP B C 1
ATOM 3360 O O . ASP B 1 51 ? 18.906 -29.016 -8.859 1 92.25 51 ASP B O 1
ATOM 3364 N N . PRO B 1 52 ? 19.656 -29.172 -10.922 1 93 52 PRO B N 1
ATOM 3365 C CA . PRO B 1 52 ? 19.625 -29.078 -12.375 1 93 52 PRO B CA 1
ATOM 3366 C C . PRO B 1 52 ? 18.875 -30.234 -13.039 1 93 52 PRO B C 1
ATOM 3368 O O . PRO B 1 52 ? 18.562 -31.219 -12.375 1 93 52 PRO B O 1
ATOM 3371 N N . GLU B 1 53 ? 18.531 -30.016 -14.227 1 91.19 53 GLU B N 1
ATOM 3372 C CA . GLU B 1 53 ? 17.922 -31.078 -15.016 1 91.19 53 GLU B CA 1
ATOM 3373 C C . GLU B 1 53 ? 18.812 -32.312 -15.039 1 91.19 53 GLU B C 1
ATOM 3375 O O . GLU B 1 53 ? 20.031 -32.219 -15.062 1 91.19 53 GLU B O 1
ATOM 3380 N N . SER B 1 54 ? 18.328 -33.531 -14.984 1 90.12 54 SER B N 1
ATOM 3381 C CA . SER B 1 54 ? 18.906 -34.844 -15.164 1 90.12 54 SER B CA 1
ATOM 3382 C C . SER B 1 54 ? 19.328 -35.469 -13.836 1 90.12 54 SER B C 1
ATOM 3384 O O . SER B 1 54 ? 19.359 -36.688 -13.68 1 90.12 54 SER B O 1
ATOM 3386 N N . THR B 1 55 ? 19.688 -34.531 -12.852 1 95.56 55 THR B N 1
ATOM 3387 C CA . THR B 1 55 ? 20.219 -35.125 -11.641 1 95.56 55 THR B CA 1
ATOM 3388 C C . THR B 1 55 ? 19.344 -34.812 -10.438 1 95.56 55 THR B C 1
ATOM 3390 O O . THR B 1 55 ? 19.547 -35.344 -9.344 1 95.56 55 THR B O 1
ATOM 3393 N N . SER B 1 56 ? 18.375 -34 -10.633 1 97.56 56 SER B N 1
ATOM 3394 C CA . SER B 1 56 ? 17.5 -33.625 -9.523 1 97.56 56 SER B CA 1
ATOM 3395 C C . SER B 1 56 ? 16.578 -34.75 -9.125 1 97.56 56 SER B C 1
ATOM 3397 O O . SER B 1 56 ? 16.391 -35.719 -9.875 1 97.56 56 SER B O 1
ATOM 3399 N N . THR B 1 57 ? 16.078 -34.625 -7.855 1 98.12 57 THR B N 1
ATOM 3400 C CA . THR B 1 57 ? 15.047 -35.562 -7.41 1 98.12 57 THR B CA 1
ATOM 3401 C C . THR B 1 57 ? 13.836 -35.531 -8.344 1 98.12 57 THR B C 1
ATOM 3403 O O . THR B 1 57 ? 13.227 -36.562 -8.617 1 98.12 57 THR B O 1
ATOM 3406 N N . PHE B 1 58 ? 13.508 -34.406 -8.789 1 98.06 58 PHE B N 1
ATOM 3407 C CA . PHE B 1 58 ? 12.43 -34.25 -9.758 1 98.06 58 PHE B CA 1
ATOM 3408 C C . PHE B 1 58 ? 12.68 -35.094 -11 1 98.06 58 PHE B C 1
ATOM 3410 O O . PHE B 1 58 ? 11.812 -35.844 -11.422 1 98.06 58 PHE B O 1
ATOM 3417 N N . ASP B 1 59 ? 13.844 -35.031 -11.5 1 97.94 59 ASP B N 1
ATOM 3418 C CA . ASP B 1 59 ? 14.203 -35.781 -12.703 1 97.94 59 ASP B CA 1
ATOM 3419 C C . ASP B 1 59 ? 14.234 -37.281 -12.43 1 97.94 59 ASP B C 1
ATOM 3421 O O . ASP B 1 59 ? 13.883 -38.094 -13.305 1 97.94 59 ASP B O 1
ATOM 3425 N N . LYS B 1 60 ? 14.641 -37.594 -11.281 1 97.38 60 LYS B N 1
ATOM 3426 C CA . LYS B 1 60 ? 14.727 -39 -10.898 1 97.38 60 LYS B CA 1
ATOM 3427 C C . LYS B 1 60 ? 13.359 -39.688 -10.977 1 97.38 60 LYS B C 1
ATOM 3429 O O . LYS B 1 60 ? 13.258 -40.844 -11.391 1 97.38 60 LYS B O 1
ATOM 3434 N N . TYR B 1 61 ? 12.328 -38.938 -10.672 1 97.44 61 TYR B N 1
ATOM 3435 C CA . TYR B 1 61 ? 11.023 -39.594 -10.531 1 97.44 61 TYR B CA 1
ATOM 3436 C C . TYR B 1 61 ? 10.125 -39.25 -11.711 1 97.44 61 TYR B C 1
ATOM 3438 O O . TYR B 1 61 ? 9 -39.75 -11.805 1 97.44 61 TYR B O 1
ATOM 3446 N N . LEU B 1 62 ? 10.57 -38.562 -12.664 1 97.25 62 LEU B N 1
ATOM 3447 C CA . LEU B 1 62 ? 9.789 -38.156 -13.828 1 97.25 62 LEU B CA 1
ATOM 3448 C C . LEU B 1 62 ? 9.25 -39.375 -14.57 1 97.25 62 LEU B C 1
ATOM 3450 O O . LEU B 1 62 ? 8.078 -39.406 -14.961 1 97.25 62 LEU B O 1
ATOM 3454 N N . PRO B 1 63 ? 10.039 -40.406 -14.719 1 96.69 63 PRO B N 1
ATOM 3455 C CA . PRO B 1 63 ? 9.555 -41.562 -15.484 1 96.69 63 PRO B CA 1
ATOM 3456 C C . PRO B 1 63 ? 8.383 -42.281 -14.797 1 96.69 63 PRO B C 1
ATOM 3458 O O . PRO B 1 63 ? 7.586 -42.938 -15.453 1 96.69 63 PRO B O 1
ATOM 3461 N N . GLU B 1 64 ? 8.273 -42.094 -13.523 1 96.94 64 GLU B N 1
ATOM 3462 C CA . GLU B 1 64 ? 7.254 -42.781 -12.766 1 96.94 64 GLU B CA 1
ATOM 3463 C C . GLU B 1 64 ? 6.023 -41.906 -12.547 1 96.94 64 GLU B C 1
ATOM 3465 O O . GLU B 1 64 ? 4.965 -42.406 -12.148 1 96.94 64 GLU B O 1
ATOM 3470 N N . ALA B 1 65 ? 6.098 -40.688 -12.789 1 98.44 65 ALA B N 1
ATOM 3471 C CA . ALA B 1 65 ? 5.059 -39.719 -12.43 1 98.44 65 ALA B CA 1
ATOM 3472 C C . ALA B 1 65 ? 3.838 -39.875 -13.336 1 98.44 65 ALA B C 1
ATOM 3474 O O . ALA B 1 65 ? 3.955 -39.812 -14.562 1 98.44 65 ALA B O 1
ATOM 3475 N N . GLU B 1 66 ? 2.732 -40.094 -12.742 1 98.62 66 GLU B N 1
ATOM 3476 C CA . GLU B 1 66 ? 1.457 -40.031 -13.445 1 98.62 66 GLU B CA 1
ATOM 3477 C C . GLU B 1 66 ? 0.861 -38.625 -13.383 1 98.62 66 GLU B C 1
ATOM 3479 O O . GLU B 1 66 ? 0.189 -38.188 -14.32 1 98.62 66 GLU B O 1
ATOM 3484 N N . ILE B 1 67 ? 1.063 -37.969 -12.289 1 98.81 67 ILE B N 1
ATOM 3485 C CA . ILE B 1 67 ? 0.609 -36.625 -12.047 1 98.81 67 ILE B CA 1
ATOM 3486 C C . ILE B 1 67 ? 1.776 -35.75 -11.555 1 98.81 67 ILE B C 1
ATOM 3488 O O . ILE B 1 67 ? 2.566 -36.219 -10.719 1 98.81 67 ILE B O 1
ATOM 3492 N N . ILE B 1 68 ? 1.887 -34.562 -12.102 1 98.75 68 ILE B N 1
ATOM 3493 C CA . ILE B 1 68 ? 2.857 -33.594 -11.609 1 98.75 68 ILE B CA 1
ATOM 3494 C C . ILE B 1 68 ? 2.127 -32.375 -11.055 1 98.75 68 ILE B C 1
ATOM 3496 O O . ILE B 1 68 ? 1.188 -31.859 -11.672 1 98.75 68 ILE B O 1
ATOM 3500 N N . ILE B 1 69 ? 2.467 -31.969 -9.859 1 98.62 69 ILE B N 1
ATOM 3501 C CA . ILE B 1 69 ? 1.939 -30.75 -9.242 1 98.62 69 ILE B CA 1
ATOM 3502 C C . ILE B 1 69 ? 3.08 -29.781 -8.953 1 98.62 69 ILE B C 1
ATOM 3504 O O . ILE B 1 69 ? 4.086 -30.156 -8.352 1 98.62 69 ILE B O 1
ATOM 3508 N N . THR B 1 70 ? 3.008 -28.625 -9.461 1 96.69 70 THR B N 1
ATOM 3509 C CA . THR B 1 70 ? 3.979 -27.562 -9.188 1 96.69 70 THR B CA 1
ATOM 3510 C C . THR B 1 70 ? 3.275 -26.25 -8.844 1 96.69 70 THR B C 1
ATOM 3512 O O . THR B 1 70 ? 2.045 -26.188 -8.82 1 96.69 70 THR B O 1
ATOM 3515 N N . THR B 1 71 ? 4 -25.234 -8.438 1 95 71 THR B N 1
ATOM 3516 C CA . THR B 1 71 ? 3.498 -23.891 -8.172 1 95 71 THR B CA 1
ATOM 3517 C C . THR B 1 71 ? 4.246 -22.859 -9.016 1 95 71 THR B C 1
ATOM 3519 O O . THR B 1 71 ? 5.406 -23.062 -9.375 1 95 71 THR B O 1
ATOM 3522 N N . PRO B 1 72 ? 3.594 -21.766 -9.32 1 92.06 72 PRO B N 1
ATOM 3523 C CA . PRO B 1 72 ? 4.293 -20.719 -10.078 1 92.06 72 PRO B CA 1
ATOM 3524 C C . PRO B 1 72 ? 5.316 -19.969 -9.227 1 92.06 72 PRO B C 1
ATOM 3526 O O . PRO B 1 72 ? 6.16 -19.234 -9.766 1 92.06 72 PRO B O 1
ATOM 3529 N N . PHE B 1 73 ? 5.332 -20.031 -7.984 1 91.19 73 PHE B N 1
ATOM 3530 C CA . PHE B 1 73 ? 6.164 -19.297 -7.039 1 91.19 73 PHE B CA 1
ATOM 3531 C C . PHE B 1 73 ? 7.531 -19.969 -6.895 1 91.19 73 PHE B C 1
ATOM 3533 O O . PHE B 1 73 ? 8.492 -19.328 -6.473 1 91.19 73 PHE B O 1
ATOM 3540 N N . PHE B 1 74 ? 7.535 -21.266 -7.094 1 92.5 74 PHE B N 1
ATOM 3541 C CA . PHE B 1 74 ? 8.695 -22.141 -7.141 1 92.5 74 PHE B CA 1
ATOM 3542 C C . PHE B 1 74 ? 8.539 -23.188 -8.234 1 92.5 74 PHE B C 1
ATOM 3544 O O . PHE B 1 74 ? 8.445 -24.391 -7.941 1 92.5 74 PHE B O 1
ATOM 3551 N N . PRO B 1 75 ? 8.609 -22.688 -9.414 1 93.56 75 PRO B N 1
ATOM 3552 C CA . PRO B 1 75 ? 8.18 -23.547 -10.523 1 93.56 75 PRO B CA 1
ATOM 3553 C C . PRO B 1 75 ? 9.219 -24.609 -10.891 1 93.56 75 PRO B C 1
ATOM 3555 O O . PRO B 1 75 ? 10.414 -24.297 -10.961 1 93.56 75 PRO B O 1
ATOM 3558 N N . ALA B 1 76 ? 8.75 -25.859 -11.055 1 95.31 76 ALA B N 1
ATOM 3559 C CA . ALA B 1 76 ? 9.531 -26.859 -11.789 1 95.31 76 ALA B CA 1
ATOM 3560 C C . ALA B 1 76 ? 9.234 -26.781 -13.289 1 95.31 76 ALA B C 1
ATOM 3562 O O . ALA B 1 76 ? 8.125 -27.078 -13.727 1 95.31 76 ALA B O 1
ATOM 3563 N N . TYR B 1 77 ? 10.242 -26.438 -14.016 1 94 77 TYR B N 1
ATOM 3564 C CA . TYR B 1 77 ? 10.055 -26.297 -15.453 1 94 77 TYR B CA 1
ATOM 3565 C C . TYR B 1 77 ? 9.992 -27.656 -16.141 1 94 77 TYR B C 1
ATOM 3567 O O . TYR B 1 77 ? 10.945 -28.438 -16.078 1 94 77 TYR B O 1
ATOM 3575 N N . LEU B 1 78 ? 8.867 -27.953 -16.734 1 96.38 78 LEU B N 1
ATOM 3576 C CA . LEU B 1 78 ? 8.695 -29.172 -17.531 1 96.38 78 LEU B CA 1
ATOM 3577 C C . LEU B 1 78 ? 8.977 -28.906 -19 1 96.38 78 LEU B C 1
ATOM 3579 O O . LEU B 1 78 ? 8.055 -28.766 -19.812 1 96.38 78 LEU B O 1
ATOM 3583 N N . THR B 1 79 ? 10.234 -28.953 -19.312 1 95.44 79 THR B N 1
ATOM 3584 C CA . THR B 1 79 ? 10.711 -28.703 -20.672 1 95.44 79 THR B CA 1
ATOM 3585 C C . THR B 1 79 ? 10.367 -29.891 -21.578 1 95.44 79 THR B C 1
ATOM 3587 O O . THR B 1 79 ? 9.938 -30.938 -21.109 1 95.44 79 THR B O 1
ATOM 3590 N N . LYS B 1 80 ? 10.617 -29.641 -22.844 1 96.31 80 LYS B N 1
ATOM 3591 C CA . LYS B 1 80 ? 10.383 -30.703 -23.828 1 96.31 80 LYS B CA 1
ATOM 3592 C C . LYS B 1 80 ? 11.18 -31.953 -23.469 1 96.31 80 LYS B C 1
ATOM 3594 O O . LYS B 1 80 ? 10.656 -33.062 -23.578 1 96.31 80 LYS B O 1
ATOM 3599 N N . SER B 1 81 ? 12.422 -31.766 -23.078 1 97.25 81 SER B N 1
ATOM 3600 C CA . SER B 1 81 ? 13.281 -32.906 -22.719 1 97.25 81 SER B CA 1
ATOM 3601 C C . SER B 1 81 ? 12.742 -33.625 -21.5 1 97.25 81 SER B C 1
ATOM 3603 O O . SER B 1 81 ? 12.773 -34.875 -21.453 1 97.25 81 SER B O 1
ATOM 3605 N N . ARG B 1 82 ? 12.219 -32.938 -20.516 1 97.81 82 ARG B N 1
ATOM 3606 C CA . ARG B 1 82 ? 11.656 -33.562 -19.328 1 97.81 82 ARG B CA 1
ATOM 3607 C C . ARG B 1 82 ? 10.336 -34.25 -19.641 1 97.81 82 ARG B C 1
ATOM 3609 O O . ARG B 1 82 ? 10.039 -35.312 -19.094 1 97.81 82 ARG B O 1
ATOM 3616 N N . VAL B 1 83 ? 9.555 -33.656 -20.5 1 97.81 83 VAL B N 1
ATOM 3617 C CA . VAL B 1 83 ? 8.297 -34.281 -20.922 1 97.81 83 VAL B CA 1
ATOM 3618 C C . VAL B 1 83 ? 8.57 -35.625 -21.578 1 97.81 83 VAL B C 1
ATOM 3620 O O . VAL B 1 83 ? 7.852 -36.594 -21.328 1 97.81 83 VAL B O 1
ATOM 3623 N N . ALA B 1 84 ? 9.617 -35.656 -22.344 1 96.81 84 ALA B N 1
ATOM 3624 C CA . ALA B 1 84 ? 9.992 -36.906 -23.047 1 96.81 84 ALA B CA 1
ATOM 3625 C C . ALA B 1 84 ? 10.336 -38 -22.062 1 96.81 84 ALA B C 1
ATOM 3627 O O . ALA B 1 84 ? 10.156 -39.188 -22.359 1 96.81 84 ALA B O 1
ATOM 3628 N N . LYS B 1 85 ? 10.773 -37.625 -20.922 1 96.81 85 LYS B N 1
ATOM 3629 C CA . LYS B 1 85 ? 11.172 -38.594 -19.906 1 96.81 85 LYS B CA 1
ATOM 3630 C C . LYS B 1 85 ? 9.977 -39.031 -19.062 1 96.81 85 LYS B C 1
ATOM 3632 O O . LYS B 1 85 ? 10.047 -40.031 -18.359 1 96.81 85 LYS B O 1
ATOM 3637 N N . ALA B 1 86 ? 8.898 -38.312 -19.125 1 97.5 86 ALA B N 1
ATOM 3638 C CA . ALA B 1 86 ? 7.727 -38.562 -18.281 1 97.5 86 ALA B CA 1
ATOM 3639 C C . ALA B 1 86 ? 6.75 -39.531 -18.969 1 97.5 86 ALA B C 1
ATOM 3641 O O . ALA B 1 86 ? 5.629 -39.125 -19.312 1 97.5 86 ALA B O 1
ATOM 3642 N N . LYS B 1 87 ? 7.086 -40.719 -19.062 1 96.19 87 LYS B N 1
ATOM 3643 C CA . LYS B 1 87 ? 6.41 -41.688 -19.922 1 96.19 87 LYS B CA 1
ATOM 3644 C C . LYS B 1 87 ? 5.008 -42 -19.391 1 96.19 87 LYS B C 1
ATOM 3646 O O . LYS B 1 87 ? 4.105 -42.312 -20.172 1 96.19 87 LYS B O 1
ATOM 3651 N N . ASN B 1 88 ? 4.793 -41.906 -18.125 1 97.38 88 ASN B N 1
ATOM 3652 C CA . ASN B 1 88 ? 3.514 -42.281 -17.531 1 97.38 88 ASN B CA 1
ATOM 3653 C C . ASN B 1 88 ? 2.629 -41.062 -17.281 1 97.38 88 ASN B C 1
ATOM 3655 O O . ASN B 1 88 ? 1.511 -41.219 -16.781 1 97.38 88 ASN B O 1
ATOM 3659 N N . LEU B 1 89 ? 3.098 -39.844 -17.547 1 98.44 89 LEU B N 1
ATOM 3660 C CA . LEU B 1 89 ? 2.451 -38.594 -17.172 1 98.44 89 LEU B CA 1
ATOM 3661 C C . LEU B 1 89 ? 1.098 -38.469 -17.859 1 98.44 89 LEU B C 1
ATOM 3663 O O . LEU B 1 89 ? 0.978 -38.688 -19.062 1 98.44 89 LEU B O 1
ATOM 3667 N N . LYS B 1 90 ? 0.088 -38.062 -17.062 1 98.06 90 LYS B N 1
ATOM 3668 C CA . LYS B 1 90 ? -1.264 -37.906 -17.594 1 98.06 90 LYS B CA 1
ATOM 3669 C C . LYS B 1 90 ? -1.83 -36.531 -17.25 1 98.06 90 LYS B C 1
ATOM 3671 O O . LYS B 1 90 ? -2.691 -36 -17.969 1 98.06 90 LYS B O 1
ATOM 3676 N N . LEU B 1 91 ? -1.337 -35.938 -16.172 1 98.5 91 LEU B N 1
ATOM 3677 C CA . LEU B 1 91 ? -1.931 -34.719 -15.664 1 98.5 91 LEU B CA 1
ATOM 3678 C C . LEU B 1 91 ? -0.874 -33.844 -15.016 1 98.5 91 LEU B C 1
ATOM 3680 O O . LEU B 1 91 ? -0.075 -34.312 -14.203 1 98.5 91 LEU B O 1
ATOM 3684 N N . CYS B 1 92 ? -0.821 -32.594 -15.43 1 98.5 92 CYS B N 1
ATOM 3685 C CA . CYS B 1 92 ? -0.045 -31.547 -14.773 1 98.5 92 CYS B CA 1
ATOM 3686 C C . CYS B 1 92 ? -0.958 -30.531 -14.109 1 98.5 92 CYS B C 1
ATOM 3688 O O . CYS B 1 92 ? -1.884 -30.016 -14.742 1 98.5 92 CYS B O 1
ATOM 3690 N N . ILE B 1 93 ? -0.708 -30.25 -12.852 1 98.5 93 ILE B N 1
ATOM 3691 C CA . ILE B 1 93 ? -1.509 -29.281 -12.109 1 98.5 93 ILE B CA 1
ATOM 3692 C C . ILE B 1 93 ? -0.616 -28.156 -11.602 1 98.5 93 ILE B C 1
ATOM 3694 O O . ILE B 1 93 ? 0.428 -28.406 -10.992 1 98.5 93 ILE B O 1
ATOM 3698 N N . THR B 1 94 ? -0.981 -26.969 -11.922 1 97.75 94 THR B N 1
ATOM 3699 C CA . THR B 1 94 ? -0.393 -25.812 -11.242 1 97.75 94 THR B CA 1
ATOM 3700 C C . THR B 1 94 ? -1.202 -25.438 -10 1 97.75 94 THR B C 1
ATOM 3702 O O . THR B 1 94 ? -2.361 -25.031 -10.109 1 97.75 94 THR B O 1
ATOM 3705 N N . ALA B 1 95 ? -0.622 -25.656 -8.828 1 98.19 95 ALA B N 1
ATOM 3706 C CA . ALA B 1 95 ? -1.215 -25.141 -7.598 1 98.19 95 ALA B CA 1
ATOM 3707 C C . ALA B 1 95 ? -1.09 -23.609 -7.539 1 98.19 95 ALA B C 1
ATOM 3709 O O . ALA B 1 95 ? -0.19 -23.078 -6.883 1 98.19 95 ALA B O 1
ATOM 3710 N N . GLY B 1 96 ? -1.916 -22.891 -8.102 1 96.62 96 GLY B N 1
ATOM 3711 C CA . GLY B 1 96 ? -1.896 -21.469 -8.398 1 96.62 96 GLY B CA 1
ATOM 3712 C C . GLY B 1 96 ? -2.312 -21.156 -9.82 1 96.62 96 GLY B C 1
ATOM 3713 O O . GLY B 1 96 ? -3.174 -21.828 -10.391 1 96.62 96 GLY B O 1
ATOM 3714 N N . VAL B 1 97 ? -1.783 -20.047 -10.305 1 93.75 97 VAL B N 1
ATOM 3715 C CA . VAL B 1 97 ? -2.121 -19.609 -11.656 1 93.75 97 VAL B CA 1
ATOM 3716 C C . VAL B 1 97 ? -0.843 -19.328 -12.445 1 93.75 97 VAL B C 1
ATOM 3718 O O . VAL B 1 97 ? 0.064 -18.656 -11.945 1 93.75 97 VAL B O 1
ATOM 3721 N N . GLY B 1 98 ? -0.866 -19.75 -13.641 1 88.5 98 GLY B N 1
ATOM 3722 C CA . GLY B 1 98 ? 0.272 -19.641 -14.531 1 88.5 98 GLY B CA 1
ATOM 3723 C C . GLY B 1 98 ? 0.763 -20.969 -15.055 1 88.5 98 GLY B C 1
ATOM 3724 O O . GLY B 1 98 ? 0.829 -21.953 -14.312 1 88.5 98 GLY B O 1
ATOM 3725 N N . SER B 1 99 ? 1.053 -21.078 -16.312 1 86.75 99 SER B N 1
ATOM 3726 C CA . SER B 1 99 ? 1.425 -22.359 -16.906 1 86.75 99 SER B CA 1
ATOM 3727 C C . SER B 1 99 ? 2.699 -22.234 -17.734 1 86.75 99 SER B C 1
ATOM 3729 O O . SER B 1 99 ? 3.055 -23.156 -18.484 1 86.75 99 SER B O 1
ATOM 3731 N N . ASP B 1 100 ? 3.379 -21.094 -17.5 1 87.75 100 ASP B N 1
ATOM 3732 C CA . ASP B 1 100 ? 4.512 -20.812 -18.359 1 87.75 100 ASP B CA 1
ATOM 3733 C C . ASP B 1 100 ? 5.707 -21.703 -18.016 1 87.75 100 ASP B C 1
ATOM 3735 O O . ASP B 1 100 ? 6.672 -21.781 -18.781 1 87.75 100 ASP B O 1
ATOM 3739 N N . HIS B 1 101 ? 5.625 -22.422 -16.922 1 91.75 101 HIS B N 1
ATOM 3740 C CA . HIS B 1 101 ? 6.711 -23.328 -16.594 1 91.75 101 HIS B CA 1
ATOM 3741 C C . HIS B 1 101 ? 6.512 -24.688 -17.25 1 91.75 101 HIS B C 1
ATOM 3743 O O . HIS B 1 101 ? 7.375 -25.562 -17.156 1 91.75 101 HIS B O 1
ATOM 3749 N N . TYR B 1 102 ? 5.438 -24.844 -17.984 1 93.62 102 TYR B N 1
ATOM 3750 C CA . TYR B 1 102 ? 5.176 -26.047 -18.75 1 93.62 102 TYR B CA 1
ATOM 3751 C C . TYR B 1 102 ? 5.445 -25.828 -20.234 1 93.62 102 TYR B C 1
ATOM 3753 O O . TYR B 1 102 ? 5.09 -24.781 -20.781 1 93.62 102 TYR B O 1
ATOM 3761 N N . ASP B 1 103 ? 6.117 -26.781 -20.875 1 93.94 103 ASP B N 1
ATOM 3762 C CA . ASP B 1 103 ? 6.078 -26.844 -22.328 1 93.94 103 ASP B CA 1
ATOM 3763 C C . ASP B 1 103 ? 4.73 -27.359 -22.828 1 93.94 103 ASP B C 1
ATOM 3765 O O . ASP B 1 103 ? 4.566 -28.562 -23.062 1 93.94 103 ASP B O 1
ATOM 3769 N N . LEU B 1 104 ? 3.824 -26.438 -23.031 1 93 104 LEU B N 1
ATOM 3770 C CA . LEU B 1 104 ? 2.436 -26.781 -23.328 1 93 104 LEU B CA 1
ATOM 3771 C C . LEU B 1 104 ? 2.326 -27.547 -24.641 1 93 104 LEU B C 1
ATOM 3773 O O . LEU B 1 104 ? 1.511 -28.453 -24.766 1 93 104 LEU B O 1
ATOM 3777 N N . ASP B 1 105 ? 3.109 -27.172 -25.594 1 91.5 105 ASP B N 1
ATOM 3778 C CA . ASP B 1 105 ? 3.082 -27.859 -26.875 1 91.5 105 ASP B CA 1
ATOM 3779 C C . ASP B 1 105 ? 3.496 -29.312 -26.734 1 91.5 105 ASP B C 1
ATOM 3781 O O . ASP B 1 105 ? 2.828 -30.219 -27.25 1 91.5 105 ASP B O 1
ATOM 3785 N N . ALA B 1 106 ? 4.574 -29.516 -26.047 1 95 106 ALA B N 1
ATOM 3786 C CA . ALA B 1 106 ? 5.07 -30.875 -25.844 1 95 106 ALA B CA 1
ATOM 3787 C C . ALA B 1 106 ? 4.055 -31.719 -25.078 1 95 106 ALA B C 1
ATOM 3789 O O . ALA B 1 106 ? 3.854 -32.906 -25.375 1 95 106 ALA B O 1
ATOM 3790 N N . LEU B 1 107 ? 3.4 -31.125 -24.094 1 96.44 107 LEU B N 1
ATOM 3791 C CA . LEU B 1 107 ? 2.412 -31.828 -23.281 1 96.44 107 LEU B CA 1
ATOM 3792 C C . LEU B 1 107 ? 1.152 -32.125 -24.094 1 96.44 107 LEU B C 1
ATOM 3794 O O . LEU B 1 107 ? 0.615 -33.219 -24.031 1 96.44 107 LEU B O 1
ATOM 3798 N N . ASN B 1 108 ? 0.796 -31.172 -24.797 1 93.62 108 ASN B N 1
ATOM 3799 C CA . ASN B 1 108 ? -0.416 -31.297 -25.594 1 93.62 108 ASN B CA 1
ATOM 3800 C C . ASN B 1 108 ? -0.251 -32.344 -26.703 1 93.62 108 ASN B C 1
ATOM 3802 O O . ASN B 1 108 ? -1.196 -33.062 -27.016 1 93.62 108 ASN B O 1
ATOM 3806 N N . GLU B 1 109 ? 0.849 -32.406 -27.312 1 94.25 109 GLU B N 1
ATOM 3807 C CA . GLU B 1 109 ? 1.144 -33.406 -28.344 1 94.25 109 GLU B CA 1
ATOM 3808 C C . GLU B 1 109 ? 0.957 -34.812 -27.812 1 94.25 109 GLU B C 1
ATOM 3810 O O . GLU B 1 109 ? 0.587 -35.719 -28.562 1 94.25 109 GLU B O 1
ATOM 3815 N N . ARG B 1 110 ? 1.126 -35 -26.594 1 95.75 110 ARG B N 1
ATOM 3816 C CA . ARG B 1 110 ? 1.009 -36.312 -25.969 1 95.75 110 ARG B CA 1
ATOM 3817 C C . ARG B 1 110 ? -0.365 -36.5 -25.344 1 95.75 110 ARG B C 1
ATOM 3819 O O . ARG B 1 110 ? -0.649 -37.531 -24.75 1 95.75 110 ARG B O 1
ATOM 3826 N N . GLY B 1 111 ? -1.151 -35.438 -25.422 1 94.62 111 GLY B N 1
ATOM 3827 C CA . GLY B 1 111 ? -2.498 -35.5 -24.875 1 94.62 111 GLY B CA 1
ATOM 3828 C C . GLY B 1 111 ? -2.535 -35.375 -23.375 1 94.62 111 GLY B C 1
ATOM 3829 O O . GLY B 1 111 ? -3.516 -35.75 -22.734 1 94.62 111 GLY B O 1
ATOM 3830 N N . ILE B 1 112 ? -1.497 -34.938 -22.766 1 97.06 112 ILE B N 1
ATOM 3831 C CA . ILE B 1 112 ? -1.417 -34.75 -21.312 1 97.06 112 ILE B CA 1
ATOM 3832 C C . ILE B 1 112 ? -2.201 -33.531 -20.906 1 97.06 112 ILE B C 1
ATOM 3834 O O . ILE B 1 112 ? -2.053 -32.469 -21.516 1 97.06 112 ILE B O 1
ATOM 3838 N N . ALA B 1 113 ? -3.037 -33.656 -19.891 1 97.19 113 ALA B N 1
ATOM 3839 C CA . ALA B 1 113 ? -3.846 -32.531 -19.406 1 97.19 113 ALA B CA 1
ATOM 3840 C C . ALA B 1 113 ? -3.018 -31.578 -18.562 1 97.19 113 ALA B C 1
ATOM 3842 O O . ALA B 1 113 ? -2.178 -32.031 -17.766 1 97.19 113 ALA B O 1
ATOM 3843 N N . VAL B 1 114 ? -3.201 -30.312 -18.766 1 97.38 114 VAL B N 1
ATOM 3844 C CA . VAL B 1 114 ? -2.596 -29.266 -17.953 1 97.38 114 VAL B CA 1
ATOM 3845 C C . VAL B 1 114 ? -3.686 -28.375 -17.359 1 97.38 114 VAL B C 1
ATOM 3847 O O . VAL B 1 114 ? -4.473 -27.781 -18.094 1 97.38 114 VAL B O 1
ATOM 3850 N N . LEU B 1 115 ? -3.758 -28.375 -16.047 1 97.75 115 LEU B N 1
ATOM 3851 C CA . LEU B 1 115 ? -4.762 -27.609 -15.328 1 97.75 115 LEU B CA 1
ATOM 3852 C C . LEU B 1 115 ? -4.109 -26.656 -14.328 1 97.75 115 LEU B C 1
ATOM 3854 O O . LEU B 1 115 ? -2.98 -26.906 -13.883 1 97.75 115 LEU B O 1
ATOM 3858 N N . GLU B 1 116 ? -4.695 -25.578 -14.062 1 96.88 116 GLU B N 1
ATOM 3859 C CA . GLU B 1 116 ? -4.348 -24.688 -12.969 1 96.88 116 GLU B CA 1
ATOM 3860 C C . GLU B 1 116 ? -5.547 -24.422 -12.062 1 96.88 116 GLU B C 1
ATOM 3862 O O . GLU B 1 116 ? -6.68 -24.75 -12.422 1 96.88 116 GLU B O 1
ATOM 3867 N N . VAL B 1 117 ? -5.293 -23.953 -10.867 1 97.81 117 VAL B N 1
ATOM 3868 C CA . VAL B 1 117 ? -6.387 -23.578 -9.977 1 97.81 117 VAL B CA 1
ATOM 3869 C C . VAL B 1 117 ? -6.785 -22.125 -10.211 1 97.81 117 VAL B C 1
ATOM 3871 O O . VAL B 1 117 ? -6.461 -21.25 -9.406 1 97.81 117 VAL B O 1
ATOM 3874 N N . THR B 1 118 ? -7.594 -21.938 -11.25 1 95.81 118 THR B N 1
ATOM 3875 C CA . THR B 1 118 ? -7.965 -20.594 -11.695 1 95.81 118 THR B CA 1
ATOM 3876 C C . THR B 1 118 ? -8.711 -19.844 -10.594 1 95.81 118 THR B C 1
ATOM 3878 O O . THR B 1 118 ? -9.594 -20.406 -9.945 1 95.81 118 THR B O 1
ATOM 3881 N N . GLY B 1 119 ? -8.297 -18.594 -10.398 1 96.12 119 GLY B N 1
ATOM 3882 C CA . GLY B 1 119 ? -9 -17.75 -9.453 1 96.12 119 GLY B CA 1
ATOM 3883 C C . GLY B 1 119 ? -8.422 -17.812 -8.055 1 96.12 119 GLY B C 1
ATOM 3884 O O . GLY B 1 119 ? -8.758 -16.984 -7.199 1 96.12 119 GLY B O 1
ATOM 3885 N N . SER B 1 120 ? -7.48 -18.719 -7.801 1 97.5 120 SER B N 1
ATOM 3886 C CA . SER B 1 120 ? -7.008 -18.984 -6.449 1 97.5 120 SER B CA 1
ATOM 3887 C C . SER B 1 120 ? -6.23 -17.797 -5.891 1 97.5 120 SER B C 1
ATOM 3889 O O . SER B 1 120 ? -6.137 -17.625 -4.676 1 97.5 120 SER B O 1
ATOM 3891 N N . ASN B 1 121 ? -5.672 -16.969 -6.758 1 97.81 121 ASN B N 1
ATOM 3892 C CA . ASN B 1 121 ? -4.816 -15.898 -6.246 1 97.81 121 ASN B CA 1
ATOM 3893 C C . ASN B 1 121 ? -5.164 -14.555 -6.871 1 97.81 121 ASN B C 1
ATOM 3895 O O . ASN B 1 121 ? -4.383 -13.609 -6.789 1 97.81 121 ASN B O 1
ATOM 3899 N N . VAL B 1 122 ? -6.375 -14.445 -7.484 1 97.56 122 VAL B N 1
ATOM 3900 C CA . VAL B 1 122 ? -6.777 -13.242 -8.211 1 97.56 122 VAL B CA 1
ATOM 3901 C C . VAL B 1 122 ? -6.797 -12.047 -7.262 1 97.56 122 VAL B C 1
ATOM 3903 O O . VAL B 1 122 ? -6.172 -11.023 -7.531 1 97.56 122 VAL B O 1
ATOM 3906 N N . GLN B 1 123 ? -7.449 -12.219 -6.129 1 97.19 123 GLN B N 1
ATOM 3907 C CA . GLN B 1 123 ? -7.535 -11.156 -5.137 1 97.19 123 GLN B CA 1
ATOM 3908 C C . GLN B 1 123 ? -6.16 -10.836 -4.555 1 97.19 123 GLN B C 1
ATOM 3910 O O . GLN B 1 123 ? -5.801 -9.664 -4.402 1 97.19 123 GLN B O 1
ATOM 3915 N N . SER B 1 124 ? -5.426 -11.852 -4.254 1 98.56 124 SER B N 1
ATOM 3916 C CA . SER B 1 124 ? -4.105 -11.711 -3.641 1 98.56 124 SER B CA 1
ATOM 3917 C C . SER B 1 124 ? -3.176 -10.883 -4.52 1 98.56 124 SER B C 1
ATOM 3919 O O . SER B 1 124 ? -2.539 -9.945 -4.043 1 98.56 124 SER B O 1
ATOM 3921 N N . VAL B 1 125 ? -3.17 -11.195 -5.758 1 98.62 125 VAL B N 1
ATOM 3922 C CA . VAL B 1 125 ? -2.248 -10.547 -6.68 1 98.62 125 VAL B CA 1
ATOM 3923 C C . VAL B 1 125 ? -2.707 -9.109 -6.941 1 98.62 125 VAL B C 1
ATOM 3925 O O . VAL B 1 125 ? -1.887 -8.195 -7.039 1 98.62 125 VAL B O 1
ATOM 3928 N N . ALA B 1 126 ? -3.998 -8.875 -7.035 1 98.81 126 ALA B N 1
ATOM 3929 C CA . ALA B 1 126 ? -4.527 -7.535 -7.25 1 98.81 126 ALA B CA 1
ATOM 3930 C C . ALA B 1 126 ? -4.168 -6.613 -6.086 1 98.81 126 ALA B C 1
ATOM 3932 O O . ALA B 1 126 ? -3.77 -5.465 -6.293 1 98.81 126 ALA B O 1
ATOM 3933 N N . GLU B 1 127 ? -4.316 -7.133 -4.879 1 98.88 127 GLU B N 1
ATOM 3934 C CA . GLU B 1 127 ? -3.959 -6.355 -3.697 1 98.88 127 GLU B CA 1
ATOM 3935 C C . GLU B 1 127 ? -2.473 -6.016 -3.688 1 98.88 127 GLU B C 1
ATOM 3937 O O . GLU B 1 127 ? -2.09 -4.891 -3.35 1 98.88 127 GLU B O 1
ATOM 3942 N N . HIS B 1 128 ? -1.696 -6.953 -4.082 1 98.88 128 HIS B N 1
ATOM 3943 C CA . HIS B 1 128 ? -0.253 -6.742 -4.121 1 98.88 128 HIS B CA 1
ATOM 3944 C C . HIS B 1 128 ? 0.119 -5.688 -5.16 1 98.88 128 HIS B C 1
ATOM 3946 O O . HIS B 1 128 ? 1.021 -4.879 -4.934 1 98.88 128 HIS B O 1
ATOM 3952 N N . ALA B 1 129 ? -0.532 -5.715 -6.266 1 98.94 129 ALA B N 1
ATOM 3953 C CA . ALA B 1 129 ? -0.264 -4.723 -7.305 1 98.94 129 ALA B CA 1
ATOM 3954 C C . ALA B 1 129 ? -0.583 -3.314 -6.812 1 98.94 129 ALA B C 1
ATOM 3956 O O . ALA B 1 129 ? 0.221 -2.395 -6.98 1 98.94 129 ALA B O 1
ATOM 3957 N N . VAL B 1 130 ? -1.715 -3.131 -6.172 1 98.94 130 VAL B N 1
ATOM 3958 C CA . VAL B 1 130 ? -2.105 -1.823 -5.652 1 98.94 130 VAL B CA 1
ATOM 3959 C C . VAL B 1 130 ? -1.137 -1.394 -4.555 1 98.94 130 VAL B C 1
ATOM 3961 O O . VAL B 1 130 ? -0.743 -0.227 -4.484 1 98.94 130 VAL B O 1
ATOM 3964 N N . MET B 1 131 ? -0.74 -2.33 -3.691 1 98.94 131 MET B N 1
ATOM 3965 C CA . MET B 1 131 ? 0.264 -2.055 -2.668 1 98.94 131 MET B CA 1
ATOM 3966 C C . MET B 1 131 ? 1.547 -1.519 -3.29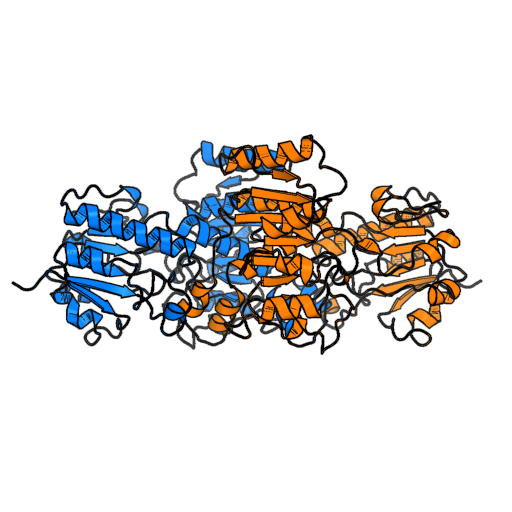3 1 98.94 131 MET B C 1
ATOM 3968 O O . MET B 1 131 ? 2.098 -0.517 -2.832 1 98.94 131 MET B O 1
ATOM 3972 N N . THR B 1 132 ? 1.954 -2.172 -4.371 1 98.94 132 THR B N 1
ATOM 3973 C CA . THR B 1 132 ? 3.203 -1.799 -5.027 1 98.94 132 THR B CA 1
ATOM 3974 C C . THR B 1 132 ? 3.1 -0.403 -5.633 1 98.94 132 THR B C 1
ATOM 3976 O O . THR B 1 132 ? 4.039 0.39 -5.543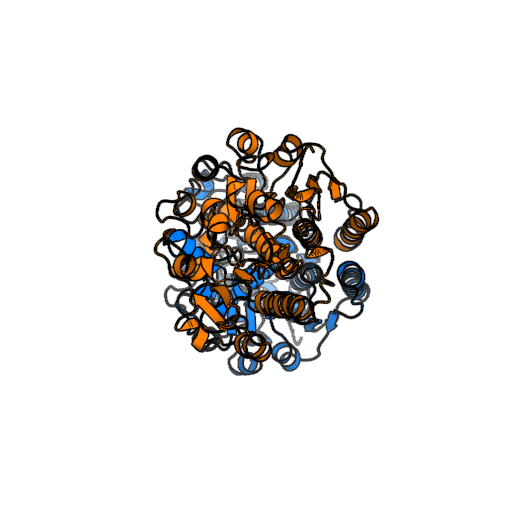 1 98.94 132 THR B O 1
ATOM 3979 N N . MET B 1 133 ? 1.969 -0.082 -6.227 1 98.94 133 MET B N 1
ATOM 3980 C CA . MET B 1 133 ? 1.741 1.267 -6.738 1 98.94 133 MET B CA 1
ATOM 3981 C C . MET B 1 133 ? 1.881 2.301 -5.625 1 98.94 133 MET B C 1
ATOM 3983 O O . MET B 1 133 ? 2.584 3.301 -5.789 1 98.94 133 MET B O 1
ATOM 3987 N N . LEU B 1 134 ? 1.242 2.025 -4.527 1 98.94 134 LEU B N 1
ATOM 3988 C CA . LEU B 1 134 ? 1.257 2.943 -3.395 1 98.94 134 LEU B CA 1
ATOM 3989 C C . LEU B 1 134 ? 2.674 3.129 -2.863 1 98.94 134 LEU B C 1
ATOM 3991 O O . LEU B 1 134 ? 3.104 4.254 -2.605 1 98.94 134 LEU B O 1
ATOM 3995 N N . ILE B 1 135 ? 3.41 2.029 -2.734 1 98.94 135 ILE B N 1
ATOM 3996 C CA . ILE B 1 135 ? 4.77 2.047 -2.201 1 98.94 135 ILE B CA 1
ATOM 3997 C C . ILE B 1 135 ? 5.648 2.945 -3.066 1 98.94 135 ILE B C 1
ATOM 3999 O O . ILE B 1 135 ? 6.426 3.752 -2.547 1 98.94 135 ILE B O 1
ATOM 4003 N N . LEU B 1 136 ? 5.477 2.797 -4.363 1 98.94 136 LEU B N 1
ATOM 4004 C CA . LEU B 1 136 ? 6.289 3.576 -5.293 1 98.94 136 LEU B CA 1
ATOM 4005 C C . LEU B 1 136 ? 5.859 5.039 -5.293 1 98.94 136 LEU B C 1
ATOM 4007 O O . LEU B 1 136 ? 6.695 5.938 -5.16 1 98.94 136 LEU B O 1
ATOM 4011 N N . VAL B 1 137 ? 4.598 5.305 -5.395 1 98.88 137 VAL B N 1
ATOM 4012 C CA . VAL B 1 137 ? 4.066 6.66 -5.531 1 98.88 137 VAL B CA 1
ATOM 4013 C C . VAL B 1 137 ? 4.312 7.441 -4.242 1 98.88 137 VAL B C 1
ATOM 4015 O O . VAL B 1 137 ? 4.633 8.633 -4.281 1 98.88 137 VAL B O 1
ATOM 4018 N N . ARG B 1 138 ? 4.258 6.723 -3.098 1 98.81 138 ARG B N 1
ATOM 4019 C CA . ARG B 1 138 ? 4.34 7.387 -1.803 1 98.81 138 ARG B CA 1
ATOM 4020 C C . ARG B 1 138 ? 5.762 7.363 -1.261 1 98.81 138 ARG B C 1
ATOM 4022 O O . ARG B 1 138 ? 6.023 7.863 -0.165 1 98.81 138 ARG B O 1
ATOM 4029 N N . ASN B 1 139 ? 6.66 6.773 -2.045 1 98.75 139 ASN B N 1
ATOM 4030 C CA . ASN B 1 139 ? 8.07 6.727 -1.671 1 98.75 139 ASN B CA 1
ATOM 4031 C C . ASN B 1 139 ? 8.258 6.125 -0.283 1 98.75 139 ASN B C 1
ATOM 4033 O O . ASN B 1 139 ? 9.023 6.652 0.528 1 98.75 139 ASN B O 1
ATOM 4037 N N . TYR B 1 140 ? 7.582 5.062 0.035 1 98.88 140 TYR B N 1
ATOM 4038 C CA . TYR B 1 140 ? 7.539 4.391 1.331 1 98.88 140 TYR B CA 1
ATOM 4039 C C . TYR B 1 140 ? 8.938 3.975 1.772 1 98.88 140 TYR B C 1
ATOM 4041 O O . TYR B 1 140 ? 9.297 4.129 2.941 1 98.88 140 TYR B O 1
ATOM 4049 N N . ASN B 1 141 ? 9.727 3.357 0.866 1 98.88 141 ASN B N 1
ATOM 4050 C CA . ASN B 1 141 ? 10.977 2.723 1.251 1 98.88 141 ASN B CA 1
ATOM 4051 C C . ASN B 1 141 ? 11.938 3.719 1.89 1 98.88 141 ASN B C 1
ATOM 4053 O O . ASN B 1 141 ? 12.617 3.398 2.869 1 98.88 141 ASN B O 1
ATOM 4057 N N . GLU B 1 142 ? 11.992 4.941 1.361 1 98.69 142 GLU B N 1
ATOM 4058 C CA . GLU B 1 142 ? 12.852 5.961 1.952 1 98.69 142 GLU B CA 1
ATOM 4059 C C . GLU B 1 142 ? 12.375 6.344 3.352 1 98.69 142 GLU B C 1
ATOM 4061 O O . GLU B 1 142 ? 13.18 6.445 4.281 1 98.69 142 GLU B O 1
ATOM 4066 N N . GLY B 1 143 ? 11.086 6.562 3.514 1 98.69 143 GLY B N 1
ATOM 4067 C CA . GLY B 1 143 ? 10.531 6.887 4.816 1 98.69 143 GLY B CA 1
ATOM 4068 C C . GLY B 1 143 ? 10.766 5.801 5.852 1 98.69 143 GLY B C 1
ATOM 4069 O O . GLY B 1 143 ? 11.102 6.094 7.004 1 98.69 143 GLY B O 1
ATOM 4070 N N . HIS B 1 144 ? 10.562 4.543 5.434 1 98.81 144 HIS B N 1
ATOM 4071 C CA . HIS B 1 144 ? 10.742 3.424 6.352 1 98.81 144 HIS B CA 1
ATOM 4072 C C . HIS B 1 144 ? 12.211 3.262 6.742 1 98.81 144 HIS B C 1
ATOM 4074 O O . HIS B 1 144 ? 12.523 2.984 7.902 1 98.81 144 HIS B O 1
ATOM 4080 N N . ALA B 1 145 ? 13.094 3.438 5.75 1 98.44 145 ALA B N 1
ATOM 4081 C CA . ALA B 1 145 ? 14.523 3.369 6.051 1 98.44 145 ALA B CA 1
ATOM 4082 C C . ALA B 1 145 ? 14.914 4.387 7.121 1 98.44 145 ALA B C 1
ATOM 4084 O O . ALA B 1 145 ? 15.656 4.066 8.047 1 98.44 145 ALA B O 1
ATOM 4085 N N . GLN B 1 146 ? 14.406 5.598 7.051 1 98.12 146 GLN B N 1
ATOM 4086 C CA . GLN B 1 146 ? 14.695 6.637 8.031 1 98.12 146 GLN B CA 1
ATOM 4087 C C . GLN B 1 146 ? 14.125 6.27 9.406 1 98.12 146 GLN B C 1
ATOM 4089 O O . GLN B 1 146 ? 14.773 6.496 10.43 1 98.12 146 GLN B O 1
ATOM 4094 N N . ALA B 1 147 ? 12.891 5.738 9.383 1 98.19 147 ALA B N 1
ATOM 4095 C CA . ALA B 1 147 ? 12.273 5.328 10.641 1 98.19 147 ALA B CA 1
ATOM 4096 C C . ALA B 1 147 ? 13.156 4.332 11.391 1 98.19 147 ALA B C 1
ATOM 4098 O O . ALA B 1 147 ? 13.281 4.395 12.609 1 98.19 147 ALA B O 1
ATOM 4099 N N . LEU B 1 148 ? 13.758 3.422 10.672 1 97.75 148 LEU B N 1
ATOM 4100 C CA . LEU B 1 148 ? 14.586 2.385 11.273 1 97.75 148 LEU B CA 1
ATOM 4101 C C . LEU B 1 148 ? 15.953 2.938 11.672 1 97.75 148 LEU B C 1
ATOM 4103 O O . LEU B 1 148 ? 16.484 2.588 12.719 1 97.75 148 LEU B O 1
ATOM 4107 N N . ASP B 1 149 ? 16.5 3.859 10.875 1 96.25 149 ASP B N 1
ATOM 4108 C CA . ASP B 1 149 ? 17.906 4.227 11.008 1 96.25 149 ASP B CA 1
ATOM 4109 C C . ASP B 1 149 ? 18.062 5.473 11.875 1 96.25 149 ASP B C 1
ATOM 4111 O O . ASP B 1 149 ? 19.172 5.996 12.023 1 96.25 149 ASP B O 1
ATOM 4115 N N . GLY B 1 150 ? 17 5.996 12.383 1 96.44 150 GLY B N 1
ATOM 4116 C CA . GLY B 1 150 ? 17.062 7.145 13.273 1 96.44 150 GLY B CA 1
ATOM 4117 C C . GLY B 1 150 ? 17.016 8.469 12.539 1 96.44 150 GLY B C 1
ATOM 4118 O O . GLY B 1 150 ? 17.328 9.516 13.117 1 96.44 150 GLY B O 1
ATOM 4119 N N . GLY B 1 151 ? 16.672 8.406 11.297 1 95.19 151 GLY B N 1
ATOM 4120 C CA . GLY B 1 151 ? 16.625 9.617 10.484 1 95.19 151 GLY B CA 1
ATOM 4121 C C . GLY B 1 151 ? 15.32 10.375 10.625 1 95.19 151 GLY B C 1
ATOM 4122 O O . GLY B 1 151 ? 14.375 9.883 11.242 1 95.19 151 GLY B O 1
ATOM 4123 N N . TRP B 1 152 ? 15.305 11.602 10.078 1 95.75 152 TRP B N 1
ATOM 4124 C CA . TRP B 1 152 ? 14.117 12.453 10.023 1 95.75 152 TRP B CA 1
ATOM 4125 C C . TRP B 1 152 ? 14.25 13.477 8.898 1 95.75 152 TRP B C 1
ATOM 4127 O O . TRP B 1 152 ? 14 14.672 9.109 1 95.75 152 TRP B O 1
ATOM 4137 N N . ASP B 1 153 ? 14.68 13.055 7.809 1 96.69 153 ASP B N 1
ATOM 4138 C CA . ASP B 1 153 ? 14.797 13.906 6.629 1 96.69 153 ASP B CA 1
ATOM 4139 C C . ASP B 1 153 ? 13.516 13.891 5.809 1 96.69 153 ASP B C 1
ATOM 4141 O O . ASP B 1 153 ? 13.422 13.188 4.801 1 96.69 153 ASP B O 1
ATOM 4145 N N . ILE B 1 154 ? 12.578 14.719 6.191 1 97.31 154 ILE B N 1
ATOM 4146 C CA . ILE B 1 154 ? 11.25 14.773 5.586 1 97.31 154 ILE B CA 1
ATOM 4147 C C . ILE B 1 154 ? 11.375 15.125 4.105 1 97.31 154 ILE B C 1
ATOM 4149 O O . ILE B 1 154 ? 10.672 14.555 3.264 1 97.31 154 ILE B O 1
ATOM 4153 N N . ALA B 1 155 ? 12.289 16.016 3.793 1 98.06 155 ALA B N 1
ATOM 4154 C CA . ALA B 1 155 ? 12.469 16.469 2.422 1 98.06 155 ALA B CA 1
ATOM 4155 C C . ALA B 1 155 ? 12.891 15.328 1.505 1 98.06 155 ALA B C 1
ATOM 4157 O O . ALA B 1 155 ? 12.469 15.266 0.348 1 98.06 155 ALA B O 1
ATOM 4158 N N . ALA B 1 156 ? 13.719 14.469 2.002 1 98 156 ALA B N 1
ATOM 4159 C CA . ALA B 1 156 ? 14.195 13.336 1.212 1 98 156 ALA B CA 1
ATOM 4160 C C . ALA B 1 156 ? 13.039 12.438 0.784 1 98 156 ALA B C 1
ATOM 4162 O O . ALA B 1 156 ? 13.039 11.906 -0.327 1 98 156 ALA B O 1
ATOM 4163 N N . VAL B 1 157 ? 12.094 12.266 1.623 1 98.44 157 VAL B N 1
ATOM 4164 C CA . VAL B 1 157 ? 10.945 11.43 1.298 1 98.44 157 VAL B CA 1
ATOM 4165 C C . VAL B 1 157 ? 9.992 12.195 0.384 1 98.44 157 VAL B C 1
ATOM 4167 O O . VAL B 1 157 ? 9.586 11.688 -0.665 1 98.44 157 VAL B O 1
ATOM 4170 N N . ALA B 1 158 ? 9.695 13.438 0.769 1 98.38 158 ALA B N 1
ATOM 4171 C CA . ALA B 1 158 ? 8.648 14.234 0.135 1 98.38 158 ALA B CA 1
ATOM 4172 C C . ALA B 1 158 ? 9.023 14.602 -1.296 1 98.38 158 ALA B C 1
ATOM 4174 O O . ALA B 1 158 ? 8.156 14.812 -2.143 1 98.38 158 ALA B O 1
ATOM 4175 N N . LYS B 1 159 ? 10.305 14.703 -1.651 1 97.75 159 LYS B N 1
ATOM 4176 C CA . LYS B 1 159 ? 10.734 15.195 -2.959 1 97.75 159 LYS B CA 1
ATOM 4177 C C . LYS B 1 159 ? 10.289 14.258 -4.074 1 97.75 159 LYS B C 1
ATOM 4179 O O . LYS B 1 159 ? 10.227 14.648 -5.238 1 97.75 159 LYS B O 1
ATOM 4184 N N . ASP B 1 160 ? 9.992 13.008 -3.742 1 97.62 160 ASP B N 1
ATOM 4185 C CA . ASP B 1 160 ? 9.578 12.016 -4.727 1 97.62 160 ASP B CA 1
ATOM 4186 C C . ASP B 1 160 ? 8.281 11.32 -4.297 1 97.62 160 ASP B C 1
ATOM 4188 O O . ASP B 1 160 ? 8.039 10.172 -4.656 1 97.62 160 ASP B O 1
ATOM 4192 N N . GLU B 1 161 ? 7.508 11.945 -3.48 1 98.44 161 GLU B N 1
ATOM 4193 C CA . GLU B 1 161 ? 6.242 11.422 -2.984 1 98.44 161 GLU B CA 1
ATOM 4194 C C . GLU B 1 161 ? 5.059 12.156 -3.607 1 98.44 161 GLU B C 1
ATOM 4196 O O . GLU B 1 161 ? 5.027 13.391 -3.623 1 98.44 161 GLU B O 1
ATOM 4201 N N . PHE B 1 162 ? 4.027 11.414 -4.082 1 98.81 162 PHE B N 1
ATOM 4202 C CA . PHE B 1 162 ? 2.834 11.961 -4.719 1 98.81 162 PHE B CA 1
ATOM 4203 C C . PHE B 1 162 ? 1.581 11.258 -4.203 1 98.81 162 PHE B C 1
ATOM 4205 O O . PHE B 1 162 ? 1.668 10.328 -3.404 1 98.81 162 PHE B O 1
ATOM 4212 N N . ASP B 1 163 ? 0.443 11.758 -4.547 1 98.75 163 ASP B N 1
ATOM 4213 C CA . ASP B 1 163 ? -0.837 11.102 -4.301 1 98.75 163 ASP B CA 1
ATOM 4214 C C . ASP B 1 163 ? -1.252 10.242 -5.496 1 98.75 163 ASP B C 1
ATOM 4216 O O . ASP B 1 163 ? -0.895 10.547 -6.637 1 98.75 163 ASP B O 1
ATOM 4220 N N . MET B 1 164 ? -2.027 9.203 -5.227 1 98.5 164 MET B N 1
ATOM 4221 C CA . MET B 1 164 ? -2.664 8.422 -6.285 1 98.5 164 MET B CA 1
ATOM 4222 C C . MET B 1 164 ? -3.744 9.234 -6.988 1 98.5 164 MET B C 1
ATOM 4224 O O . MET B 1 164 ? -3.99 9.047 -8.18 1 98.5 164 MET B O 1
ATOM 4228 N N . GLU B 1 165 ? -4.402 10.078 -6.211 1 97.94 165 GLU B N 1
ATOM 4229 C CA . GLU B 1 165 ? -5.508 10.867 -6.742 1 97.94 165 GLU B CA 1
ATOM 4230 C C . GLU B 1 165 ? -5.082 11.656 -7.98 1 97.94 165 GLU B C 1
ATOM 4232 O O . GLU B 1 165 ? -3.967 12.18 -8.031 1 97.94 165 GLU B O 1
ATOM 4237 N N . ASP B 1 166 ? -5.941 11.688 -8.961 1 97.56 166 ASP B N 1
ATOM 4238 C CA . ASP B 1 166 ? -5.828 12.508 -10.164 1 97.56 166 ASP B CA 1
ATOM 4239 C C . ASP B 1 166 ? -4.75 11.969 -11.102 1 97.56 166 ASP B C 1
ATOM 4241 O O . ASP B 1 166 ? -4.25 12.688 -11.969 1 97.56 166 ASP B O 1
ATOM 4245 N N . LYS B 1 167 ? -4.352 10.711 -10.945 1 98.69 167 LYS B N 1
ATOM 4246 C CA . LYS B 1 167 ? -3.406 10.062 -11.852 1 98.69 167 LYS B CA 1
ATOM 4247 C C . LYS B 1 167 ? -4.133 9.195 -12.875 1 98.69 167 LYS B C 1
ATOM 4249 O O . LYS B 1 167 ? -5.285 8.812 -12.664 1 98.69 167 LYS B O 1
ATOM 4254 N N . VAL B 1 168 ? -3.436 8.969 -13.953 1 98.88 168 VAL B N 1
ATOM 4255 C CA . VAL B 1 168 ? -3.906 8.031 -14.969 1 98.88 168 VAL B CA 1
ATOM 4256 C C . VAL B 1 168 ? -3.271 6.66 -14.734 1 98.88 168 VAL B C 1
ATOM 4258 O O . VAL B 1 168 ? -2.049 6.512 -14.82 1 98.88 168 VAL B O 1
ATOM 4261 N N . PHE B 1 169 ? -4.109 5.684 -14.438 1 98.94 169 PHE B N 1
ATOM 4262 C CA . PHE B 1 169 ? -3.666 4.305 -14.273 1 98.94 169 PHE B CA 1
ATOM 4263 C C . PHE B 1 169 ? -4.02 3.467 -15.5 1 98.94 169 PHE B C 1
ATOM 4265 O O . PHE B 1 169 ? -5.066 3.668 -16.109 1 98.94 169 PHE B O 1
ATOM 4272 N N . ALA B 1 170 ? -3.1 2.531 -15.82 1 98.94 170 ALA B N 1
ATOM 4273 C CA . ALA B 1 170 ? -3.336 1.718 -17.016 1 98.94 170 ALA B CA 1
ATOM 4274 C C . ALA B 1 170 ? -2.965 0.259 -16.766 1 98.94 170 ALA B C 1
ATOM 4276 O O . ALA B 1 170 ? -1.965 -0.03 -16.094 1 98.94 170 ALA B O 1
ATOM 4277 N N . THR B 1 171 ? -3.785 -0.666 -17.234 1 98.94 171 THR B N 1
ATOM 4278 C CA . THR B 1 171 ? -3.467 -2.086 -17.141 1 98.94 171 THR B CA 1
ATOM 4279 C C . THR B 1 171 ? -3.342 -2.709 -18.531 1 98.94 171 THR B C 1
ATOM 4281 O O . THR B 1 171 ? -4.199 -2.498 -19.391 1 98.94 171 THR B O 1
ATOM 4284 N N . VAL B 1 172 ? -2.227 -3.367 -18.766 1 98.75 172 VAL B N 1
ATOM 4285 C CA . VAL B 1 172 ? -2.111 -4.262 -19.922 1 98.75 172 VAL B CA 1
ATOM 4286 C C . VAL B 1 172 ? -2.705 -5.625 -19.562 1 98.75 172 VAL B C 1
ATOM 4288 O O . VAL B 1 172 ? -2.15 -6.359 -18.75 1 98.75 172 VAL B O 1
ATOM 4291 N N . GLY B 1 173 ? -3.725 -5.977 -20.219 1 97.69 173 GLY B N 1
ATOM 4292 C CA . GLY B 1 173 ? -4.512 -7.125 -19.797 1 97.69 173 GLY B CA 1
ATOM 4293 C C . GLY B 1 173 ? -5.547 -6.789 -18.734 1 97.69 173 GLY B C 1
ATOM 4294 O O . GLY B 1 173 ? -5.195 -6.383 -17.625 1 97.69 173 GLY B O 1
ATOM 4295 N N . ALA B 1 174 ? -6.801 -6.91 -19.078 1 97.94 174 ALA B N 1
ATOM 4296 C CA . ALA B 1 174 ? -7.891 -6.656 -18.141 1 97.94 174 ALA B CA 1
ATOM 4297 C C . ALA B 1 174 ? -8.688 -7.926 -17.875 1 97.94 174 ALA B C 1
ATOM 4299 O O . ALA B 1 174 ? -9.922 -7.898 -17.859 1 97.94 174 ALA B O 1
ATOM 4300 N N . GLY B 1 175 ? -7.941 -9.047 -17.781 1 95.56 175 GLY B N 1
ATOM 4301 C CA . GLY B 1 175 ? -8.578 -10.273 -17.328 1 95.56 175 GLY B CA 1
ATOM 4302 C C . GLY B 1 175 ? -8.969 -10.234 -15.859 1 95.56 175 GLY B C 1
ATOM 4303 O O . GLY B 1 175 ? -9.312 -9.172 -15.328 1 95.56 175 GLY B O 1
ATOM 4304 N N . ARG B 1 176 ? -8.945 -11.391 -15.188 1 95.62 176 ARG B N 1
ATOM 4305 C CA . ARG B 1 176 ? -9.438 -11.508 -13.82 1 95.62 176 ARG B CA 1
ATOM 4306 C C . ARG B 1 176 ? -8.672 -10.57 -12.883 1 95.62 176 ARG B C 1
ATOM 4308 O O . ARG B 1 176 ? -9.273 -9.82 -12.117 1 95.62 176 ARG B O 1
ATOM 4315 N N . ILE B 1 177 ? -7.32 -10.602 -12.969 1 97.69 177 ILE B N 1
ATOM 4316 C CA . ILE B 1 177 ? -6.496 -9.82 -12.055 1 97.69 177 ILE B CA 1
ATOM 4317 C C . ILE B 1 177 ? -6.535 -8.344 -12.453 1 97.69 177 ILE B C 1
ATOM 4319 O O . ILE B 1 177 ? -6.77 -7.473 -11.609 1 97.69 177 ILE B O 1
ATOM 4323 N N . GLY B 1 178 ? -6.324 -8.008 -13.75 1 98.44 178 GLY B N 1
ATOM 4324 C CA . GLY B 1 178 ? -6.367 -6.629 -14.211 1 98.44 178 GLY B CA 1
ATOM 4325 C C . GLY B 1 178 ? -7.668 -5.926 -13.875 1 98.44 178 GLY B C 1
ATOM 4326 O O . GLY B 1 178 ? -7.66 -4.766 -13.453 1 98.44 178 GLY B O 1
ATOM 4327 N N . TYR B 1 179 ? -8.766 -6.629 -14.031 1 98.31 179 TYR B N 1
ATOM 4328 C CA . TYR B 1 179 ? -10.07 -6.051 -13.727 1 98.31 179 TYR B CA 1
ATOM 4329 C C . TYR B 1 179 ? -10.211 -5.77 -12.242 1 98.31 179 TYR B C 1
ATOM 4331 O O . TYR B 1 179 ? -10.758 -4.734 -11.844 1 98.31 179 TYR B O 1
ATOM 4339 N N . ARG B 1 180 ? -9.75 -6.695 -11.406 1 98.25 180 ARG B N 1
ATOM 4340 C CA . ARG B 1 180 ? -9.836 -6.488 -9.961 1 98.25 180 ARG B CA 1
ATOM 4341 C C . ARG B 1 180 ? -8.977 -5.305 -9.523 1 98.25 180 ARG B C 1
ATOM 4343 O O . ARG B 1 180 ? -9.312 -4.609 -8.562 1 98.25 180 ARG B O 1
ATOM 4350 N N . ILE B 1 181 ? -7.836 -5.062 -10.234 1 98.81 181 ILE B N 1
ATOM 4351 C CA . ILE B 1 181 ? -7.008 -3.895 -9.961 1 98.81 181 ILE B CA 1
ATOM 4352 C C . ILE B 1 181 ? -7.781 -2.623 -10.305 1 98.81 181 ILE B C 1
ATOM 4354 O O . ILE B 1 181 ? -7.809 -1.674 -9.516 1 98.81 181 ILE B O 1
ATOM 4358 N N . LEU B 1 182 ? -8.445 -2.615 -11.438 1 98.75 182 LEU B N 1
ATOM 4359 C CA . LEU B 1 182 ? -9.242 -1.466 -11.852 1 98.75 182 LEU B CA 1
ATOM 4360 C C . LEU B 1 182 ? -10.32 -1.157 -10.82 1 98.75 182 LEU B C 1
ATOM 4362 O O . LEU B 1 182 ? -10.539 0.006 -10.469 1 98.75 182 LEU B O 1
ATOM 4366 N N . GLU B 1 183 ? -10.977 -2.174 -10.312 1 98.06 183 GLU B N 1
ATOM 4367 C CA . GLU B 1 183 ? -12 -1.993 -9.297 1 98.06 183 GLU B CA 1
ATOM 4368 C C . GLU B 1 183 ? -11.445 -1.284 -8.062 1 98.06 183 GLU B C 1
ATOM 4370 O O . GLU B 1 183 ? -12.055 -0.349 -7.547 1 98.06 183 GLU B O 1
ATOM 4375 N N . ARG B 1 184 ? -10.305 -1.695 -7.656 1 98.5 184 ARG B N 1
ATOM 4376 C CA . ARG B 1 184 ? -9.711 -1.169 -6.43 1 98.5 184 ARG B CA 1
ATOM 4377 C C . ARG B 1 184 ? -9.242 0.268 -6.621 1 98.5 184 ARG B C 1
ATOM 4379 O O . ARG B 1 184 ? -9.281 1.07 -5.688 1 98.5 184 ARG B O 1
ATOM 4386 N N . LEU B 1 185 ? -8.859 0.619 -7.84 1 98.75 185 LEU B N 1
ATOM 4387 C CA . LEU B 1 185 ? -8.281 1.933 -8.102 1 98.75 185 LEU B CA 1
ATOM 4388 C C . LEU B 1 185 ? -9.367 3.002 -8.156 1 98.75 185 LEU B C 1
ATOM 4390 O O . LEU B 1 185 ? -9.086 4.191 -7.992 1 98.75 185 LEU B O 1
ATOM 4394 N N . VAL B 1 186 ? -10.641 2.641 -8.305 1 98.06 186 VAL B N 1
ATOM 4395 C CA . VAL B 1 186 ? -11.734 3.596 -8.445 1 98.06 186 VAL B CA 1
ATOM 4396 C C . VAL B 1 186 ? -11.812 4.473 -7.195 1 98.06 186 VAL B C 1
ATOM 4398 O O . VAL B 1 186 ? -11.984 5.691 -7.297 1 98.06 186 VAL B O 1
ATOM 4401 N N . ALA B 1 187 ? -11.617 3.902 -6.082 1 96.81 187 ALA B N 1
ATOM 4402 C CA . ALA B 1 187 ? -11.812 4.613 -4.82 1 96.81 187 ALA B CA 1
ATOM 4403 C C . ALA B 1 187 ? -10.648 5.559 -4.539 1 96.81 187 ALA B C 1
ATOM 4405 O O . ALA B 1 187 ? -10.719 6.391 -3.631 1 96.81 187 ALA B O 1
ATOM 4406 N N . PHE B 1 188 ? -9.594 5.504 -5.301 1 98.31 188 PHE B N 1
ATOM 4407 C CA . PHE B 1 188 ? -8.453 6.395 -5.121 1 98.31 188 PHE B CA 1
ATOM 4408 C C . PHE B 1 188 ? -8.602 7.645 -5.984 1 98.31 188 PHE B C 1
ATOM 4410 O O . PHE B 1 188 ? -7.668 8.438 -6.102 1 98.31 188 PHE B O 1
ATOM 4417 N N . ASN B 1 189 ? -9.75 7.793 -6.629 1 97.44 189 ASN B N 1
ATOM 4418 C CA . ASN B 1 189 ? -10.125 8.984 -7.379 1 97.44 189 ASN B CA 1
ATOM 4419 C C . ASN B 1 189 ? -9.141 9.266 -8.508 1 97.44 189 ASN B C 1
ATOM 4421 O O . ASN B 1 189 ? -8.578 10.359 -8.594 1 97.44 189 ASN B O 1
ATOM 4425 N N . PRO B 1 190 ? -8.961 8.273 -9.398 1 98.31 190 PRO B N 1
ATOM 4426 C CA . PRO B 1 190 ? -8.078 8.484 -10.547 1 98.31 190 PRO B CA 1
ATOM 4427 C C . PRO B 1 190 ? -8.648 9.477 -11.555 1 98.31 190 PRO B C 1
ATOM 4429 O O . PRO B 1 190 ? -9.859 9.672 -11.617 1 98.31 190 PRO B O 1
ATOM 4432 N N . LYS B 1 191 ? -7.75 10.109 -12.266 1 98.12 191 LYS B N 1
ATOM 4433 C CA . LYS B 1 191 ? -8.156 10.93 -13.398 1 98.12 191 LYS B CA 1
ATOM 4434 C C . LYS B 1 191 ? -8.758 10.07 -14.508 1 98.12 191 LYS B C 1
ATOM 4436 O O . LYS B 1 191 ? -9.773 10.438 -15.102 1 98.12 191 LYS B O 1
ATOM 4441 N N . LYS B 1 192 ? -8.133 8.969 -14.805 1 98.69 192 LYS B N 1
ATOM 4442 C CA . LYS B 1 192 ? -8.57 8 -15.812 1 98.69 192 LYS B CA 1
ATOM 4443 C C . LYS B 1 192 ? -8.055 6.602 -15.492 1 98.69 192 LYS B C 1
ATOM 4445 O O . LYS B 1 192 ? -6.996 6.449 -14.875 1 98.69 192 LYS B O 1
ATOM 4450 N N . LEU B 1 193 ? -8.828 5.656 -15.852 1 98.88 193 LEU B N 1
ATOM 4451 C CA . LEU B 1 193 ? -8.422 4.254 -15.891 1 98.88 193 LEU B CA 1
ATOM 4452 C C . LEU B 1 193 ? -8.375 3.74 -17.328 1 98.88 193 LEU B C 1
ATOM 4454 O O . LEU B 1 193 ? -9.406 3.699 -18 1 98.88 193 LEU B O 1
ATOM 4458 N N . LEU B 1 194 ? -7.172 3.352 -17.75 1 98.94 194 LEU B N 1
ATOM 4459 C CA . LEU B 1 194 ? -7.012 2.84 -19.109 1 98.94 194 LEU B CA 1
ATOM 4460 C C . LEU B 1 194 ? -6.754 1.336 -19.094 1 98.94 194 LEU B C 1
ATOM 4462 O O . LEU B 1 194 ? -6.172 0.811 -18.141 1 98.94 194 LEU B O 1
ATOM 4466 N N . TYR B 1 195 ? -7.25 0.673 -20.125 1 98.81 195 TYR B N 1
ATOM 4467 C CA . TYR B 1 195 ? -6.859 -0.723 -20.281 1 98.81 195 TYR B CA 1
ATOM 4468 C C . TYR B 1 195 ? -6.684 -1.084 -21.75 1 98.81 195 TYR B C 1
ATOM 4470 O O . TYR B 1 195 ? -7.316 -0.482 -22.625 1 98.81 195 TYR B O 1
ATOM 4478 N N . TYR B 1 196 ? -5.762 -1.929 -21.969 1 98.31 196 TYR B N 1
ATOM 4479 C CA . TYR B 1 196 ? -5.555 -2.594 -23.266 1 98.31 196 TYR B CA 1
ATOM 4480 C C . TYR B 1 196 ? -5.75 -4.102 -23.125 1 98.31 196 TYR B C 1
ATOM 4482 O O . TYR B 1 196 ? -5.176 -4.73 -22.234 1 98.31 196 TYR B O 1
ATOM 4490 N N . ASP B 1 197 ? -6.531 -4.645 -23.906 1 95.88 197 ASP B N 1
ATOM 4491 C CA . ASP B 1 197 ? -6.766 -6.082 -24.031 1 95.88 197 ASP B CA 1
ATOM 4492 C C . ASP B 1 197 ? -7.254 -6.445 -25.422 1 95.88 197 ASP B C 1
ATOM 4494 O O . ASP B 1 197 ? -7.844 -5.617 -26.125 1 95.88 197 ASP B O 1
ATOM 4498 N N . TYR B 1 198 ? -6.965 -7.598 -25.828 1 91.25 198 TYR B N 1
ATOM 4499 C CA . TYR B 1 198 ? -7.453 -8.047 -27.125 1 91.25 198 TYR B CA 1
ATOM 4500 C C . TYR B 1 198 ? -8.977 -8.062 -27.172 1 91.25 198 TYR B C 1
ATOM 4502 O O . TYR B 1 198 ? -9.586 -7.766 -28.203 1 91.25 198 TYR B O 1
ATOM 4510 N N . GLN B 1 199 ? -9.539 -8.422 -26.094 1 91.88 199 GLN B N 1
ATOM 4511 C CA . GLN B 1 199 ? -10.992 -8.406 -25.953 1 91.88 199 GLN B CA 1
ATOM 4512 C C . GLN B 1 199 ? -11.445 -7.289 -25.016 1 91.88 199 GLN B C 1
ATOM 4514 O O . GLN B 1 199 ? -10.883 -7.117 -23.938 1 91.88 199 GLN B O 1
ATOM 4519 N N . PRO B 1 200 ? -12.5 -6.633 -25.469 1 96.06 200 PRO B N 1
ATOM 4520 C CA . PRO B 1 200 ? -13.031 -5.617 -24.562 1 96.06 200 PRO B CA 1
ATOM 4521 C C . PRO B 1 200 ? -13.703 -6.223 -23.328 1 96.06 200 PRO B C 1
ATOM 4523 O O . PRO B 1 200 ? -14.25 -7.328 -23.406 1 96.06 200 PRO B O 1
ATOM 4526 N N . LEU B 1 201 ? -13.625 -5.508 -22.266 1 97.62 201 LEU B N 1
ATOM 4527 C CA . LEU B 1 201 ? -14.414 -5.898 -21.094 1 97.62 201 LEU B CA 1
ATOM 4528 C C . LEU B 1 201 ? -15.898 -5.961 -21.438 1 97.62 201 LEU B C 1
ATOM 4530 O O . LEU B 1 201 ? -16.391 -5.156 -22.234 1 97.62 201 LEU B O 1
ATOM 4534 N N . PRO B 1 202 ? -16.609 -6.938 -20.844 1 97.19 202 PRO B N 1
ATOM 4535 C CA . PRO B 1 202 ? -18.062 -6.918 -21.016 1 97.19 202 PRO B CA 1
ATOM 4536 C C . PRO B 1 202 ? -18.703 -5.602 -20.578 1 97.19 202 PRO B C 1
ATOM 4538 O O . PRO B 1 202 ? -18.219 -4.961 -19.641 1 97.19 202 PRO B O 1
ATOM 4541 N N . ASP B 1 203 ? -19.828 -5.27 -21.156 1 97.62 203 ASP B N 1
ATOM 4542 C CA . ASP B 1 203 ? -20.516 -4.016 -20.875 1 97.62 203 ASP B CA 1
ATOM 4543 C C . ASP B 1 203 ? -20.828 -3.893 -19.391 1 97.62 203 ASP B C 1
ATOM 4545 O O . ASP B 1 203 ? -20.719 -2.807 -18.812 1 97.62 203 ASP B O 1
ATOM 4549 N N . ALA B 1 204 ? -21.234 -4.941 -18.859 1 97.56 204 ALA B N 1
ATOM 4550 C CA . ALA B 1 204 ? -21.609 -4.938 -17.453 1 97.56 204 ALA B CA 1
ATOM 4551 C C . ALA B 1 204 ? -20.406 -4.578 -16.578 1 97.56 204 ALA B C 1
ATOM 4553 O O . ALA B 1 204 ? -20.562 -3.9 -15.555 1 97.56 204 ALA B O 1
ATOM 4554 N N . ALA B 1 205 ? -19.234 -5.062 -16.906 1 97.62 205 ALA B N 1
ATOM 4555 C CA . ALA B 1 205 ? -18.016 -4.773 -16.156 1 97.62 205 ALA B CA 1
ATOM 4556 C C . ALA B 1 205 ? -17.625 -3.307 -16.281 1 97.62 205 ALA B C 1
ATOM 4558 O O . ALA B 1 205 ? -17.219 -2.674 -15.305 1 97.62 205 ALA B O 1
ATOM 4559 N N . VAL B 1 206 ? -17.734 -2.771 -17.469 1 98.12 206 VAL B N 1
ATOM 4560 C CA . VAL B 1 206 ? -17.438 -1.365 -17.734 1 98.12 206 VAL B CA 1
ATOM 4561 C C . VAL B 1 206 ? -18.406 -0.486 -16.938 1 98.12 206 VAL B C 1
ATOM 4563 O O . VAL B 1 206 ? -17.969 0.477 -16.281 1 98.12 206 VAL B O 1
ATOM 4566 N N . LYS B 1 207 ? -19.672 -0.797 -17.016 1 98 207 LYS B N 1
ATOM 4567 C CA . LYS B 1 207 ? -20.688 -0.042 -16.297 1 98 207 LYS B CA 1
ATOM 4568 C C . LYS B 1 207 ? -20.422 -0.052 -14.789 1 98 207 LYS B C 1
ATOM 4570 O O . LYS B 1 207 ? -20.625 0.962 -14.117 1 98 207 LYS B O 1
ATOM 4575 N N . LYS B 1 208 ? -20.062 -1.198 -14.281 1 97.44 208 LYS B N 1
ATOM 4576 C CA . LYS B 1 208 ? -19.812 -1.337 -12.852 1 97.44 208 LYS B CA 1
ATOM 4577 C C . LYS B 1 208 ? -18.719 -0.386 -12.398 1 97.44 208 LYS B C 1
ATOM 4579 O O . LYS B 1 208 ? -18.859 0.308 -11.391 1 97.44 208 LYS B O 1
ATOM 4584 N N . ILE B 1 209 ? -17.625 -0.329 -13.094 1 98.12 209 ILE B N 1
ATOM 4585 C CA . ILE B 1 209 ? -16.5 0.537 -12.766 1 98.12 209 ILE B CA 1
ATOM 4586 C C . ILE B 1 209 ? -16.922 1.999 -12.844 1 98.12 209 ILE B C 1
ATOM 4588 O O . ILE B 1 209 ? -16.656 2.785 -11.938 1 98.12 209 ILE B O 1
ATOM 4592 N N . ASN B 1 210 ? -17.609 2.365 -13.883 1 98.38 210 ASN B N 1
ATOM 4593 C CA . ASN B 1 210 ? -18.031 3.75 -14.07 1 98.38 210 ASN B CA 1
ATOM 4594 C C . ASN B 1 210 ? -19.078 4.156 -13.047 1 98.38 210 ASN B C 1
ATOM 4596 O O . ASN B 1 210 ? -19.078 5.293 -12.57 1 98.38 210 ASN B O 1
ATOM 4600 N N . ASP B 1 211 ? -20.016 3.262 -12.703 1 97.69 211 ASP B N 1
ATOM 4601 C CA . ASP B 1 211 ? -21 3.541 -11.672 1 97.69 211 ASP B CA 1
ATOM 4602 C C . ASP B 1 211 ? -20.328 3.787 -10.32 1 97.69 211 ASP B C 1
ATOM 4604 O O . ASP B 1 211 ? -20.719 4.691 -9.578 1 97.69 211 ASP B O 1
ATOM 4608 N N . ALA B 1 212 ? -19.391 2.984 -10.047 1 96.88 212 ALA B N 1
ATOM 4609 C CA . ALA B 1 212 ? -18.656 3.164 -8.797 1 96.88 212 ALA B CA 1
ATOM 4610 C C . ALA B 1 212 ? -17.922 4.5 -8.773 1 96.88 212 ALA B C 1
ATOM 4612 O O . ALA B 1 212 ? -17.875 5.18 -7.746 1 96.88 212 ALA B O 1
ATOM 4613 N N . SER B 1 213 ? -17.297 4.828 -9.891 1 97.38 213 SER B N 1
ATOM 4614 C CA . SER B 1 213 ? -16.594 6.105 -10.008 1 97.38 213 SER B CA 1
ATOM 4615 C C . SER B 1 213 ? -17.547 7.277 -9.812 1 97.38 213 SER B C 1
ATOM 4617 O O . SER B 1 213 ? -17.219 8.258 -9.148 1 97.38 213 SER B O 1
ATOM 4619 N N . LYS B 1 214 ? -18.719 7.184 -10.398 1 97.25 214 LYS B N 1
ATOM 4620 C CA . LYS B 1 214 ? -19.719 8.219 -10.211 1 97.25 214 LYS B CA 1
ATOM 4621 C C . LYS B 1 214 ? -20.125 8.336 -8.742 1 97.25 214 LYS B C 1
ATOM 4623 O O . LYS B 1 214 ? -20.25 9.438 -8.211 1 97.25 214 LYS B O 1
ATOM 4628 N N . LEU B 1 215 ? -20.297 7.215 -8.164 1 96.5 215 LEU B N 1
ATOM 4629 C CA . LEU B 1 215 ? -20.734 7.152 -6.773 1 96.5 215 LEU B CA 1
ATOM 4630 C C . LEU B 1 215 ? -19.688 7.762 -5.848 1 96.5 215 LEU B C 1
ATOM 4632 O O . LEU B 1 215 ? -20.016 8.562 -4.973 1 96.5 215 LEU B O 1
ATOM 4636 N N . PHE B 1 216 ? -18.359 7.488 -6.016 1 94.06 216 PHE B N 1
ATOM 4637 C CA . PHE B 1 216 ? -17.297 7.906 -5.113 1 94.06 216 PHE B CA 1
ATOM 4638 C C . PHE B 1 216 ? -16.781 9.289 -5.492 1 94.06 216 PHE B C 1
ATOM 4640 O O . PHE B 1 216 ? -16.5 10.117 -4.617 1 94.06 216 PHE B O 1
ATOM 4647 N N . ASN B 1 217 ? -16.719 9.531 -6.762 1 94.06 217 ASN B N 1
ATOM 4648 C CA . ASN B 1 217 ? -15.867 10.633 -7.211 1 94.06 217 ASN B CA 1
ATOM 4649 C C . ASN B 1 217 ? -16.641 11.609 -8.094 1 94.06 217 ASN B C 1
ATOM 4651 O O . ASN B 1 217 ? -16.094 12.625 -8.531 1 94.06 217 ASN B O 1
ATOM 4655 N N . ASP B 1 218 ? -17.844 11.305 -8.445 1 94.69 218 ASP B N 1
ATOM 4656 C CA . ASP B 1 218 ? -18.703 12.125 -9.281 1 94.69 218 ASP B CA 1
ATOM 4657 C C . ASP B 1 218 ? -18.156 12.242 -10.703 1 94.69 218 ASP B C 1
ATOM 4659 O O . ASP B 1 218 ? -18.156 13.32 -11.289 1 94.69 218 ASP B O 1
ATOM 4663 N N . VAL B 1 219 ? -17.531 11.125 -11.148 1 93.44 219 VAL B N 1
ATOM 4664 C CA . VAL B 1 219 ? -17 11 -12.5 1 93.44 219 VAL B CA 1
ATOM 4665 C C . VAL B 1 219 ? -17.641 9.797 -13.195 1 93.44 219 VAL B C 1
ATOM 4667 O O . VAL B 1 219 ? -17.484 8.664 -12.742 1 93.44 219 VAL B O 1
ATOM 4670 N N . ASP B 1 220 ? -18.234 9.875 -14.359 1 91 220 ASP B N 1
ATOM 4671 C CA . ASP B 1 220 ? -19.031 8.812 -14.977 1 91 220 ASP B CA 1
ATOM 4672 C C . ASP B 1 220 ? -18.234 8.086 -16.062 1 91 220 ASP B C 1
ATOM 4674 O O . ASP B 1 220 ? -18.594 6.969 -16.453 1 91 220 ASP B O 1
ATOM 4678 N N . ASP B 1 221 ? -17.219 8.68 -16.625 1 95.75 221 ASP B N 1
ATOM 4679 C CA . ASP B 1 221 ? -16.484 8.07 -17.719 1 95.75 221 ASP B CA 1
ATOM 4680 C C . ASP B 1 221 ? -15 7.941 -17.375 1 95.75 221 ASP B C 1
ATOM 4682 O O . ASP B 1 221 ? -14.141 8.445 -18.109 1 95.75 221 ASP B O 1
ATOM 4686 N N . VAL B 1 222 ? -14.812 7.086 -16.328 1 98.38 222 VAL B N 1
ATOM 4687 C CA . VAL B 1 222 ? -13.445 6.996 -15.82 1 98.38 222 VAL B CA 1
ATOM 4688 C C . VAL B 1 222 ? -12.68 5.914 -16.578 1 98.38 222 VAL B C 1
ATOM 4690 O O . VAL B 1 222 ? -11.461 6.008 -16.734 1 98.38 222 VAL B O 1
ATOM 4693 N N . LEU B 1 223 ? -13.344 4.828 -17.078 1 98.75 223 LEU B N 1
ATOM 4694 C CA . LEU B 1 223 ? -12.695 3.68 -17.703 1 98.75 223 LEU B CA 1
ATOM 4695 C C . LEU B 1 223 ? -12.664 3.828 -19.219 1 98.75 223 LEU B C 1
ATOM 4697 O O . LEU B 1 223 ? -13.68 4.184 -19.828 1 98.75 223 LEU B O 1
ATOM 4701 N N . GLU B 1 224 ? -11.523 3.59 -19.812 1 98.44 224 GLU B N 1
ATOM 4702 C CA . GLU B 1 224 ? -11.359 3.725 -21.25 1 98.44 224 GLU B CA 1
ATOM 4703 C C . GLU B 1 224 ? -10.484 2.613 -21.812 1 98.44 224 GLU B C 1
ATOM 4705 O O . GLU B 1 224 ? -9.383 2.373 -21.328 1 98.44 224 GLU B O 1
ATOM 4710 N N . LYS B 1 225 ? -10.953 1.861 -22.781 1 98.56 225 LYS B N 1
ATOM 4711 C CA . LYS B 1 225 ? -10.117 0.932 -23.547 1 98.56 225 LYS B CA 1
ATOM 4712 C C . LYS B 1 225 ? -9.289 1.667 -24.594 1 98.56 225 LYS B C 1
ATOM 4714 O O . LYS B 1 225 ? -9.812 2.514 -25.328 1 98.56 225 LYS B O 1
ATOM 4719 N N . VAL B 1 226 ? -8.07 1.435 -24.641 1 98.19 226 VAL B N 1
ATOM 4720 C CA . VAL B 1 226 ? -7.227 2.018 -25.688 1 98.19 226 VAL B CA 1
ATOM 4721 C C . VAL B 1 226 ? -6.848 0.944 -26.703 1 98.19 226 VAL B C 1
ATOM 4723 O O . VAL B 1 226 ? -6.898 -0.251 -26.406 1 98.19 226 VAL B O 1
ATOM 4726 N N . ASP B 1 227 ? -6.344 1.312 -27.859 1 96.12 227 ASP B N 1
ATOM 4727 C CA . ASP B 1 227 ? -6.219 0.389 -28.984 1 96.12 227 ASP B CA 1
ATOM 4728 C C . ASP B 1 227 ? -4.785 -0.111 -29.141 1 96.12 227 ASP B C 1
ATOM 4730 O O . ASP B 1 227 ? -4.539 -1.133 -29.781 1 96.12 227 ASP B O 1
ATOM 4734 N N . THR B 1 228 ? -3.867 0.618 -28.578 1 97.62 228 THR B N 1
ATOM 4735 C CA . THR B 1 228 ? -2.477 0.211 -28.75 1 97.62 228 THR B CA 1
ATOM 4736 C C . THR B 1 228 ? -1.71 0.337 -27.438 1 97.62 228 THR B C 1
ATOM 4738 O O . THR B 1 228 ? -2.064 1.147 -26.578 1 97.62 228 THR B O 1
ATOM 4741 N N . LEU B 1 229 ? -0.664 -0.392 -27.328 1 97.94 229 LEU B N 1
ATOM 4742 C CA . LEU B 1 229 ? 0.226 -0.294 -26.188 1 97.94 229 LEU B CA 1
ATOM 4743 C C . LEU B 1 229 ? 0.918 1.064 -26.141 1 97.94 229 LEU B C 1
ATOM 4745 O O . LEU B 1 229 ? 1.115 1.637 -25.078 1 97.94 229 LEU B O 1
ATOM 4749 N N . ASP B 1 230 ? 1.281 1.578 -27.297 1 98.06 230 ASP B N 1
ATOM 4750 C CA . ASP B 1 230 ? 1.917 2.891 -27.359 1 98.06 230 ASP B CA 1
ATOM 4751 C C . ASP B 1 230 ? 1.042 3.957 -26.703 1 98.06 230 ASP B C 1
ATOM 4753 O O . ASP B 1 230 ? 1.533 4.785 -25.938 1 98.06 230 ASP B O 1
ATOM 4757 N N . GLU B 1 231 ? -0.188 3.902 -27.062 1 98.19 231 GLU B N 1
ATOM 4758 C CA . GLU B 1 231 ? -1.128 4.859 -26.484 1 98.19 231 GLU B CA 1
ATOM 4759 C C . GLU B 1 231 ? -1.256 4.664 -24.984 1 98.19 231 GLU B C 1
ATOM 4761 O O . GLU B 1 231 ? -1.257 5.633 -24.219 1 98.19 231 GLU B O 1
ATOM 4766 N N . LEU B 1 232 ? -1.37 3.453 -24.578 1 98.75 232 LEU B N 1
ATOM 4767 C CA . LEU B 1 232 ? -1.521 3.135 -23.156 1 98.75 232 LEU B CA 1
ATOM 4768 C C . LEU B 1 232 ? -0.322 3.637 -22.359 1 98.75 232 LEU B C 1
ATOM 4770 O O . LEU B 1 232 ? -0.487 4.352 -21.375 1 98.75 232 LEU B O 1
ATOM 4774 N N . PHE B 1 233 ? 0.857 3.352 -22.781 1 98.81 233 PHE B N 1
ATOM 4775 C CA . PHE B 1 233 ? 2.088 3.658 -22.062 1 98.81 233 PHE B CA 1
ATOM 4776 C C . PHE B 1 233 ? 2.359 5.156 -22.062 1 98.81 233 PHE B C 1
ATOM 4778 O O . PHE B 1 233 ? 2.859 5.707 -21.078 1 98.81 233 PHE B O 1
ATOM 4785 N N . SER B 1 234 ? 2.021 5.871 -23.109 1 98.75 234 SER B N 1
ATOM 4786 C CA . SER B 1 234 ? 2.32 7.297 -23.234 1 98.75 234 SER B CA 1
ATOM 4787 C C . SER B 1 234 ? 1.367 8.133 -22.375 1 98.75 234 SER B C 1
ATOM 4789 O O . SER B 1 234 ? 1.729 9.211 -21.922 1 98.75 234 SER B O 1
ATOM 4791 N N . ARG B 1 235 ? 0.183 7.625 -22.125 1 98.75 235 ARG B N 1
ATOM 4792 C CA . ARG B 1 235 ? -0.834 8.414 -21.438 1 98.75 235 ARG B CA 1
ATOM 4793 C C . ARG B 1 235 ? -0.811 8.141 -19.938 1 98.75 235 ARG B C 1
ATOM 4795 O O . ARG B 1 235 ? -1.359 8.914 -19.141 1 98.75 235 ARG B O 1
ATOM 4802 N N . ALA B 1 236 ? -0.184 7.086 -19.531 1 98.88 236 ALA B N 1
ATOM 4803 C CA . ALA B 1 236 ? -0.327 6.594 -18.156 1 98.88 236 ALA B CA 1
ATOM 4804 C C . ALA B 1 236 ? 0.707 7.23 -17.234 1 98.88 236 ALA B C 1
ATOM 4806 O O . ALA B 1 236 ? 1.828 7.523 -17.656 1 98.88 236 ALA B O 1
ATOM 4807 N N . ASP B 1 237 ? 0.302 7.492 -15.969 1 98.94 237 ASP B N 1
ATOM 4808 C CA . ASP B 1 237 ? 1.242 7.773 -14.891 1 98.94 237 ASP B CA 1
ATOM 4809 C C . ASP B 1 237 ? 1.739 6.48 -14.242 1 98.94 237 ASP B C 1
ATOM 4811 O O . ASP B 1 237 ? 2.871 6.418 -13.758 1 98.94 237 ASP B O 1
ATOM 4815 N N . VAL B 1 238 ? 0.911 5.465 -14.188 1 98.94 238 VAL B N 1
ATOM 4816 C CA . VAL B 1 238 ? 1.227 4.148 -13.641 1 98.94 238 VAL B CA 1
ATOM 4817 C C . VAL B 1 238 ? 0.732 3.062 -14.594 1 98.94 238 VAL B C 1
ATOM 4819 O O . VAL B 1 238 ? -0.443 3.041 -14.969 1 98.94 238 VAL B O 1
ATOM 4822 N N . VAL B 1 239 ? 1.592 2.189 -14.977 1 98.94 239 VAL B N 1
ATOM 4823 C CA . VAL B 1 239 ? 1.243 1.038 -15.805 1 98.94 239 VAL B CA 1
ATOM 4824 C C . VAL B 1 239 ? 1.417 -0.248 -15 1 98.94 239 VAL B C 1
ATOM 4826 O O . VAL B 1 239 ? 2.422 -0.423 -14.305 1 98.94 239 VAL B O 1
ATOM 4829 N N . THR B 1 240 ? 0.441 -1.096 -15.039 1 98.94 240 THR B N 1
ATOM 4830 C CA . THR B 1 240 ? 0.552 -2.424 -14.438 1 98.94 240 THR B CA 1
ATOM 4831 C C . THR B 1 240 ? 0.348 -3.508 -15.492 1 98.94 240 THR B C 1
ATOM 4833 O O . THR B 1 240 ? -0.486 -3.361 -16.391 1 98.94 240 THR B O 1
ATOM 4836 N N . LEU B 1 241 ? 1.171 -4.531 -15.469 1 98.88 241 LEU B N 1
ATOM 4837 C CA . LEU B 1 241 ? 1.114 -5.633 -16.422 1 98.88 241 LEU B CA 1
ATOM 4838 C C . LEU B 1 241 ? 0.333 -6.812 -15.844 1 98.88 241 LEU B C 1
ATOM 4840 O O . LEU B 1 241 ? 0.632 -7.281 -14.75 1 98.88 241 LEU B O 1
ATOM 4844 N N . ASN B 1 242 ? -0.642 -7.285 -16.594 1 98 242 ASN B N 1
ATOM 4845 C CA . ASN B 1 242 ? -1.509 -8.375 -16.156 1 98 242 ASN B CA 1
ATOM 4846 C C . ASN B 1 242 ? -1.896 -9.289 -17.312 1 98 242 ASN B C 1
ATOM 4848 O O . ASN B 1 242 ? -2.953 -9.922 -17.297 1 98 242 ASN B O 1
ATOM 4852 N N . CYS B 1 243 ? -1.102 -9.344 -18.312 1 94.88 243 CYS B N 1
ATOM 4853 C CA . CYS B 1 243 ? -1.354 -10.195 -19.469 1 94.88 243 CYS B CA 1
ATOM 4854 C C . CYS B 1 243 ? -0.507 -11.461 -19.422 1 94.88 243 CYS B C 1
ATOM 4856 O O . CYS B 1 243 ? 0.491 -11.516 -18.703 1 94.88 243 CYS B O 1
ATOM 4858 N N . PRO B 1 244 ? -0.896 -12.484 -20.172 1 89.88 244 PRO B N 1
ATOM 4859 C CA . PRO B 1 244 ? -0.128 -13.734 -20.188 1 89.88 244 PRO B CA 1
ATOM 4860 C C . PRO B 1 244 ? 1.2 -13.602 -20.938 1 89.88 244 PRO B C 1
ATOM 4862 O O . PRO B 1 244 ? 1.389 -12.664 -21.703 1 89.88 244 PRO B O 1
ATOM 4865 N N . LEU B 1 245 ? 2.053 -14.508 -20.578 1 90.38 245 LEU B N 1
ATOM 4866 C CA . LEU B 1 245 ? 3.322 -14.625 -21.281 1 90.38 245 LEU B CA 1
ATOM 4867 C C . LEU B 1 245 ? 3.221 -15.648 -22.406 1 90.38 245 LEU B C 1
ATOM 4869 O O . LEU B 1 245 ? 2.83 -16.797 -22.188 1 90.38 245 LEU B O 1
ATOM 4873 N N . TYR B 1 246 ? 3.398 -15.312 -23.547 1 84.81 246 TYR B N 1
ATOM 4874 C CA . TYR B 1 246 ? 3.525 -16.141 -24.75 1 84.81 246 TYR B CA 1
ATOM 4875 C C . TYR B 1 246 ? 4.535 -15.555 -25.719 1 84.81 246 TYR B C 1
ATOM 4877 O O . TYR B 1 246 ? 5.184 -14.547 -25.422 1 84.81 246 TYR B O 1
ATOM 4885 N N . GLU B 1 247 ? 4.762 -16.172 -26.781 1 86.44 247 GLU B N 1
ATOM 4886 C CA . GLU B 1 247 ? 5.859 -15.828 -27.672 1 86.44 247 GLU B CA 1
ATOM 4887 C C . GLU B 1 247 ? 5.832 -14.344 -28.047 1 86.44 247 GLU B C 1
ATOM 4889 O O . GLU B 1 247 ? 6.852 -13.656 -27.953 1 86.44 247 GLU B O 1
ATOM 4894 N N . LYS B 1 248 ? 4.742 -13.805 -28.328 1 89.12 248 LYS B N 1
ATOM 4895 C CA . LYS B 1 248 ? 4.633 -12.438 -28.828 1 89.12 248 LYS B CA 1
ATOM 4896 C C . LYS B 1 248 ? 4.707 -11.422 -27.688 1 89.12 248 LYS B C 1
ATOM 4898 O O . LYS B 1 248 ? 4.953 -10.242 -27.922 1 89.12 248 LYS B O 1
ATOM 4903 N N . SER B 1 249 ? 4.461 -11.844 -26.453 1 93.31 249 SER B N 1
ATOM 4904 C CA . SER B 1 249 ? 4.457 -10.898 -25.344 1 93.31 249 SER B CA 1
ATOM 4905 C C . SER B 1 249 ? 5.789 -10.914 -24.594 1 93.31 249 SER B C 1
ATOM 4907 O O . SER B 1 249 ? 6.051 -10.047 -23.766 1 93.31 249 SER B O 1
ATOM 4909 N N . LYS B 1 250 ? 6.621 -11.891 -24.938 1 95.12 250 LYS B N 1
ATOM 4910 C CA . LYS B 1 250 ? 7.945 -11.953 -24.328 1 95.12 250 LYS B CA 1
ATOM 4911 C C . LYS B 1 250 ? 8.781 -10.727 -24.688 1 95.12 250 LYS B C 1
ATOM 4913 O O . LYS B 1 250 ? 8.961 -10.43 -25.875 1 95.12 250 LYS B O 1
ATOM 4918 N N . GLY B 1 251 ? 9.234 -9.992 -23.734 1 97.94 251 GLY B N 1
ATOM 4919 C CA . GLY B 1 251 ? 10.078 -8.828 -23.953 1 97.94 251 GLY B CA 1
ATOM 4920 C C . GLY B 1 251 ? 9.336 -7.66 -24.578 1 97.94 251 GLY B C 1
ATOM 4921 O O . GLY B 1 251 ? 9.961 -6.73 -25.094 1 97.94 251 GLY B O 1
ATOM 4922 N N . MET B 1 252 ? 8.031 -7.719 -24.516 1 97.56 252 MET B N 1
ATOM 4923 C CA . MET B 1 252 ? 7.258 -6.664 -25.156 1 97.56 252 MET B CA 1
ATOM 4924 C C . MET B 1 252 ? 7.52 -5.316 -24.5 1 97.56 252 MET B C 1
ATOM 4926 O O . MET B 1 252 ? 7.477 -4.277 -25.156 1 97.56 252 MET B O 1
ATOM 4930 N N . VAL B 1 253 ? 7.785 -5.309 -23.25 1 98.75 253 VAL B N 1
ATOM 4931 C CA . VAL B 1 253 ? 8.141 -4.074 -22.562 1 98.75 253 VAL B CA 1
ATOM 4932 C C . VAL B 1 253 ? 9.656 -3.881 -22.578 1 98.75 253 VAL B C 1
ATOM 4934 O O . VAL B 1 253 ? 10.344 -4.262 -21.625 1 98.75 253 VAL B O 1
ATOM 4937 N N . ASN B 1 254 ? 10.133 -3.369 -23.641 1 98.69 254 ASN B N 1
ATOM 4938 C CA . ASN B 1 254 ? 11.547 -3.119 -23.906 1 98.69 254 ASN B CA 1
ATOM 4939 C C . ASN B 1 254 ? 11.867 -1.626 -23.891 1 98.69 254 ASN B C 1
ATOM 4941 O O . ASN B 1 254 ? 11.016 -0.81 -23.531 1 98.69 254 ASN B O 1
ATOM 4945 N N . LYS B 1 255 ? 13.062 -1.314 -24.25 1 98.69 255 LYS B N 1
ATOM 4946 C CA . LYS B 1 255 ? 13.539 0.063 -24.203 1 98.69 255 LYS B CA 1
ATOM 4947 C C . LYS B 1 255 ? 12.625 0.987 -25 1 98.69 255 LYS B C 1
ATOM 4949 O O . LYS B 1 255 ? 12.312 2.096 -24.562 1 98.69 255 LYS B O 1
ATOM 4954 N N . GLU B 1 256 ? 12.188 0.564 -26.141 1 98.69 256 GLU B N 1
ATOM 4955 C CA . GLU B 1 256 ? 11.344 1.371 -27.016 1 98.69 256 GLU B CA 1
ATOM 4956 C C . GLU B 1 256 ? 10 1.681 -26.359 1 98.69 256 GLU B C 1
ATOM 4958 O O . GLU B 1 256 ? 9.578 2.838 -26.312 1 98.69 256 GLU B O 1
ATOM 4963 N N . LEU B 1 257 ? 9.328 0.688 -25.875 1 98.75 257 LEU B N 1
ATOM 4964 C CA . LEU B 1 257 ? 8.023 0.905 -25.25 1 98.75 257 LEU B CA 1
ATOM 4965 C C . LEU B 1 257 ? 8.164 1.731 -23.969 1 98.75 257 LEU B C 1
ATOM 4967 O O . LEU B 1 257 ? 7.34 2.611 -23.703 1 98.75 257 LEU B O 1
ATOM 4971 N N . ILE B 1 258 ? 9.195 1.521 -23.156 1 98.81 258 ILE B N 1
ATOM 4972 C CA . ILE B 1 258 ? 9.438 2.256 -21.922 1 98.81 258 ILE B CA 1
ATOM 4973 C C . ILE B 1 258 ? 9.688 3.729 -22.234 1 98.81 258 ILE B C 1
ATOM 4975 O O . ILE B 1 258 ? 9.273 4.613 -21.484 1 98.81 258 ILE B O 1
ATOM 4979 N N . SER B 1 259 ? 10.344 3.945 -23.359 1 98.69 259 SER B N 1
ATOM 4980 C CA . SER B 1 259 ? 10.664 5.32 -23.734 1 98.69 259 SER B CA 1
ATOM 4981 C C . SER B 1 259 ? 9.398 6.141 -23.969 1 98.69 259 SER B C 1
ATOM 4983 O O . SER B 1 259 ? 9.438 7.371 -23.938 1 98.69 259 SER B O 1
ATOM 4985 N N . LYS B 1 260 ? 8.266 5.469 -24.188 1 98.56 260 LYS B N 1
ATOM 4986 C CA . LYS B 1 260 ? 6.996 6.156 -24.406 1 98.56 260 LYS B CA 1
ATOM 4987 C C . LYS B 1 260 ? 6.371 6.598 -23.094 1 98.56 260 LYS B C 1
ATOM 4989 O O . 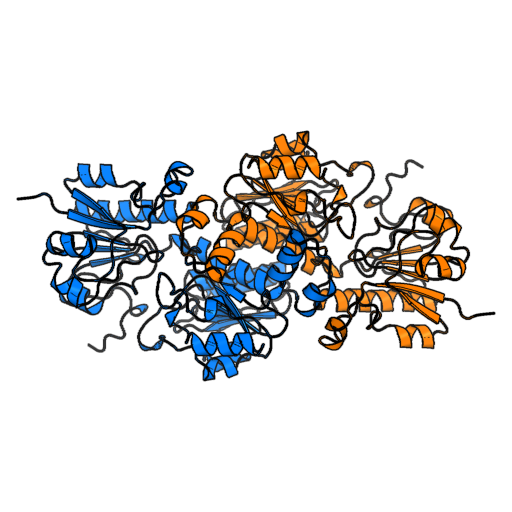LYS B 1 260 ? 5.465 7.434 -23.078 1 98.56 260 LYS B O 1
ATOM 4994 N N . MET B 1 261 ? 6.789 6.066 -22.016 1 98.81 261 MET B N 1
ATOM 4995 C CA . MET B 1 261 ? 6.238 6.426 -20.703 1 98.81 261 MET B CA 1
ATOM 4996 C C . MET B 1 261 ? 6.66 7.836 -20.312 1 98.81 261 MET B C 1
ATOM 4998 O O . MET B 1 261 ? 7.707 8.32 -20.734 1 98.81 261 MET B O 1
ATOM 5002 N N . LYS B 1 262 ? 5.887 8.477 -19.484 1 98.5 262 LYS B N 1
ATOM 5003 C CA . LYS B 1 262 ? 6.234 9.781 -18.938 1 98.5 262 LYS B CA 1
ATOM 5004 C C . LYS B 1 262 ? 7.48 9.688 -18.047 1 98.5 262 LYS B C 1
ATOM 5006 O O . LYS B 1 262 ? 7.664 8.703 -17.328 1 98.5 262 LYS B O 1
ATOM 5011 N N . LYS B 1 263 ? 8.328 10.68 -18.156 1 97.81 263 LYS B N 1
ATOM 5012 C CA . LYS B 1 263 ? 9.406 10.742 -17.172 1 97.81 263 LYS B CA 1
ATOM 5013 C C . LYS B 1 263 ? 8.852 10.805 -15.75 1 97.81 263 LYS B C 1
ATOM 5015 O O . LYS B 1 263 ? 7.949 11.586 -15.461 1 97.81 263 LYS B O 1
ATOM 5020 N N . GLY B 1 264 ? 9.336 9.953 -14.891 1 97.88 264 GLY B N 1
ATOM 5021 C CA . GLY B 1 264 ? 8.898 9.938 -13.508 1 97.88 264 GLY B CA 1
ATOM 5022 C C . GLY B 1 264 ? 7.699 9.039 -13.266 1 97.88 264 GLY B C 1
ATOM 5023 O O . GLY B 1 264 ? 7.145 9.016 -12.172 1 97.88 264 GLY B O 1
ATOM 5024 N N . SER B 1 265 ? 7.316 8.234 -14.305 1 98.81 265 SER B N 1
ATOM 5025 C CA . SER B 1 265 ? 6.148 7.363 -14.172 1 98.81 265 SER B CA 1
ATOM 5026 C C . SER B 1 265 ? 6.52 6.031 -13.531 1 98.81 265 SER B C 1
ATOM 5028 O O . SER B 1 265 ? 7.656 5.84 -13.094 1 98.81 265 SER B O 1
ATOM 5030 N N . TYR B 1 266 ? 5.512 5.129 -13.406 1 98.94 266 TYR B N 1
ATOM 5031 C CA . TYR B 1 266 ? 5.672 3.902 -12.633 1 98.94 266 TYR B CA 1
ATOM 5032 C C . TYR B 1 266 ? 5.258 2.684 -13.453 1 98.94 266 TYR B C 1
ATOM 5034 O O . TYR B 1 266 ? 4.27 2.725 -14.188 1 98.94 266 TYR B O 1
ATOM 5042 N N . LEU B 1 267 ? 6.031 1.676 -13.344 1 98.94 267 LEU B N 1
ATOM 5043 C CA . LEU B 1 267 ? 5.738 0.391 -13.969 1 98.94 267 LEU B CA 1
ATOM 5044 C C . LEU B 1 267 ? 5.691 -0.722 -12.93 1 98.94 267 LEU B C 1
ATOM 5046 O O . LEU B 1 267 ? 6.648 -0.919 -12.18 1 98.94 267 LEU B O 1
ATOM 5050 N N . VAL B 1 268 ? 4.543 -1.424 -12.844 1 98.94 268 VAL B N 1
ATOM 5051 C CA . VAL B 1 268 ? 4.32 -2.498 -11.883 1 98.94 268 VAL B CA 1
ATOM 5052 C C . VAL B 1 268 ? 4.059 -3.809 -12.617 1 98.94 268 VAL B C 1
ATOM 5054 O O . VAL B 1 268 ? 3.221 -3.863 -13.523 1 98.94 268 VAL B O 1
ATOM 5057 N N . ASN B 1 269 ? 4.781 -4.879 -12.25 1 98.81 269 ASN B N 1
ATOM 5058 C CA . ASN B 1 269 ? 4.629 -6.164 -12.922 1 98.81 269 ASN B CA 1
ATOM 5059 C C . ASN B 1 269 ? 4.422 -7.297 -11.922 1 98.81 269 ASN B C 1
ATOM 5061 O O . ASN B 1 269 ? 5.355 -7.688 -11.219 1 98.81 269 ASN B O 1
ATOM 5065 N N . THR B 1 270 ? 3.242 -7.809 -11.883 1 98.12 270 THR B N 1
ATOM 5066 C CA . THR B 1 270 ? 2.918 -8.977 -11.062 1 98.12 270 THR B CA 1
ATOM 5067 C C . THR B 1 270 ? 2.461 -10.141 -11.945 1 98.12 270 THR B C 1
ATOM 5069 O O . THR B 1 270 ? 1.821 -11.07 -11.461 1 98.12 270 THR B O 1
ATOM 5072 N N . ALA B 1 271 ? 2.701 -10.031 -13.203 1 97.25 271 ALA B N 1
ATOM 5073 C CA . ALA B 1 271 ? 2.312 -11.07 -14.148 1 97.25 271 ALA B CA 1
ATOM 5074 C C . ALA B 1 271 ? 3.455 -12.055 -14.383 1 97.25 271 ALA B C 1
ATOM 5076 O O . ALA B 1 271 ? 3.594 -13.039 -13.656 1 97.25 271 ALA B O 1
ATOM 5077 N N . ARG B 1 272 ? 4.328 -11.68 -15.352 1 96.06 272 ARG B N 1
ATOM 5078 C CA . ARG B 1 272 ? 5.508 -12.484 -15.641 1 96.06 272 ARG B CA 1
ATOM 5079 C C . ARG B 1 272 ? 6.727 -11.602 -15.891 1 96.06 272 ARG B C 1
ATOM 5081 O O . ARG B 1 272 ? 6.652 -10.641 -16.656 1 96.06 272 ARG B O 1
ATOM 5088 N N . GLY B 1 273 ? 7.816 -11.961 -15.227 1 96.56 273 GLY B N 1
ATOM 5089 C CA . GLY B 1 273 ? 9.008 -11.148 -15.375 1 96.56 273 GLY B CA 1
ATOM 5090 C C . GLY B 1 273 ? 9.477 -11.031 -16.812 1 96.56 273 GLY B C 1
ATOM 5091 O O . GLY B 1 273 ? 9.961 -9.977 -17.234 1 96.56 273 GLY B O 1
ATOM 5092 N N . ALA B 1 274 ? 9.195 -12.07 -17.594 1 95.81 274 ALA B N 1
ATOM 5093 C CA . ALA B 1 274 ? 9.727 -12.172 -18.953 1 95.81 274 ALA B CA 1
ATOM 5094 C C . ALA B 1 274 ? 8.922 -11.297 -19.906 1 95.81 274 ALA B C 1
ATOM 5096 O O . ALA B 1 274 ? 9.312 -11.125 -21.078 1 95.81 274 ALA B O 1
ATOM 5097 N N . LEU B 1 275 ? 7.926 -10.641 -19.469 1 98.06 275 LEU B N 1
ATOM 5098 C CA . LEU B 1 275 ? 7.223 -9.648 -20.281 1 98.06 275 LEU B CA 1
ATOM 5099 C C . LEU B 1 275 ? 8.102 -8.43 -20.531 1 98.06 275 LEU B C 1
ATOM 5101 O O . LEU B 1 275 ? 7.852 -7.656 -21.453 1 98.06 275 LEU B O 1
ATOM 5105 N N . THR B 1 276 ? 9.047 -8.258 -19.688 1 98.69 276 THR B N 1
ATOM 5106 C CA . THR B 1 276 ? 9.938 -7.105 -19.75 1 98.69 276 THR B CA 1
ATOM 5107 C C . THR B 1 276 ? 11.367 -7.547 -20.078 1 98.69 276 THR B C 1
ATOM 5109 O O . THR B 1 276 ? 11.703 -8.719 -19.938 1 98.69 276 THR B O 1
ATOM 5112 N N . VAL B 1 277 ? 12.141 -6.637 -20.578 1 98.56 277 VAL B N 1
ATOM 5113 C CA . VAL B 1 277 ? 13.57 -6.844 -20.734 1 98.56 277 VAL B CA 1
ATOM 5114 C C . VAL B 1 277 ? 14.312 -6.312 -19.516 1 98.56 277 VAL B C 1
ATOM 5116 O O . VAL B 1 277 ? 14.344 -5.102 -19.281 1 98.56 277 VAL B O 1
ATOM 5119 N N . PRO B 1 278 ? 14.961 -7.184 -18.766 1 98.06 278 PRO B N 1
ATOM 5120 C CA . PRO B 1 278 ? 15.508 -6.805 -17.453 1 98.06 278 PRO B CA 1
ATOM 5121 C C . PRO B 1 278 ? 16.469 -5.625 -17.547 1 98.06 278 PRO B C 1
ATOM 5123 O O . PRO B 1 278 ? 16.391 -4.695 -16.734 1 98.06 278 PRO B O 1
ATOM 5126 N N . GLU B 1 279 ? 17.359 -5.656 -18.516 1 98.5 279 GLU B N 1
ATOM 5127 C CA . GLU B 1 279 ? 18.359 -4.602 -18.656 1 98.5 279 GLU B CA 1
ATOM 5128 C C . GLU B 1 279 ? 17.703 -3.262 -18.984 1 98.5 279 GLU B C 1
ATOM 5130 O O . GLU B 1 279 ? 18.172 -2.213 -18.531 1 98.5 279 GLU B O 1
ATOM 5135 N N . ASP B 1 280 ? 16.672 -3.277 -19.781 1 98.88 280 ASP B N 1
ATOM 5136 C CA . ASP B 1 280 ? 15.977 -2.053 -20.172 1 98.88 280 ASP B CA 1
ATOM 5137 C C . ASP B 1 280 ? 15.234 -1.453 -18.969 1 98.88 280 ASP B C 1
ATOM 5139 O O . ASP B 1 280 ? 15.227 -0.234 -18.797 1 98.88 280 ASP B O 1
ATOM 5143 N N . VAL B 1 281 ? 14.625 -2.293 -18.172 1 98.88 281 VAL B N 1
ATOM 5144 C CA . VAL B 1 281 ? 13.953 -1.842 -16.953 1 98.88 281 VAL B CA 1
ATOM 5145 C C . VAL B 1 281 ? 14.961 -1.199 -16.016 1 98.88 281 VAL B C 1
ATOM 5147 O O . VAL B 1 281 ? 14.742 -0.094 -15.516 1 98.88 281 VAL B O 1
ATOM 5150 N N . ALA B 1 282 ? 16.047 -1.927 -15.797 1 98.88 282 ALA B N 1
ATOM 5151 C CA . ALA B 1 282 ? 17.062 -1.417 -14.883 1 98.88 282 ALA B CA 1
ATOM 5152 C C . ALA B 1 282 ? 17.609 -0.072 -15.359 1 98.88 282 ALA B C 1
ATOM 5154 O O . ALA B 1 282 ? 17.797 0.848 -14.562 1 98.88 282 ALA B O 1
ATOM 5155 N N . GLU B 1 283 ? 17.859 0.013 -16.641 1 98.81 283 GLU B N 1
ATOM 5156 C CA . GLU B 1 283 ? 18.359 1.271 -17.188 1 98.81 283 GLU B CA 1
ATOM 5157 C C . GLU B 1 283 ? 17.359 2.4 -16.969 1 98.81 283 GLU B C 1
ATOM 5159 O O . GLU B 1 283 ? 17.734 3.51 -16.594 1 98.81 283 GLU B O 1
ATOM 5164 N N . ALA B 1 284 ? 16.109 2.154 -17.219 1 98.94 284 ALA B N 1
ATOM 5165 C CA . ALA B 1 284 ? 15.055 3.16 -17.062 1 98.94 284 ALA B CA 1
ATOM 5166 C C . ALA B 1 284 ? 14.914 3.594 -15.609 1 98.94 284 ALA B C 1
ATOM 5168 O O . ALA B 1 284 ? 14.695 4.773 -15.328 1 98.94 284 ALA B O 1
ATOM 5169 N N . VAL B 1 285 ? 15.039 2.686 -14.664 1 98.88 285 VAL B N 1
ATOM 5170 C CA . VAL B 1 285 ? 14.953 3.012 -13.242 1 98.88 285 VAL B CA 1
ATOM 5171 C C . VAL B 1 285 ? 16.188 3.816 -12.828 1 98.88 285 VAL B C 1
ATOM 5173 O O . VAL B 1 285 ? 16.062 4.848 -12.156 1 98.88 285 VAL B O 1
ATOM 5176 N N . ASN B 1 286 ? 17.344 3.369 -13.258 1 98.81 286 ASN B N 1
ATOM 5177 C CA . ASN B 1 286 ? 18.594 4.008 -12.875 1 98.81 286 ASN B CA 1
ATOM 5178 C C . ASN B 1 286 ? 18.688 5.434 -13.406 1 98.81 286 ASN B C 1
ATOM 5180 O O . ASN B 1 286 ? 19.297 6.301 -12.773 1 98.81 286 ASN B O 1
ATOM 5184 N N . SER B 1 287 ? 18.047 5.68 -14.531 1 98.5 287 SER B N 1
ATOM 5185 C CA . SER B 1 287 ? 18.062 7.016 -15.117 1 98.5 287 SER B CA 1
ATOM 5186 C C . SER B 1 287 ? 17 7.914 -14.477 1 98.5 287 SER B C 1
ATOM 5188 O O . SER B 1 287 ? 17.016 9.133 -14.68 1 98.5 287 SER B O 1
ATOM 5190 N N . GLY B 1 288 ? 16.109 7.312 -13.789 1 98.12 288 GLY B N 1
ATOM 5191 C CA . GLY B 1 288 ? 15.016 8.07 -13.195 1 98.12 288 GLY B CA 1
ATOM 5192 C C . GLY B 1 288 ? 13.828 8.234 -14.125 1 98.12 288 GLY B C 1
ATOM 5193 O O . GLY B 1 288 ? 12.883 8.961 -13.812 1 98.12 288 GLY B O 1
ATOM 5194 N N . HIS B 1 289 ? 13.898 7.594 -15.203 1 98.69 289 HIS B N 1
ATOM 5195 C CA . HIS B 1 289 ? 12.789 7.691 -16.141 1 98.69 289 HIS B CA 1
ATOM 5196 C C . HIS B 1 289 ? 11.523 7.059 -15.562 1 98.69 289 HIS B C 1
ATOM 5198 O O . HIS B 1 289 ? 10.43 7.621 -15.688 1 98.69 289 HIS B O 1
ATOM 5204 N N . ILE B 1 290 ? 11.672 5.848 -15.008 1 98.94 290 ILE B N 1
ATOM 5205 C CA . ILE B 1 290 ? 10.531 5.219 -14.352 1 98.94 290 ILE B CA 1
ATOM 5206 C C . ILE B 1 290 ? 10.969 4.668 -12.992 1 98.94 290 ILE B C 1
ATOM 5208 O O . ILE B 1 290 ? 12.164 4.59 -12.695 1 98.94 290 ILE B O 1
ATOM 5212 N N . ALA B 1 291 ? 10.039 4.422 -12.141 1 98.94 291 ALA B N 1
ATOM 5213 C CA . ALA B 1 291 ? 10.18 3.51 -11.016 1 98.94 291 ALA B CA 1
ATOM 5214 C C . ALA B 1 291 ? 9.531 2.162 -11.312 1 98.94 291 ALA B C 1
ATOM 5216 O O . ALA B 1 291 ? 8.656 2.066 -12.18 1 98.94 291 ALA B O 1
ATOM 5217 N N . TYR B 1 292 ? 9.977 1.132 -10.68 1 98.94 292 TYR B N 1
ATOM 5218 C CA . TYR B 1 292 ? 9.562 -0.218 -11.047 1 98.94 292 TYR B CA 1
ATOM 5219 C C . TYR B 1 292 ? 9.352 -1.079 -9.805 1 98.94 292 TYR B C 1
ATOM 5221 O O . TYR B 1 292 ? 10.086 -0.959 -8.828 1 98.94 292 TYR B O 1
ATOM 5229 N N . GLY B 1 293 ? 8.328 -1.884 -9.844 1 98.81 293 GLY B N 1
ATOM 5230 C CA . GLY B 1 293 ? 8.102 -2.842 -8.773 1 98.81 293 GLY B CA 1
ATOM 5231 C C . GLY B 1 293 ? 7.246 -4.02 -9.203 1 98.81 293 GLY B C 1
ATOM 5232 O O . GLY B 1 293 ? 6.711 -4.035 -10.312 1 98.81 293 GLY B O 1
ATOM 5233 N N . GLY B 1 294 ? 7.113 -4.984 -8.352 1 98.38 294 GLY B N 1
ATOM 5234 C CA . GLY B 1 294 ? 6.391 -6.234 -8.555 1 98.38 294 GLY B CA 1
ATOM 5235 C C . GLY B 1 294 ? 7.023 -7.41 -7.832 1 98.38 294 GLY B C 1
ATOM 5236 O O . GLY B 1 294 ? 7.781 -7.227 -6.879 1 98.38 294 GLY B O 1
ATOM 5237 N N . ASP B 1 295 ? 6.574 -8.664 -8.258 1 98.38 295 ASP B N 1
ATOM 5238 C CA . ASP B 1 295 ? 7.113 -9.797 -7.523 1 98.38 295 ASP B CA 1
ATOM 5239 C C . ASP B 1 295 ? 7.559 -10.906 -8.469 1 98.38 295 ASP B C 1
ATOM 5241 O O . ASP B 1 295 ? 7.93 -12 -8.031 1 98.38 295 ASP B O 1
ATOM 5245 N N . VAL B 1 296 ? 7.527 -10.625 -9.836 1 97.75 296 VAL B N 1
ATOM 5246 C CA . VAL B 1 296 ? 7.883 -11.688 -10.773 1 97.75 296 VAL B CA 1
ATOM 5247 C C . VAL B 1 296 ? 9.219 -11.359 -11.438 1 97.75 296 VAL B C 1
ATOM 5249 O O . VAL B 1 296 ? 9.531 -10.188 -11.68 1 97.75 296 VAL B O 1
ATOM 5252 N N . TRP B 1 297 ? 9.945 -12.398 -11.711 1 96.69 297 TRP B N 1
ATOM 5253 C CA . TRP B 1 297 ? 11.281 -12.312 -12.305 1 96.69 297 TRP B CA 1
ATOM 5254 C C . TRP B 1 297 ? 11.391 -13.234 -13.516 1 96.69 297 TRP B C 1
ATOM 5256 O O . TRP B 1 297 ? 10.719 -14.266 -13.586 1 96.69 297 TRP B O 1
ATOM 5266 N N . PRO B 1 298 ? 12.172 -12.891 -14.461 1 93.81 298 PRO B N 1
ATOM 5267 C CA . PRO B 1 298 ? 12.25 -13.711 -15.68 1 93.81 298 PRO B CA 1
ATOM 5268 C C . PRO B 1 298 ? 12.727 -15.133 -15.398 1 93.81 298 PRO B C 1
ATOM 5270 O O . PRO B 1 298 ? 12.312 -16.078 -16.078 1 93.81 298 PRO B O 1
ATOM 5273 N N . VAL B 1 299 ? 13.609 -15.273 -14.469 1 89.12 299 VAL B N 1
ATOM 5274 C CA . VAL B 1 299 ? 14.094 -16.562 -13.984 1 89.12 299 VAL B CA 1
ATOM 5275 C C . VAL B 1 299 ? 13.883 -16.672 -12.477 1 89.12 299 VAL B C 1
ATOM 5277 O O . VAL B 1 299 ? 14.211 -15.734 -11.734 1 89.12 299 VAL B O 1
ATOM 5280 N N . GLN B 1 300 ? 13.289 -17.844 -12.148 1 91 300 GLN B N 1
ATOM 5281 C CA . GLN B 1 300 ? 13.008 -18 -10.727 1 91 300 GLN B CA 1
ATOM 5282 C C . GLN B 1 300 ? 13.492 -19.359 -10.211 1 91 300 GLN B C 1
ATOM 5284 O O . GLN B 1 300 ? 13.227 -20.391 -10.82 1 91 300 GLN B O 1
ATOM 5289 N N . PRO B 1 301 ? 14.383 -19.281 -9.094 1 91.62 301 PRO B N 1
ATOM 5290 C CA . PRO B 1 301 ? 14.758 -18.109 -8.297 1 91.62 301 PRO B CA 1
ATOM 5291 C C . PRO B 1 301 ? 15.648 -17.141 -9.055 1 91.62 301 PRO B C 1
ATOM 5293 O O . PRO B 1 301 ? 16.484 -17.562 -9.859 1 91.62 301 PRO B O 1
ATOM 5296 N N . ALA B 1 302 ? 15.477 -15.844 -8.672 1 94.5 302 ALA B N 1
ATOM 5297 C CA . ALA B 1 302 ? 16.234 -14.828 -9.391 1 94.5 302 ALA B CA 1
ATOM 5298 C C . ALA B 1 302 ? 17.719 -14.906 -9.047 1 94.5 302 ALA B C 1
ATOM 5300 O O . ALA B 1 302 ? 18.078 -15.039 -7.875 1 94.5 302 ALA B O 1
ATOM 5301 N N . PRO B 1 303 ? 18.562 -14.836 -10.07 1 94.75 303 PRO B N 1
ATOM 5302 C CA . PRO B 1 303 ? 20 -14.836 -9.805 1 94.75 303 PRO B CA 1
ATOM 5303 C C . PRO B 1 303 ? 20.438 -13.641 -8.961 1 94.75 303 PRO B C 1
ATOM 5305 O O . PRO B 1 303 ? 19.797 -12.594 -8.977 1 94.75 303 PRO B O 1
ATOM 5308 N N . LYS B 1 304 ? 21.531 -13.828 -8.297 1 95.5 304 LYS B N 1
ATOM 5309 C CA . LYS B 1 304 ? 22.047 -12.805 -7.391 1 95.5 304 LYS B CA 1
ATOM 5310 C C . LYS B 1 304 ? 22.469 -11.562 -8.156 1 95.5 304 LYS B C 1
ATOM 5312 O O . LYS B 1 304 ? 22.453 -10.453 -7.617 1 95.5 304 LYS B O 1
ATOM 5317 N N . ASP B 1 305 ? 22.797 -11.773 -9.422 1 95.88 305 ASP B N 1
ATOM 5318 C CA . ASP B 1 305 ? 23.328 -10.648 -10.188 1 95.88 305 ASP B CA 1
ATOM 5319 C C . ASP B 1 305 ? 22.25 -10.023 -11.07 1 95.88 305 ASP B C 1
ATOM 5321 O O . ASP B 1 305 ? 22.547 -9.211 -11.945 1 95.88 305 ASP B O 1
ATOM 5325 N N . MET B 1 306 ? 21.047 -10.477 -10.883 1 96.81 306 MET B N 1
ATOM 5326 C CA . MET B 1 306 ? 19.969 -9.828 -11.602 1 96.81 306 MET B CA 1
ATOM 5327 C C . MET B 1 306 ? 19.953 -8.328 -11.336 1 96.81 306 MET B C 1
ATOM 5329 O O . MET B 1 306 ? 19.953 -7.898 -10.18 1 96.81 306 MET B O 1
ATOM 5333 N N . PRO B 1 307 ? 19.922 -7.492 -12.336 1 97.94 307 PRO B N 1
ATOM 5334 C CA . PRO B 1 307 ? 20.078 -6.047 -12.141 1 97.94 307 PRO B CA 1
ATOM 5335 C C . PRO B 1 307 ? 18.938 -5.434 -11.328 1 97.94 307 PRO B C 1
ATOM 5337 O O . PRO B 1 307 ? 19.094 -4.359 -10.742 1 97.94 307 PRO B O 1
ATOM 5340 N N . TRP B 1 308 ? 17.812 -6.062 -11.297 1 98.62 308 TRP B N 1
ATOM 5341 C CA . TRP B 1 308 ? 16.656 -5.527 -10.57 1 98.62 308 TRP B CA 1
ATOM 5342 C C . TRP B 1 308 ? 16.938 -5.492 -9.07 1 98.62 308 TRP B C 1
ATOM 5344 O O . TRP B 1 308 ? 16.25 -4.785 -8.328 1 98.62 308 TRP B O 1
ATOM 5354 N N . ARG B 1 309 ? 17.891 -6.301 -8.602 1 98.31 309 ARG B N 1
ATOM 5355 C CA . ARG B 1 309 ? 18.219 -6.355 -7.18 1 98.31 309 ARG B CA 1
ATOM 5356 C C . ARG B 1 309 ? 18.875 -5.059 -6.719 1 98.31 309 ARG B C 1
ATOM 5358 O O . ARG B 1 309 ? 18.781 -4.691 -5.547 1 98.31 309 ARG B O 1
ATOM 5365 N N . THR B 1 310 ? 19.484 -4.301 -7.703 1 97.94 310 THR B N 1
ATOM 5366 C CA . THR B 1 310 ? 20.312 -3.176 -7.273 1 97.94 310 THR B CA 1
ATOM 5367 C C . THR B 1 310 ? 19.875 -1.89 -7.969 1 97.94 310 THR B C 1
ATOM 5369 O O . THR B 1 310 ? 20.422 -0.817 -7.695 1 97.94 310 THR B O 1
ATOM 5372 N N . MET B 1 311 ? 18.953 -1.994 -8.875 1 98.69 311 MET B N 1
ATOM 5373 C CA . MET B 1 311 ? 18.516 -0.785 -9.57 1 98.69 311 MET B CA 1
ATOM 5374 C C . MET B 1 311 ? 17.906 0.212 -8.594 1 98.69 311 MET B C 1
ATOM 5376 O O . MET B 1 311 ? 17.297 -0.183 -7.594 1 98.69 311 MET B O 1
ATOM 5380 N N . HIS B 1 312 ? 18.094 1.439 -8.812 1 98.31 312 HIS B N 1
ATOM 5381 C CA . HIS B 1 312 ? 17.531 2.533 -8.023 1 98.31 312 HIS B CA 1
ATOM 5382 C C . HIS B 1 312 ? 17.531 3.836 -8.812 1 98.31 312 HIS B C 1
ATOM 5384 O O . HIS B 1 312 ? 18.312 4 -9.75 1 98.31 312 HIS B O 1
ATOM 5390 N N . ASN B 1 313 ? 16.594 4.738 -8.484 1 96.75 313 ASN B N 1
ATOM 5391 C CA . ASN B 1 313 ? 16.625 6.004 -9.211 1 96.75 313 ASN B CA 1
ATOM 5392 C C . ASN B 1 313 ? 17.781 6.887 -8.75 1 96.75 313 ASN B C 1
ATOM 5394 O O . ASN B 1 313 ? 18.5 6.539 -7.805 1 96.75 313 ASN B O 1
ATOM 5398 N N . PRO B 1 314 ? 18.062 7.98 -9.344 1 96.5 314 PRO B N 1
ATOM 5399 C CA . PRO B 1 314 ? 19.234 8.812 -9.094 1 96.5 314 PRO B CA 1
ATOM 5400 C C . PRO B 1 314 ? 19.219 9.461 -7.715 1 96.5 314 PRO B C 1
ATOM 5402 O O . PRO B 1 314 ? 20.25 9.953 -7.246 1 96.5 314 PRO B O 1
ATOM 5405 N N . TYR B 1 315 ? 18.109 9.438 -7.043 1 96.31 315 TYR B N 1
ATOM 5406 C CA . TYR B 1 315 ? 18.016 10.086 -5.742 1 96.31 315 TYR B CA 1
ATOM 5407 C C . TYR B 1 315 ? 18.703 9.25 -4.668 1 96.31 315 TYR B C 1
ATOM 5409 O O . TYR B 1 315 ? 19.062 9.766 -3.605 1 96.31 315 TYR B O 1
ATOM 5417 N N . GLY B 1 316 ? 18.797 7.879 -4.906 1 96.62 316 GLY B N 1
ATOM 5418 C CA . GLY B 1 316 ? 19.484 7.047 -3.928 1 96.62 316 GLY B CA 1
ATOM 5419 C C . GLY B 1 316 ? 19.078 5.586 -3.998 1 96.62 316 GLY B C 1
ATOM 5420 O O . GLY B 1 316 ? 18.156 5.227 -4.727 1 96.62 316 GLY B O 1
ATOM 5421 N N . LYS B 1 317 ? 19.688 4.777 -3.188 1 96.38 317 LYS B N 1
ATOM 5422 C CA . LYS B 1 317 ? 19.594 3.322 -3.277 1 96.38 317 LYS B CA 1
ATOM 5423 C C . LYS B 1 317 ? 18.219 2.828 -2.846 1 96.38 317 LYS B C 1
ATOM 5425 O O . LYS B 1 317 ? 17.797 1.73 -3.223 1 96.38 317 LYS B O 1
ATOM 5430 N N . VAL B 1 318 ? 17.516 3.66 -2.109 1 96.88 318 VAL B N 1
ATOM 5431 C CA . VAL B 1 318 ? 16.266 3.186 -1.534 1 96.88 318 VAL B CA 1
ATOM 5432 C C . VAL B 1 318 ? 15.094 3.689 -2.367 1 96.88 318 VAL B C 1
ATOM 5434 O O . VAL B 1 318 ? 13.93 3.42 -2.045 1 96.88 318 VAL B O 1
ATOM 5437 N N . TYR B 1 319 ? 15.398 4.445 -3.504 1 97.94 319 TYR B N 1
ATOM 5438 C CA . TYR B 1 319 ? 14.359 5.078 -4.316 1 97.94 319 TYR B CA 1
ATOM 5439 C C . TYR B 1 319 ? 14.07 4.25 -5.562 1 97.94 319 TYR B C 1
ATOM 5441 O O . TYR B 1 319 ? 14.984 3.693 -6.176 1 97.94 319 TYR B O 1
ATOM 5449 N N . GLY B 1 320 ? 12.82 4.121 -5.898 1 98.56 320 GLY B N 1
ATOM 5450 C CA . GLY B 1 320 ? 12.422 3.783 -7.254 1 98.56 320 GLY B CA 1
ATOM 5451 C C . GLY B 1 320 ? 12.32 2.289 -7.496 1 98.56 320 GLY B C 1
ATOM 5452 O O . GLY B 1 320 ? 12.109 1.848 -8.625 1 98.56 320 GLY B O 1
ATOM 5453 N N . ASN B 1 321 ? 12.562 1.499 -6.434 1 98.81 321 ASN B N 1
ATOM 5454 C CA . ASN B 1 321 ? 12.531 0.044 -6.547 1 98.81 321 ASN B CA 1
ATOM 5455 C C . ASN B 1 321 ? 11.633 -0.58 -5.484 1 98.81 321 ASN B C 1
ATOM 5457 O O . ASN B 1 321 ? 11.859 -0.395 -4.289 1 98.81 321 ASN B O 1
ATOM 5461 N N . ALA B 1 322 ? 10.633 -1.315 -5.93 1 98.88 322 ALA B N 1
ATOM 5462 C CA . ALA B 1 322 ? 9.719 -1.964 -4.996 1 98.88 322 ALA B CA 1
ATOM 5463 C C . ALA B 1 322 ? 9.539 -3.441 -5.34 1 98.88 322 ALA B C 1
ATOM 5465 O O . ALA B 1 322 ? 8.438 -3.979 -5.242 1 98.88 322 ALA B O 1
ATOM 5466 N N . MET B 1 323 ? 10.578 -4.094 -5.73 1 98.88 323 MET B N 1
ATOM 5467 C CA . MET B 1 323 ? 10.547 -5.52 -6.039 1 98.88 323 MET B CA 1
ATOM 5468 C C . MET B 1 323 ? 10.414 -6.348 -4.762 1 98.88 323 MET B C 1
ATOM 5470 O O . MET B 1 323 ? 10.977 -5.992 -3.727 1 98.88 323 MET B O 1
ATOM 5474 N N . THR B 1 324 ? 9.688 -7.348 -4.832 1 98.69 324 THR B N 1
ATOM 5475 C CA . THR B 1 324 ? 9.703 -8.445 -3.869 1 98.69 324 THR B CA 1
ATOM 5476 C C . THR B 1 324 ? 10.008 -9.766 -4.562 1 98.69 324 THR B C 1
ATOM 5478 O O . THR B 1 324 ? 10.438 -9.789 -5.719 1 98.69 324 THR B O 1
ATOM 5481 N N . VAL B 1 325 ? 9.883 -10.828 -3.828 1 97.88 325 VAL B N 1
ATOM 5482 C CA . VAL B 1 325 ? 10.039 -12.164 -4.406 1 97.88 325 VAL B CA 1
ATOM 5483 C C . VAL B 1 325 ? 8.672 -12.734 -4.754 1 97.88 325 VAL B C 1
ATOM 5485 O O . VAL B 1 325 ? 7.641 -12.109 -4.488 1 97.88 325 VAL B O 1
ATOM 5488 N N . HIS B 1 326 ? 8.492 -13.555 -5.641 1 97.56 326 HIS B N 1
ATOM 5489 C CA . HIS B 1 326 ? 7.266 -14.07 -6.242 1 97.56 326 HIS B CA 1
ATOM 5490 C C . HIS B 1 326 ? 6.312 -14.609 -5.18 1 97.56 326 HIS B C 1
ATOM 5492 O O . HIS B 1 326 ? 6.02 -15.805 -5.152 1 97.56 326 HIS B O 1
ATOM 5498 N N . VAL B 1 327 ? 5.68 -13.633 -4.418 1 98.19 327 VAL B N 1
ATOM 5499 C CA . VAL B 1 327 ? 4.93 -14.016 -3.227 1 98.19 327 VAL B CA 1
ATOM 5500 C C . VAL B 1 327 ? 3.5 -13.492 -3.324 1 98.19 327 VAL B C 1
ATOM 5502 O O . VAL B 1 327 ? 2.684 -13.727 -2.432 1 98.19 327 VAL B O 1
ATOM 5505 N N . SER B 1 328 ? 3.154 -12.703 -4.305 1 98.19 328 SER B N 1
ATOM 5506 C CA . SER B 1 328 ? 1.857 -12.039 -4.352 1 98.19 328 SER B CA 1
ATOM 5507 C C . SER B 1 328 ? 0.715 -13.047 -4.352 1 98.19 328 SER B C 1
ATOM 5509 O O . SER B 1 328 ? -0.366 -12.766 -3.826 1 98.19 328 SER B O 1
ATOM 5511 N N . GLY B 1 329 ? 0.96 -14.211 -4.941 1 97.81 329 GLY B N 1
ATOM 5512 C CA . GLY B 1 329 ? -0.122 -15.172 -5.113 1 97.81 329 GLY B CA 1
ATOM 5513 C C . GLY B 1 329 ? -0.086 -16.297 -4.102 1 97.81 329 GLY B C 1
ATOM 5514 O O . GLY B 1 329 ? -0.836 -17.266 -4.223 1 97.81 329 GLY B O 1
ATOM 5515 N N . THR B 1 330 ? 0.799 -16.234 -3.098 1 98.19 330 THR B N 1
ATOM 5516 C CA . THR B 1 330 ? 0.92 -17.359 -2.186 1 98.19 330 THR B CA 1
ATOM 5517 C C . THR B 1 330 ? 0.745 -16.906 -0.738 1 98.19 330 THR B C 1
ATOM 5519 O O . THR B 1 330 ? 1.387 -17.453 0.167 1 98.19 330 THR B O 1
ATOM 5522 N N . SER B 1 331 ? -0.116 -15.859 -0.531 1 98.38 331 SER B N 1
ATOM 5523 C CA . SER B 1 331 ? -0.56 -15.578 0.83 1 98.38 331 SER B CA 1
ATOM 5524 C C . SER B 1 331 ? -1.175 -16.812 1.479 1 98.38 331 SER B C 1
ATOM 5526 O O . SER B 1 331 ? -1.545 -17.766 0.79 1 98.38 331 SER B O 1
ATOM 5528 N N . LEU B 1 332 ? -1.278 -16.797 2.789 1 98.62 332 LEU B N 1
ATOM 5529 C CA . LEU B 1 332 ? -1.869 -17.938 3.475 1 98.62 332 LEU B CA 1
ATOM 5530 C C . LEU B 1 332 ? -3.299 -18.188 3 1 98.62 332 LEU B C 1
ATOM 5532 O O . LEU B 1 332 ? -3.725 -19.328 2.857 1 98.62 332 LEU B O 1
ATOM 5536 N N . ASP B 1 333 ? -4.031 -17.109 2.709 1 98.69 333 ASP B N 1
ATOM 5537 C CA . ASP B 1 333 ? -5.383 -17.234 2.166 1 98.69 333 ASP B CA 1
ATOM 5538 C C . ASP B 1 333 ? -5.363 -17.875 0.781 1 98.69 333 ASP B C 1
ATOM 5540 O O . ASP B 1 333 ? -6.168 -18.766 0.492 1 98.69 333 ASP B O 1
ATOM 5544 N N . ALA B 1 334 ? -4.473 -17.453 -0.065 1 98.56 334 ALA B N 1
ATOM 5545 C CA . ALA B 1 334 ? -4.359 -17.984 -1.417 1 98.56 334 ALA B CA 1
ATOM 5546 C C . ALA B 1 334 ? -3.941 -19.453 -1.387 1 98.56 334 ALA B C 1
ATOM 5548 O O . ALA B 1 334 ? -4.402 -20.25 -2.203 1 98.56 334 ALA B O 1
ATOM 5549 N N . GLN B 1 335 ? -3.039 -19.812 -0.516 1 98.62 335 GLN B N 1
ATOM 5550 C CA . GLN B 1 335 ? -2.594 -21.203 -0.403 1 98.62 335 GLN B CA 1
ATOM 5551 C C . GLN B 1 335 ? -3.754 -22.125 -0.049 1 98.62 335 GLN B C 1
ATOM 5553 O O . GLN B 1 335 ? -3.869 -23.219 -0.597 1 98.62 335 GLN B O 1
ATOM 5558 N N . ALA B 1 336 ? -4.578 -21.641 0.897 1 98.69 336 ALA B N 1
ATOM 5559 C CA . ALA B 1 336 ? -5.762 -22.438 1.224 1 98.69 336 ALA B CA 1
ATOM 5560 C C . ALA B 1 336 ? -6.633 -22.656 -0.009 1 98.69 336 ALA B C 1
ATOM 5562 O O . ALA B 1 336 ? -7.129 -23.75 -0.242 1 98.69 336 ALA B O 1
ATOM 5563 N N . ARG B 1 337 ? -6.777 -21.625 -0.817 1 98.62 337 ARG B N 1
ATOM 5564 C CA . ARG B 1 337 ? -7.613 -21.719 -2.012 1 98.62 337 ARG B CA 1
ATOM 5565 C C . ARG B 1 337 ? -7 -22.672 -3.037 1 98.62 337 ARG B C 1
ATOM 5567 O O . ARG B 1 337 ? -7.688 -23.547 -3.572 1 98.62 337 ARG B O 1
ATOM 5574 N N . TYR B 1 338 ? -5.656 -22.5 -3.32 1 98.5 338 TYR B N 1
ATOM 5575 C CA . TYR B 1 338 ? -5.129 -23.328 -4.395 1 98.5 338 TYR B CA 1
ATOM 5576 C C . TYR B 1 338 ? -4.918 -24.766 -3.92 1 98.5 338 TYR B C 1
ATOM 5578 O O . TYR B 1 338 ? -4.996 -25.703 -4.711 1 98.5 338 TYR B O 1
ATOM 5586 N N . ALA B 1 339 ? -4.738 -25.016 -2.576 1 98.69 339 ALA B N 1
ATOM 5587 C CA . ALA B 1 339 ? -4.699 -26.375 -2.059 1 98.69 339 ALA B CA 1
ATOM 5588 C C . ALA B 1 339 ? -6.051 -27.062 -2.232 1 98.69 339 ALA B C 1
ATOM 5590 O O . ALA B 1 339 ? -6.113 -28.219 -2.678 1 98.69 339 ALA B O 1
ATOM 5591 N N . ASN B 1 340 ? -7.098 -26.359 -1.889 1 98.69 340 ASN B N 1
ATOM 5592 C CA . ASN B 1 340 ? -8.438 -26.891 -2.07 1 98.69 340 ASN B CA 1
ATOM 5593 C C . ASN B 1 340 ? -8.742 -27.156 -3.543 1 98.69 340 ASN B C 1
ATOM 5595 O O . ASN B 1 340 ? -9.406 -28.141 -3.879 1 98.69 340 ASN B O 1
ATOM 5599 N N . GLY B 1 341 ? -8.297 -26.234 -4.367 1 98.62 341 GLY B N 1
ATOM 5600 C CA . GLY B 1 341 ? -8.484 -26.422 -5.801 1 98.62 341 GLY B CA 1
ATOM 5601 C C . GLY B 1 341 ? -7.77 -27.656 -6.336 1 98.62 341 GLY B C 1
ATOM 5602 O O . GLY B 1 341 ? -8.312 -28.375 -7.168 1 98.62 341 GLY B O 1
ATOM 5603 N N . VAL B 1 342 ? -6.574 -27.891 -5.871 1 98.75 342 VAL B N 1
ATOM 5604 C CA . VAL B 1 342 ? -5.824 -29.078 -6.27 1 98.75 342 VAL B CA 1
ATOM 5605 C C . VAL B 1 342 ? -6.574 -30.328 -5.84 1 98.75 342 VAL B C 1
ATOM 5607 O O . VAL B 1 342 ? -6.707 -31.281 -6.621 1 98.75 342 VAL B O 1
ATOM 5610 N N . LYS B 1 343 ? -7.066 -30.328 -4.656 1 98.62 343 LYS B N 1
ATOM 5611 C CA . LYS B 1 343 ? -7.832 -31.469 -4.16 1 98.62 343 LYS B CA 1
ATOM 5612 C C . LYS B 1 343 ? -9.062 -31.734 -5.023 1 98.62 343 LYS B C 1
ATOM 5614 O O . LYS B 1 343 ? -9.406 -32.875 -5.301 1 98.62 343 LYS B O 1
ATOM 5619 N N . GLN B 1 344 ? -9.664 -30.672 -5.406 1 98.56 344 GLN B N 1
ATOM 5620 C CA . GLN B 1 344 ? -10.844 -30.812 -6.258 1 98.56 344 GLN B CA 1
ATOM 5621 C C . GLN B 1 344 ? -10.484 -31.406 -7.613 1 98.56 344 GLN B C 1
ATOM 5623 O O . GLN B 1 344 ? -11.188 -32.281 -8.125 1 98.56 344 GLN B O 1
ATOM 5628 N N . ILE B 1 345 ? -9.43 -30.938 -8.227 1 98.69 345 ILE B N 1
ATOM 5629 C CA . ILE B 1 345 ? -8.969 -31.469 -9.508 1 98.69 345 ILE B CA 1
ATOM 5630 C C . ILE B 1 345 ? -8.625 -32.938 -9.359 1 98.69 345 ILE B C 1
ATOM 5632 O O . ILE B 1 345 ? -9.031 -33.781 -10.188 1 98.69 345 ILE B O 1
ATOM 5636 N N . LEU B 1 346 ? -7.934 -33.312 -8.281 1 98.81 346 LEU B N 1
ATOM 5637 C CA . LEU B 1 346 ? -7.539 -34.688 -8.031 1 98.81 346 LEU B CA 1
ATOM 5638 C C . LEU B 1 346 ? -8.758 -35.594 -7.812 1 98.81 346 LEU B C 1
ATOM 5640 O O . LEU B 1 346 ? -8.781 -36.75 -8.242 1 98.81 346 LEU B O 1
ATOM 5644 N N . THR B 1 347 ? -9.75 -35 -7.141 1 98.69 347 THR B N 1
ATOM 5645 C CA . THR B 1 347 ? -10.977 -35.75 -6.922 1 98.69 347 THR B CA 1
ATOM 5646 C C . THR B 1 347 ? -11.609 -36.156 -8.25 1 98.69 347 THR B C 1
ATOM 5648 O O . THR B 1 347 ? -11.977 -37.344 -8.445 1 98.69 347 THR B O 1
ATOM 5651 N N . GLU B 1 348 ? -11.719 -35.219 -9.148 1 98.38 348 GLU B N 1
ATOM 5652 C CA . GLU B 1 348 ? -12.258 -35.531 -10.477 1 98.38 348 GLU B CA 1
ATOM 5653 C C . GLU B 1 348 ? -11.414 -36.562 -11.195 1 98.38 348 GLU B C 1
ATOM 5655 O O . GLU B 1 348 ? -11.953 -37.438 -11.891 1 98.38 348 GLU B O 1
ATOM 5660 N N . TYR B 1 349 ? -10.109 -36.469 -11.055 1 98.38 349 TYR B N 1
ATOM 5661 C CA . TYR B 1 349 ? -9.195 -37.375 -11.703 1 98.38 349 TYR B CA 1
ATOM 5662 C C . TYR B 1 349 ? -9.312 -38.781 -11.102 1 98.38 349 TYR B C 1
ATOM 5664 O O . TYR B 1 349 ? -9.414 -39.781 -11.836 1 98.38 349 TYR B O 1
ATOM 5672 N N . PHE B 1 350 ? -9.32 -38.875 -9.773 1 98 350 PHE B N 1
ATOM 5673 C CA . PHE B 1 350 ? -9.367 -40.156 -9.078 1 98 350 PHE B CA 1
ATOM 5674 C C . PHE B 1 350 ? -10.688 -40.875 -9.352 1 98 350 PHE B C 1
ATOM 5676 O O . PHE B 1 350 ? -10.719 -42.094 -9.5 1 98 350 PHE B O 1
ATOM 5683 N N . ASP B 1 351 ? -11.68 -40.062 -9.461 1 97.38 351 ASP B N 1
ATOM 5684 C CA . ASP B 1 351 ? -13.008 -40.625 -9.688 1 97.38 351 ASP B CA 1
ATOM 5685 C C . ASP B 1 351 ? -13.234 -40.938 -11.172 1 97.38 351 ASP B C 1
ATOM 5687 O O . ASP B 1 351 ? -14.25 -41.531 -11.547 1 97.38 351 ASP B O 1
ATOM 5691 N N . LYS B 1 352 ? -12.383 -40.469 -11.977 1 97.25 352 LYS B N 1
ATOM 5692 C CA . LYS B 1 352 ? -12.422 -40.656 -13.422 1 97.25 352 LYS B CA 1
ATOM 5693 C C . LYS B 1 352 ? -13.625 -39.969 -14.047 1 97.25 352 LYS B C 1
ATOM 5695 O O . LYS B 1 352 ? -14.156 -40.438 -15.055 1 97.25 352 LYS B O 1
ATOM 5700 N N . THR B 1 353 ? -14.039 -38.938 -13.383 1 96.75 353 THR B N 1
ATOM 5701 C CA . THR B 1 353 ? -15.109 -38.156 -13.969 1 96.75 353 THR B CA 1
ATOM 5702 C C . THR B 1 353 ? -14.555 -37.156 -14.969 1 96.75 353 THR B C 1
ATOM 5704 O O . THR B 1 353 ? -15.211 -36.812 -15.961 1 96.75 353 THR B O 1
ATOM 5707 N N . TYR B 1 354 ? -13.406 -36.625 -14.664 1 95.69 354 TYR B N 1
ATOM 5708 C CA . TYR B 1 354 ? -12.68 -35.625 -15.461 1 95.69 354 TYR B CA 1
ATOM 5709 C C . TYR B 1 354 ? -13.523 -34.406 -15.703 1 95.69 354 TYR B C 1
ATOM 5711 O O . TYR B 1 354 ? -13.383 -33.719 -16.734 1 95.69 354 TYR B O 1
ATOM 5719 N N . LYS B 1 355 ? -14.484 -34.156 -14.82 1 96.12 355 LYS B N 1
ATOM 5720 C CA . LYS B 1 355 ? -15.336 -32.969 -14.883 1 96.12 355 LYS B CA 1
ATOM 5721 C C . LYS B 1 355 ? -14.656 -31.781 -14.227 1 96.12 355 LYS B C 1
ATOM 5723 O O . LYS B 1 355 ? -15.18 -31.203 -13.266 1 96.12 355 LYS B O 1
ATOM 5728 N N . TYR B 1 356 ? -13.5 -31.438 -14.836 1 97.25 356 TYR B N 1
ATOM 5729 C CA . TYR B 1 356 ? -12.766 -30.281 -14.344 1 97.25 356 TYR B CA 1
ATOM 5730 C C . TYR B 1 356 ? -13.531 -28.984 -14.633 1 97.25 356 TYR B C 1
ATOM 5732 O O . TYR B 1 356 ? -14.305 -28.922 -15.586 1 97.25 356 TYR B O 1
ATOM 5740 N N . ARG B 1 357 ? -13.414 -27.984 -13.773 1 95.12 357 ARG B N 1
ATOM 5741 C CA . ARG B 1 357 ? -13.953 -26.672 -14.125 1 95.12 357 ARG B CA 1
ATOM 5742 C C . ARG B 1 357 ? -13.344 -26.156 -15.422 1 95.12 357 ARG B C 1
ATOM 5744 O O . ARG B 1 357 ? -12.125 -26.141 -15.578 1 95.12 357 ARG B O 1
ATOM 5751 N N . PRO B 1 358 ? -14.148 -25.734 -16.359 1 94.88 358 PRO B N 1
ATOM 5752 C CA . PRO B 1 358 ? -13.625 -25.281 -17.656 1 94.88 358 PRO B CA 1
ATOM 5753 C C . PRO B 1 358 ? -12.539 -24.219 -17.516 1 94.88 358 PRO B C 1
ATOM 5755 O O . PRO B 1 358 ? -11.562 -24.234 -18.266 1 94.88 358 PRO B O 1
ATOM 5758 N N . GLN B 1 359 ? -12.656 -23.344 -16.547 1 93.56 359 GLN B N 1
ATOM 5759 C CA . GLN B 1 359 ? -11.711 -22.25 -16.391 1 93.56 359 GLN B CA 1
ATOM 5760 C C . GLN B 1 359 ? -10.359 -22.766 -15.906 1 93.56 359 GLN B C 1
ATOM 5762 O O . GLN B 1 359 ? -9.352 -22.062 -15.984 1 93.56 359 GLN B O 1
ATOM 5767 N N . ASP B 1 360 ? -10.336 -23.969 -15.398 1 96.44 360 ASP B N 1
ATOM 5768 C CA . ASP B 1 360 ? -9.094 -24.5 -14.859 1 96.44 360 ASP B CA 1
ATOM 5769 C C . ASP B 1 360 ? -8.281 -25.203 -15.953 1 96.44 360 ASP B C 1
ATOM 5771 O O . ASP B 1 360 ? -7.102 -25.5 -15.758 1 96.44 360 ASP B O 1
ATOM 5775 N N . ILE B 1 361 ? -8.883 -25.5 -17.094 1 96.06 361 ILE B N 1
ATOM 5776 C CA . ILE B 1 361 ? -8.258 -26.297 -18.141 1 96.06 361 ILE B CA 1
ATOM 5777 C C . ILE B 1 361 ? -7.395 -25.406 -19.031 1 96.06 361 ILE B C 1
ATOM 5779 O O . ILE B 1 361 ? -7.883 -24.422 -19.578 1 96.06 361 ILE B O 1
ATOM 5783 N N . ILE B 1 362 ? -6.16 -25.75 -19.125 1 93.81 362 ILE B N 1
ATOM 5784 C CA . ILE B 1 362 ? -5.262 -25.078 -20.062 1 93.81 362 ILE B CA 1
ATOM 5785 C C . ILE B 1 362 ? -5.168 -25.875 -21.359 1 93.81 362 ILE B C 1
ATOM 5787 O O . ILE B 1 362 ? -5.391 -25.328 -22.453 1 93.81 362 ILE B O 1
ATOM 5791 N N . CYS B 1 363 ? -4.898 -27.109 -21.266 1 93 363 CYS B N 1
ATOM 5792 C CA . CYS B 1 363 ? -4.961 -28.031 -22.391 1 93 363 CYS B CA 1
ATOM 5793 C C . CYS B 1 363 ? -5.41 -29.422 -21.922 1 93 363 CYS B C 1
ATOM 5795 O O . CYS B 1 363 ? -5.211 -29.781 -20.766 1 93 363 CYS B O 1
ATOM 5797 N N . ILE B 1 364 ? -6.102 -30 -22.797 1 92.75 364 ILE B N 1
ATOM 5798 C CA . ILE B 1 364 ? -6.582 -31.359 -22.531 1 92.75 364 ILE B CA 1
ATOM 5799 C C . ILE B 1 364 ? -6.883 -32.062 -23.844 1 92.75 364 ILE B C 1
ATOM 5801 O O . ILE B 1 364 ? -7.375 -31.453 -24.797 1 92.75 364 ILE B O 1
ATOM 5805 N N . ASP B 1 365 ? -6.512 -33.375 -23.906 1 90.88 365 ASP B N 1
ATOM 5806 C CA . ASP B 1 365 ? -6.828 -34.219 -25.047 1 90.88 365 ASP B CA 1
ATOM 5807 C C . ASP B 1 365 ? -6.277 -33.625 -26.344 1 90.88 365 ASP B C 1
ATOM 5809 O O . ASP B 1 365 ? -6.934 -33.688 -27.391 1 90.88 365 ASP B O 1
ATOM 5813 N N . GLY B 1 366 ? -5.168 -32.969 -26.234 1 88.69 366 GLY B N 1
ATOM 5814 C CA . GLY B 1 366 ? -4.5 -32.469 -27.422 1 88.69 366 GLY B CA 1
ATOM 5815 C C . GLY B 1 366 ? -5.02 -31.109 -27.875 1 88.69 366 GLY B C 1
ATOM 5816 O O . GLY B 1 366 ? -4.699 -30.656 -28.969 1 88.69 366 GLY B O 1
ATOM 5817 N N . HIS B 1 367 ? -5.852 -30.5 -27.016 1 88.62 367 HIS B N 1
ATOM 5818 C CA . HIS B 1 367 ? -6.434 -29.219 -27.375 1 88.62 367 HIS B CA 1
ATOM 5819 C C . HIS B 1 367 ? -6.195 -28.172 -26.281 1 88.62 367 HIS B C 1
ATOM 5821 O O . HIS B 1 367 ? -6.234 -28.5 -25.094 1 88.62 367 HIS B O 1
ATOM 5827 N N . TYR B 1 368 ? -5.934 -27.031 -26.766 1 85.75 368 TYR B N 1
ATOM 5828 C CA . TYR B 1 368 ? -5.883 -25.906 -25.828 1 85.75 368 TYR B CA 1
ATOM 5829 C C . TYR B 1 368 ? -7.285 -25.422 -25.484 1 85.75 368 TYR B C 1
ATOM 5831 O O . TYR B 1 368 ? -8.156 -25.344 -26.344 1 85.75 368 TYR B O 1
ATOM 5839 N N . ALA B 1 369 ? -7.523 -25.234 -24.219 1 80.75 369 ALA B N 1
ATOM 5840 C CA . ALA B 1 369 ? -8.859 -24.828 -23.781 1 80.75 369 ALA B CA 1
ATOM 5841 C C . ALA B 1 369 ? -9.148 -23.375 -24.156 1 80.75 369 ALA B C 1
ATOM 5843 O O . ALA B 1 369 ? -10.305 -23 -24.344 1 80.75 369 ALA B O 1
ATOM 5844 N N . THR B 1 370 ? -8.18 -22.453 -24.062 1 66.88 370 THR B N 1
ATOM 5845 C CA . THR B 1 370 ? -8.414 -21.062 -24.438 1 66.88 370 THR B CA 1
ATOM 5846 C C . THR B 1 370 ? -7.344 -20.578 -25.406 1 66.88 370 THR B C 1
ATOM 5848 O O . THR B 1 370 ? -6.254 -21.156 -25.484 1 66.88 370 THR B O 1
ATOM 5851 N N . LYS B 1 371 ? -7.809 -19.703 -26.391 1 55.78 371 LYS B N 1
ATOM 5852 C CA . LYS B 1 371 ? -6.922 -19.062 -27.375 1 55.78 371 LYS B CA 1
ATOM 5853 C C . LYS B 1 371 ? -5.824 -18.266 -26.688 1 55.78 371 LYS B C 1
ATOM 5855 O O . LYS B 1 371 ? -4.848 -17.875 -27.312 1 55.78 371 LYS B O 1
ATOM 5860 N N . ALA B 1 372 ? -6.043 -18.031 -25.359 1 56.34 372 ALA B N 1
ATOM 5861 C CA . ALA B 1 372 ? -5.121 -17.141 -24.656 1 56.34 372 ALA B CA 1
ATOM 5862 C C . ALA B 1 372 ? -3.719 -17.75 -24.594 1 56.34 372 ALA B C 1
ATOM 5864 O O . ALA B 1 372 ? -2.727 -17.016 -24.5 1 56.34 372 ALA B O 1
ATOM 5865 N N . TYR B 1 373 ? -3.643 -18.953 -24.703 1 54.75 373 TYR B N 1
ATOM 5866 C CA . TYR B 1 373 ? -2.355 -19.609 -24.469 1 54.75 373 TYR B CA 1
ATOM 5867 C C . TYR B 1 373 ? -1.742 -20.078 -25.797 1 54.75 373 TYR B C 1
ATOM 5869 O O . TYR B 1 373 ? -0.557 -20.406 -25.844 1 54.75 373 TYR B O 1
ATOM 5877 N N . GLY B 1 374 ? -2.438 -20.203 -27.078 1 49.12 374 GLY B N 1
ATOM 5878 C CA . GLY B 1 374 ? -1.904 -20.781 -28.297 1 49.12 374 GLY B CA 1
ATOM 5879 C C . GLY B 1 374 ? -2.461 -20.156 -29.562 1 49.12 374 GLY B C 1
ATOM 5880 O O . GLY B 1 374 ? -3.674 -19.953 -29.672 1 49.12 374 GLY B O 1
ATOM 5881 N N . GLN B 1 375 ? -1.974 -19.031 -30.109 1 44.72 375 GLN B N 1
ATOM 5882 C CA . GLN B 1 375 ? -2.379 -18.75 -31.484 1 44.72 375 GLN B CA 1
ATOM 5883 C C . GLN B 1 375 ? -2.205 -19.984 -32.375 1 44.72 375 GLN B C 1
ATOM 5885 O O . GLN B 1 375 ? -1.159 -20.156 -33 1 44.72 375 GLN B O 1
ATOM 5890 N N . HIS B 1 376 ? -2.506 -21.188 -31.969 1 40.47 376 HIS B N 1
ATOM 5891 C CA . HIS B 1 376 ? -1.988 -22.172 -32.906 1 40.47 376 HIS B CA 1
ATOM 5892 C C . HIS B 1 376 ? -2.707 -22.078 -34.25 1 40.47 376 HIS B C 1
ATOM 5894 O O . HIS B 1 376 ? -3.926 -21.891 -34.312 1 40.47 376 HIS B O 1
ATOM 5900 N N . ASN B 1 377 ? -1.966 -21.484 -35.219 1 37.03 377 ASN B N 1
ATOM 5901 C CA . ASN B 1 377 ? -2.268 -21.5 -36.656 1 37.03 377 ASN B CA 1
ATOM 5902 C C . ASN B 1 377 ? -2.998 -22.781 -37.062 1 37.03 377 ASN B C 1
ATOM 5904 O O . ASN B 1 377 ? -3.297 -22.984 -38.219 1 37.03 377 ASN B O 1
ATOM 5908 N N . LYS B 1 378 ? -2.951 -24.016 -36.5 1 33.84 378 LYS B N 1
ATOM 5909 C CA . LYS B 1 378 ? -3.586 -25.062 -37.312 1 33.84 378 LYS B CA 1
ATOM 5910 C C . LYS B 1 378 ? -5.105 -25.031 -37.156 1 33.84 378 LYS B C 1
ATOM 5912 O O . LYS B 1 378 ? -5.613 -24.828 -36.031 1 33.84 378 LYS B O 1
#

Foldseek 3Di:
DAFQEEEEAADACVVNCVVPVLLCRHLVNVLVCCVVQVVLRYHYHYDNFQDDAPPTPSLVCQCRHQEYEYEPLSGRACDLVSLVNNNNHAEYEYLFDADVSYPCQSCLVVQHWYFYLPPLQLLLLLVVQVVLVQCAQQVVLVVVVCVVVVHDDPCLRVVRHDALAAFEEEEEDCPSNNLVNLQVSLLSHYVAYEYEDPDDDDPVSQQVSQVSNCVRPVGRHRYDYDHDLLVRQLRGLEYEYAAADDDVQFQCAALVSLVSHAQSGEYEYAHAQRSHDQVSQLVCAQARRYAYEYAHHNDPPDDPVRSLVQRHYPSDRSHRHHYHHNCSQSPSSSSNSSSVSVSVCVVCVSVVVNPRDLSGTQHGRSDGSDVSHDPPPD/DAFQEEEEAADACVVNCVVPVLLCRHLVNVLVCCVVQVVLRYHYDYDNFQDDAPPTPSLVCQCRHQEYEYEPLSGRACDLVSLVNNNNHAEYEYLFDDDVSYPCQSCLVVQHWYFYLPPLQLLLLLVVQVVLVQCAQQVVLVVVVCVVVVHDDPCLRVVRHDALAAFEEEEEDCPSNNLVNLQVSLLSHYVAYEYEDPDDDDPVSQQVSQVSNCVRPVGRRRYDYDHDLLVRQLRGLEYEYAAADDDVQFQCAALVSLVSHAQSGEYEYAHAQRSHDQVSQLVCAQARRYAYEYAHHNDPPDDPVRSLVQRHYPSDRSHRHHYHHNCSQSPSSSSNSSSVSVSVCVVCVSVVVNPRDLVGTQHGRSDGSDVRHDPPPD

pLDDT: mean 95.66, std 8.26, range [33.84, 98.94]

Secondary structure (DSSP, 8-state):
-PPPEEEEE-B--THHHHH-TT-TTBTTTGGG-HHHHHHTT-EEEEES---STTTSHHHHHGGGEEEEEE-TTS---B-HHHHHH-TT--EEEESSS--TTB-HHHHHHTT-EEEE-TTTTHHHHHHHHHHHHHHHHTTHHHHHHHHHHT---HHHHHTT---STTPEEEEE--SHHHHHHHHHHHTT--SEEEEE-SSPPPHHHHHHHHHHHHHHHS-S--EEE-S-HHHHHHH-SEEEE-PPP-GGGTT-B-HHHHHTSPTTEEEEE-S-GGGB-HHHHHHHHHHTSEEEEES--SSSSPPTT-GGGT---TT-TTSSEEE--S-TT-SHHHHHHHHHHHHHHHHHHHTT-----GGGEEEETTEES-TTS-----/-PPPEEEEE-B--THHHHH-TT-TTBTTTGGG-HHHHHHTT-EEEEES---STTTSHHHHHGGGEEEEEE-TTS---B-HHHHHH-TT--EEEESSS--TTB-HHHHHHTT-EEEE-TTTTHHHHHHHHHHHHHHHHTTHHHHHHHHHHT---HHHHHTT---STTPEEEEE--SHHHHHHHHHHHTT--SEEEEE-SSPPPHHHHHHHHHHHHHHHS-S--EEE-S-HHHHHHH-SEEEE-PPP-TTTTT-B-HHHHHTSPTTEEEEE-S-GGGB-HHHHHHHHHHTSEEEEES--SSSSPPTT-GGGT---TT-TTSSEEE--S-TT-SHHHHHHHHHHHHHHHHHHHTT-----GGGEEEETTEES-TTS-----

Organism: NCBI:txid5486

Solvent-accessible surface area (backbone atoms only — not comparable to full-atom values): 37578 Å² total; per-residue (Å²): 130,81,63,51,23,37,38,31,36,27,42,68,23,69,71,44,33,71,76,27,76,64,40,20,67,12,47,84,39,48,44,69,40,58,67,62,41,43,75,72,56,30,41,77,48,69,39,69,39,58,66,56,84,79,74,13,64,49,49,68,45,31,49,56,15,30,30,38,37,28,24,69,67,47,48,57,68,37,40,60,72,53,53,70,48,23,74,50,47,46,38,36,37,24,50,21,68,67,61,80,46,44,37,58,66,58,36,24,76,71,37,24,27,33,34,33,22,60,75,28,26,35,65,36,34,24,52,43,50,54,34,42,51,42,39,57,41,46,25,40,56,45,24,32,51,25,31,53,71,49,50,79,61,60,35,72,28,28,62,60,14,42,56,66,51,64,32,27,38,27,28,40,18,58,50,76,37,28,42,51,36,53,51,40,45,44,55,47,42,46,59,29,38,36,34,34,52,97,63,78,72,55,67,68,59,54,49,51,50,17,52,48,20,31,71,76,61,74,38,66,79,35,69,43,79,47,92,45,66,66,58,48,38,45,66,21,44,31,39,35,44,39,45,77,76,48,84,85,36,48,38,57,48,26,56,72,54,55,66,42,34,40,78,66,19,37,42,36,34,69,49,52,26,43,34,36,32,68,69,41,52,28,50,34,14,40,70,36,37,28,27,41,28,30,23,44,52,68,48,72,78,59,60,70,78,44,56,74,38,69,35,17,18,76,90,35,82,56,34,42,54,50,40,29,47,51,45,46,50,45,18,37,59,22,28,53,41,10,29,52,39,46,51,51,51,48,47,26,54,75,69,67,64,64,71,62,60,71,81,23,42,49,26,44,77,54,37,67,65,48,70,88,82,45,84,68,83,122,129,81,62,51,23,37,38,32,36,26,42,68,23,69,71,45,34,71,75,26,74,64,40,21,66,13,47,84,38,47,43,69,39,59,69,61,42,43,73,71,54,30,42,75,47,68,38,67,41,55,66,56,82,81,73,12,63,49,50,68,45,30,50,57,15,30,30,38,37,28,25,67,66,46,48,57,69,39,41,58,73,54,52,70,47,24,74,52,49,49,38,37,36,24,50,21,67,66,62,80,45,44,37,58,66,59,35,24,76,71,36,25,27,32,34,33,20,61,73,29,27,34,67,36,36,23,52,43,51,54,34,41,52,41,38,55,40,46,26,41,56,45,23,30,50,26,29,53,72,48,48,77,62,59,34,72,28,28,62,60,13,44,55,67,52,64,31,28,38,26,27,41,18,56,49,75,39,27,42,50,36,54,52,40,45,43,56,46,41,46,60,31,38,38,32,33,50,97,63,77,74,55,67,68,59,54,48,51,51,16,51,47,21,30,71,76,62,72,37,67,79,36,69,43,81,47,93,44,66,67,59,47,36,44,66,22,44,32,39,35,45,40,46,79,78,46,83,84,36,49,39,56,46,26,58,72,54,56,66,42,35,40,78,66,18,38,40,37,35,68,48,54,27,42,32,36,32,66,69,42,52,28,51,35,16,40,70,37,36,28,26,41,27,31,23,43,52,70,49,75,78,60,60,72,79,43,57,74,38,70,35,17,18,76,89,35,82,55,34,43,55,49,41,30,46,54,45,45,50,45,18,38,59,22,29,52,41,14,31,51,38,46,52,51,52,48,48,27,54,75,69,66,65,65,72,61,60,73,79,23,42,47,26,45,78,54,35,69,65,48,68,86,80,46,83,66,85,121